Protein AF-0000000072652003 (afdb_homodimer)

Foldseek 3Di:
DPAWFFEFAAAEDDPDPVQSLLQVLLQLVLPGQEYEYEYELEADDQPPPPPPPPPPDPDDDDDDDCPPPCPVRPPSDDDAFDDDDCVSHPCVVCVVVVGHHYYFYEYEYEYDPVCVVVLLPDPRLLNGLAYEYEYQALVVLQVCLVVVLSHAEYECPPPLDALVRNHCLPVLVSLQSSLVSRHAYEAACLQLVVDDSSVVRRLVSLLSNCVSNVAQRRYAYHHNDSGNVSDDRLQVQLVVVVVNPHHSVSSSCRGGVNVVSSSVSSVVVSVVVVVVVVVVVPPDPPPPPPPDPCVVVVVVVVVCPPPVVVVVVVVVVVD/DPAWFFEFAAAEDDPDVVQSLLQVLLQLVLPGQEYEYEYELEADDQPPPVVPPPDPDDDDDDDDDPPPPCPVRPPSDDDAFDDDDCVSHPCVVCVVVVGHHYYFYEYEYEYDPVCVVVLLPDPRLLNGLAYEYEYQALVVLQVCLVVVLSHAEYECPPPLDALVRNHNLPVLVSLQSSLVSRHAYEAACLQLVVDDSSVVRRLVSLLSNCVSNVAQRRYAYHHNDSGNVSDDRLQVQLVVVVVNPHHSVSSSCRGGVNVVSSSVSSVVVSVVVVVVVVVVPPPDPPPPPPPDPCVVVVVVVVVCPPPVVVVVVVVVVVD

Radius of gyration: 33.51 Å; Cα contacts (8 Å, |Δi|>4): 982; chains: 2; bounding box: 48×120×113 Å

Organism: Meloidogyne incognita (NCBI:txid6306)

Secondary structure (DSSP, 8-state):
-PPP--EEEEEEP-S-HHHHHHHHHHHHHHT-SEEEEEEEEEE-----GGGGG----S---S-S--------------PPPP---GGGS--HHHHHTT---EEEEEEEEE--GGGHHHHHH-TTGGGSSEEEEE-SSHHHHHHHHHH-TT--EEE-TT--S-GGG-GGGG-HHHHHHHHHTT-EEEEESTGGGS-HHHHHHHHHHHHHHHHHTTTTTTEEEE--BSSGGG---HHHHHHHGGGGT--HHHHHHTTTHHHHHHHHHHHHHHHHHHHHHHHTT--S--------TTHHHHHHHHHTTSHHHHHHHHHHHH-/-PPP--EEEEEEP-S-HHHHHHHHHHHHHHT-SEEEEEEEEEE-----GGGGG----S--------------------PPPP---GGGS--HHHHHTT---EEEEEEEEE--GGGHHHHHH-TTGGGSSEEEEE-SSHHHHHHHHHH-TT--EEE-TT--S-GGG-GGGG-HHHHHHHHHTT-EEEEESTGGGS-HHHHHHHHHHHHHHHHHTTTTTTEEEE--BSSGGG---HHHHHHHGGGGT--HHHHHHTTTHHHHHHHHHHHHHHHHHHHHHHHTT--S--------TTHHHHHHHHHTTSHHHHHHHHHHHH-

Solvent-accessible surface area (backbone atoms only — not comparable to full-atom values): 35530 Å² total; per-residue (Å²): 131,80,87,60,67,28,36,37,69,25,36,38,51,84,85,45,66,69,53,39,49,50,33,50,43,47,42,44,73,49,60,37,30,27,42,19,36,20,41,70,69,47,70,55,59,78,52,77,69,68,76,72,70,67,71,86,73,82,84,77,78,87,76,90,79,71,85,65,79,71,72,71,60,68,71,71,74,74,70,78,75,69,80,80,64,66,87,77,37,88,51,63,66,42,52,73,70,73,41,69,77,44,78,45,28,28,39,33,35,31,53,47,80,86,33,49,67,59,53,74,68,36,71,64,57,69,71,36,51,36,34,33,36,32,66,76,40,50,67,50,50,52,48,37,55,74,68,29,86,77,46,43,33,40,40,53,65,88,60,84,56,54,49,85,66,43,55,41,71,74,35,45,69,61,51,44,52,26,35,73,73,64,31,28,36,35,45,46,52,31,58,33,48,40,38,72,68,46,28,52,33,43,42,51,42,49,33,44,50,30,60,55,35,72,72,40,58,45,30,29,48,26,38,58,24,70,49,57,83,54,58,69,35,64,68,52,49,9,53,54,27,48,79,43,77,30,55,50,71,56,25,38,34,18,22,12,60,45,37,40,50,52,52,52,50,31,50,49,54,52,48,53,52,46,47,52,54,49,57,69,62,60,74,65,82,72,78,72,75,78,79,64,86,61,62,65,55,48,54,53,52,55,51,55,62,39,63,70,57,45,55,56,53,54,57,59,71,72,100,131,81,88,60,68,29,36,37,70,25,36,38,51,84,85,46,67,69,52,39,50,49,33,51,44,48,42,44,74,49,59,37,30,27,42,18,35,19,42,70,69,46,69,55,59,75,53,78,68,70,76,71,69,67,73,88,74,87,80,83,76,87,76,81,84,72,84,70,80,71,72,70,62,68,71,72,75,75,70,78,76,68,78,80,63,66,85,75,37,87,50,62,66,41,52,72,67,74,43,70,78,46,80,44,27,28,40,34,36,32,54,47,80,87,32,49,67,59,53,74,66,36,69,66,58,69,72,35,52,35,33,32,36,31,67,77,40,49,67,49,49,52,48,37,54,76,66,29,85,77,46,42,32,40,40,54,66,88,61,86,57,53,50,85,67,44,55,40,71,76,36,43,69,62,51,44,52,26,36,73,74,63,32,27,36,36,46,46,52,31,61,33,48,39,38,72,68,45,28,51,32,43,40,50,41,48,33,44,50,29,59,55,36,71,72,40,57,46,31,31,49,26,38,58,24,69,48,57,85,53,59,70,33,65,69,52,49,11,54,53,26,50,78,42,77,30,55,48,70,57,25,38,34,19,22,12,58,45,37,41,51,51,52,51,49,31,51,48,53,53,46,51,51,47,46,53,54,48,57,70,62,57,75,66,81,73,77,70,74,79,81,66,88,60,60,64,56,47,54,50,51,55,49,55,62,39,63,70,56,44,55,56,53,54,58,60,71,74,101

pLDDT: mean 77.47, std 24.76, range [23.98, 98.69]

InterPro domains:
  IPR002738 RNase P subunit p30 [PF01876] (8-258)
  IPR002738 RNase P subunit p30 [PTHR13031] (2-286)
  IPR016195 Polymerase/histidinol phosphatase-like [SSF89550] (23-263)

Sequence (638 aa):
MKKIHFADLNIKHRGNPKQTLANVKRAVRMGYDAVVINIDIGNYSQVDIDNLQQPPNKKKKIQQKKEANEESSTETIIPDPFILNESELDISTFLQNGKSFRQFSRLTVTLDENSVHKFQHDARVKKYDIIAVRVPNEQLLLTLQRKGDFVDLVTLDGINSDVRDVSWLFKQKIVQSCVNVGIYFEITYSKALQGSERRRQFFSCARKLIEITRGGNGIILSSGADESISLRAPYDVGNLSTLFGLPLMTGRKLISENAQNVLLRAQTRKTIKGAIHVTNFSTKTPIIPSATGQDGVQMFKQLSKIEEFRAEMNEMNQVMKKIHFADLNIKHRGNPKQTLANVKRAVRMGYDAVVINIDIGNYSQVDIDNLQQPPNKKKKIQQKKEANEESSTETIIPDPFILNESELDISTFLQNGKSFRQFSRLTVTLDENSVHKFQHDARVKKYDIIAVRVPNEQLLLTLQRKGDFVDLVTLDGINSDVRDVSWLFKQKIVQSCVNVGIYFEITYSKALQGSERRRQFFSCARKLIEITRGGNGIILSSGADESISLRAPYDVGNLSTLFGLPLMTGRKLISENAQNVLLRAQTRKTIKGAIHVTNFSTKTPIIPSATGQDGVQMFKQLSKIEEFRAEMNEMNQV

Nearest PDB structures (foldseek):
  6ahu-assembly1_I  TM=7.962E-01  e=7.817E-14  Homo sapiens
  7c7a-assembly1_I  TM=7.504E-01  e=2.311E-13  Saccharomyces cerevisiae S288C
  7c7a-assembly1_J  TM=7.296E-01  e=1.344E-13  Saccharomyces cerevisiae S288C
  1v77-assembly1_A  TM=7.644E-01  e=2.029E-08  Pyrococcus horikoshii
  6k0b-assembly1_C  TM=6.604E-01  e=1.594E-08  Methanocaldococcus jannaschii DSM 2661

Structure (mmCIF, N/CA/C/O backbone):
data_AF-0000000072652003-model_v1
#
loop_
_entity.id
_entity.type
_entity.pdbx_description
1 polymer 'Ribonuclease P protein subunit p30'
#
loop_
_atom_site.group_PDB
_atom_site.id
_atom_site.type_symbol
_atom_site.label_atom_id
_atom_site.label_alt_id
_atom_site.label_comp_id
_atom_site.label_asym_id
_atom_site.label_entity_id
_atom_site.label_seq_id
_atom_site.pdbx_PDB_ins_code
_atom_site.Cartn_x
_atom_site.Cartn_y
_atom_site.Cartn_z
_atom_site.occupancy
_atom_site.B_iso_or_equiv
_atom_site.auth_seq_id
_atom_site.auth_comp_id
_atom_site.auth_asym_id
_atom_site.auth_atom_id
_atom_site.pdbx_PDB_model_num
ATOM 1 N N . MET A 1 1 ? 6.043 -31.125 4.051 1 53.34 1 MET A N 1
ATOM 2 C CA . MET A 1 1 ? 6.445 -29.734 4.164 1 53.34 1 MET A CA 1
ATOM 3 C C . MET A 1 1 ? 5.844 -29.094 5.414 1 53.34 1 MET A C 1
ATOM 5 O O . MET A 1 1 ? 4.707 -29.391 5.781 1 53.34 1 MET A O 1
ATOM 9 N N . LYS A 1 2 ? 6.703 -28.375 6.266 1 67.38 2 LYS A N 1
ATOM 10 C CA . LYS A 1 2 ? 6.203 -27.641 7.43 1 67.38 2 LYS A CA 1
ATOM 11 C C . LYS A 1 2 ? 5.141 -26.625 7.023 1 67.38 2 LYS A C 1
ATOM 13 O O . LYS A 1 2 ? 5.133 -26.141 5.891 1 67.38 2 LYS A O 1
ATOM 18 N N . LYS A 1 3 ? 4.25 -26.453 7.855 1 80.38 3 LYS A N 1
ATOM 19 C CA . LYS A 1 3 ? 3.086 -25.609 7.594 1 80.38 3 LYS A CA 1
ATOM 20 C C . LYS A 1 3 ? 3.508 -24.172 7.262 1 80.38 3 LYS A C 1
ATOM 22 O O . LYS A 1 3 ? 4.402 -23.625 7.906 1 80.38 3 LYS A O 1
ATOM 27 N N . ILE A 1 4 ? 3.111 -23.672 6.07 1 82.5 4 ILE A N 1
ATOM 28 C CA . ILE A 1 4 ? 3.281 -22.281 5.652 1 82.5 4 ILE A CA 1
ATOM 29 C C . ILE A 1 4 ? 2.104 -21.453 6.152 1 82.5 4 ILE A C 1
ATOM 31 O O . ILE A 1 4 ? 0.944 -21.797 5.902 1 82.5 4 ILE A O 1
ATOM 35 N N . HIS A 1 5 ? 2.418 -20.422 6.898 1 89.31 5 HIS A N 1
ATOM 36 C CA . HIS A 1 5 ? 1.367 -19.578 7.449 1 89.31 5 HIS A CA 1
ATOM 37 C C . HIS A 1 5 ? 0.932 -18.516 6.441 1 89.31 5 HIS A C 1
ATOM 39 O O . HIS A 1 5 ? -0.264 -18.344 6.199 1 89.31 5 HIS A O 1
ATOM 45 N N . PHE A 1 6 ? 1.883 -17.781 5.859 1 95.69 6 PHE A N 1
ATOM 46 C CA . PHE A 1 6 ? 1.608 -16.766 4.852 1 95.69 6 PHE A CA 1
ATOM 47 C C . PHE A 1 6 ? 2.643 -16.812 3.734 1 95.69 6 PHE A C 1
ATOM 49 O O . PHE A 1 6 ? 3.832 -17.016 3.99 1 95.69 6 PHE A O 1
ATOM 56 N N . ALA A 1 7 ? 2.131 -16.703 2.514 1 97.44 7 ALA A N 1
ATOM 57 C CA . ALA A 1 7 ? 3.039 -16.75 1.37 1 97.44 7 ALA A CA 1
ATOM 58 C C . ALA A 1 7 ? 2.672 -15.695 0.337 1 97.44 7 ALA A C 1
ATOM 60 O O . ALA A 1 7 ? 1.49 -15.414 0.121 1 97.44 7 ALA A O 1
ATOM 61 N N . ASP A 1 8 ? 3.66 -15.07 -0.2 1 98.12 8 ASP A N 1
ATOM 62 C CA . ASP A 1 8 ? 3.508 -14.258 -1.401 1 98.12 8 ASP A CA 1
ATOM 63 C C . ASP A 1 8 ? 4.059 -14.977 -2.629 1 98.12 8 ASP A C 1
ATOM 65 O O . ASP A 1 8 ? 5.266 -15.203 -2.734 1 98.12 8 ASP A O 1
ATOM 69 N N . LEU A 1 9 ? 3.166 -15.242 -3.592 1 98.69 9 LEU A N 1
ATOM 70 C CA . LEU A 1 9 ? 3.539 -16.156 -4.668 1 98.69 9 LEU A CA 1
ATOM 71 C C . LEU A 1 9 ? 4.004 -15.375 -5.898 1 98.69 9 LEU A C 1
ATOM 73 O O . LEU A 1 9 ? 4.203 -15.961 -6.965 1 98.69 9 LEU A O 1
ATOM 77 N N . ASN A 1 10 ? 4.152 -14.07 -5.773 1 98.69 10 ASN A N 1
ATOM 78 C CA . ASN A 1 10 ? 4.465 -13.281 -6.965 1 98.69 10 ASN A CA 1
ATOM 79 C C . ASN A 1 10 ? 5.305 -12.055 -6.621 1 98.69 10 ASN A C 1
ATOM 81 O O . ASN A 1 10 ? 4.832 -10.922 -6.738 1 98.69 10 ASN A O 1
ATOM 85 N N . ILE A 1 11 ? 6.531 -12.258 -6.242 1 98.5 11 ILE A N 1
ATOM 86 C CA . ILE A 1 11 ? 7.512 -11.188 -6.129 1 98.5 11 ILE A CA 1
ATOM 87 C C . ILE A 1 11 ? 8.383 -11.148 -7.387 1 98.5 11 ILE A C 1
ATOM 89 O O . ILE A 1 11 ? 9.156 -12.07 -7.645 1 98.5 11 ILE A O 1
ATOM 93 N N . LYS A 1 12 ? 8.359 -10.078 -8.086 1 97.88 12 LYS A N 1
ATOM 94 C CA . LYS A 1 12 ? 8.922 -10.039 -9.438 1 97.88 12 LYS A CA 1
ATOM 95 C C . LYS A 1 12 ? 10.414 -9.727 -9.398 1 97.88 12 LYS A C 1
ATOM 97 O O . LYS A 1 12 ? 10.852 -8.828 -8.672 1 97.88 12 LYS A O 1
ATOM 102 N N . HIS A 1 13 ? 11.156 -10.531 -10.102 1 97.94 13 HIS A N 1
ATOM 103 C CA . HIS A 1 13 ? 12.57 -10.266 -10.375 1 97.94 13 HIS A CA 1
ATOM 104 C C . HIS A 1 13 ? 12.75 -9.68 -11.773 1 97.94 13 HIS A C 1
ATOM 106 O O . HIS A 1 13 ? 12.461 -10.344 -12.773 1 97.94 13 HIS A O 1
ATOM 112 N N . ARG A 1 14 ? 13.242 -8.469 -11.781 1 94.62 14 ARG A N 1
ATOM 113 C CA . ARG A 1 14 ? 13.391 -7.77 -13.055 1 94.62 14 ARG A CA 1
ATOM 114 C C . ARG A 1 14 ? 14.867 -7.57 -13.398 1 94.62 14 ARG A C 1
ATOM 116 O O . ARG A 1 14 ? 15.258 -6.5 -13.859 1 94.62 14 ARG A O 1
ATOM 123 N N . GLY A 1 15 ? 15.688 -8.445 -13.023 1 93.44 15 GLY A N 1
ATOM 124 C CA . GLY A 1 15 ? 17.078 -8.406 -13.43 1 93.44 15 GLY A CA 1
ATOM 125 C C . GLY A 1 15 ? 17.984 -7.742 -12.406 1 93.44 15 GLY A C 1
ATOM 126 O O . GLY A 1 15 ? 19.203 -7.723 -12.57 1 93.44 15 GLY A O 1
ATOM 127 N N . ASN A 1 16 ? 17.5 -7.195 -11.352 1 94.69 16 ASN A N 1
ATOM 128 C CA . ASN A 1 16 ? 18.281 -6.535 -10.312 1 94.69 16 ASN A CA 1
ATOM 129 C C . ASN A 1 16 ? 18.281 -7.332 -9.008 1 94.69 16 ASN A C 1
ATOM 131 O O . ASN A 1 16 ? 17.344 -7.238 -8.227 1 94.69 16 ASN A O 1
ATOM 135 N N . PRO A 1 17 ? 19.391 -8.039 -8.781 1 95.5 17 PRO A N 1
ATOM 136 C CA . PRO A 1 17 ? 19.438 -8.898 -7.598 1 95.5 17 PRO A CA 1
ATOM 137 C C . PRO A 1 17 ? 19.328 -8.117 -6.293 1 95.5 17 PRO A C 1
ATOM 139 O O . PRO A 1 17 ? 18.734 -8.609 -5.324 1 95.5 17 PRO A O 1
ATOM 142 N N . LYS A 1 18 ? 19.875 -6.957 -6.266 1 94.62 18 LYS A N 1
ATOM 143 C CA . LYS A 1 18 ? 19.828 -6.148 -5.051 1 94.62 18 LYS A CA 1
ATOM 144 C C . LYS A 1 18 ? 18.391 -5.762 -4.711 1 94.62 18 LYS A C 1
ATOM 146 O O . LYS A 1 18 ? 17.984 -5.805 -3.545 1 94.62 18 LYS A O 1
ATOM 151 N N . GLN A 1 19 ? 17.688 -5.449 -5.762 1 94.69 19 GLN A N 1
ATOM 152 C CA . GLN A 1 19 ? 16.281 -5.09 -5.578 1 94.69 19 GLN A CA 1
ATOM 153 C C . GLN A 1 19 ? 15.461 -6.293 -5.133 1 94.69 19 GLN A C 1
ATOM 155 O O . GLN A 1 19 ? 14.617 -6.18 -4.238 1 94.69 19 GLN A O 1
ATOM 160 N N . THR A 1 20 ? 15.727 -7.379 -5.754 1 97 20 THR A N 1
ATOM 161 C CA . THR A 1 20 ? 15.016 -8.594 -5.375 1 97 20 THR A CA 1
ATOM 162 C C . THR A 1 20 ? 15.312 -8.969 -3.928 1 97 20 THR A C 1
ATOM 164 O O . THR A 1 20 ? 14.406 -9.352 -3.182 1 97 20 THR A O 1
ATOM 167 N N . LEU A 1 21 ? 16.562 -8.828 -3.561 1 96 21 LEU A N 1
ATOM 168 C CA . LEU A 1 21 ? 16.953 -9.109 -2.186 1 96 21 LEU A CA 1
ATOM 169 C C . LEU A 1 21 ? 16.234 -8.188 -1.21 1 96 21 LEU A C 1
ATOM 171 O O . LEU A 1 21 ? 15.734 -8.641 -0.177 1 96 21 LEU A O 1
ATOM 175 N N . ALA A 1 22 ? 16.125 -6.969 -1.562 1 92.69 22 ALA A N 1
ATOM 176 C CA . ALA A 1 22 ? 15.438 -6 -0.714 1 92.69 22 ALA A CA 1
ATOM 177 C C . ALA A 1 22 ? 13.961 -6.355 -0.562 1 92.69 22 ALA A C 1
ATOM 179 O O . ALA A 1 22 ? 13.414 -6.281 0.539 1 92.69 22 ALA A O 1
ATOM 180 N N . ASN A 1 23 ? 13.359 -6.711 -1.647 1 95.69 23 ASN A N 1
ATOM 181 C CA . ASN A 1 23 ? 11.945 -7.074 -1.633 1 95.69 23 ASN A CA 1
ATOM 182 C C . ASN A 1 23 ? 11.688 -8.297 -0.761 1 95.69 23 ASN A C 1
ATOM 184 O O . ASN A 1 23 ? 10.758 -8.312 0.047 1 95.69 23 ASN A O 1
ATOM 188 N N . VAL A 1 24 ? 12.523 -9.289 -0.891 1 96.06 24 VAL A N 1
ATOM 189 C CA . VAL A 1 24 ? 12.344 -10.531 -0.145 1 96.06 24 VAL A CA 1
ATOM 190 C C . VAL A 1 24 ? 12.641 -10.297 1.334 1 96.06 24 VAL A C 1
ATOM 192 O O . VAL A 1 24 ? 11.93 -10.797 2.205 1 96.06 24 VAL A O 1
ATOM 195 N N . LYS A 1 25 ? 13.672 -9.516 1.6 1 91.88 25 LYS A N 1
ATOM 196 C CA . LYS A 1 25 ? 13.969 -9.172 2.984 1 91.88 25 LYS A CA 1
ATOM 197 C C . LYS A 1 25 ? 12.781 -8.477 3.648 1 91.88 25 LYS A C 1
ATOM 199 O O . LYS A 1 25 ? 12.445 -8.781 4.797 1 91.88 25 LYS A O 1
ATOM 204 N N . ARG A 1 26 ? 12.219 -7.656 2.895 1 91.62 26 ARG A N 1
ATOM 205 C CA . ARG A 1 26 ? 11.047 -6.945 3.404 1 91.62 26 ARG A CA 1
ATOM 206 C C . ARG A 1 26 ? 9.891 -7.902 3.66 1 91.62 26 ARG A C 1
ATOM 208 O O . ARG A 1 26 ? 9.227 -7.82 4.695 1 91.62 26 ARG A O 1
ATOM 215 N N . ALA A 1 27 ? 9.633 -8.742 2.748 1 94.12 27 ALA A N 1
ATOM 216 C CA . ALA A 1 27 ? 8.562 -9.727 2.904 1 94.12 27 ALA A CA 1
ATOM 217 C C . ALA A 1 27 ? 8.773 -10.578 4.152 1 94.12 27 ALA A C 1
ATOM 219 O O . ALA A 1 27 ? 7.836 -10.812 4.918 1 94.12 27 ALA A O 1
ATOM 220 N N . VAL A 1 28 ? 9.992 -10.953 4.352 1 91.12 28 VAL A N 1
ATOM 221 C CA . VAL A 1 28 ? 10.344 -11.766 5.516 1 91.12 28 VAL A CA 1
ATOM 222 C C . VAL A 1 28 ? 10.094 -10.969 6.793 1 91.12 28 VAL A C 1
ATOM 224 O O . VAL A 1 28 ? 9.484 -11.469 7.742 1 91.12 28 VAL A O 1
ATOM 227 N N . ARG A 1 29 ? 10.5 -9.797 6.789 1 86.88 29 ARG A N 1
ATOM 228 C CA . ARG A 1 29 ? 10.328 -8.922 7.949 1 86.88 29 ARG A CA 1
ATOM 229 C C . ARG A 1 29 ? 8.852 -8.711 8.266 1 86.88 29 ARG A C 1
ATOM 231 O O . ARG A 1 29 ? 8.477 -8.586 9.43 1 86.88 29 ARG A O 1
ATOM 238 N N . MET A 1 30 ? 8.102 -8.75 7.242 1 89.44 30 MET A N 1
ATOM 239 C CA . MET A 1 30 ? 6.68 -8.469 7.398 1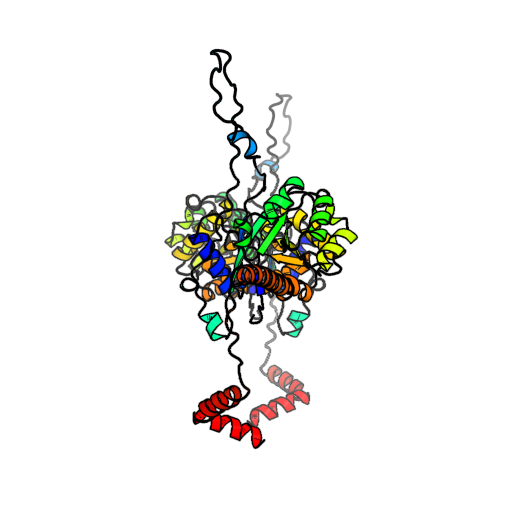 89.44 30 MET A CA 1
ATOM 240 C C . MET A 1 30 ? 5.926 -9.711 7.867 1 89.44 30 MET A C 1
ATOM 242 O O . MET A 1 30 ? 4.75 -9.633 8.219 1 89.44 30 MET A O 1
ATOM 246 N N . GLY A 1 31 ? 6.547 -10.852 7.77 1 88.69 31 GLY A N 1
ATOM 247 C CA . GLY A 1 31 ? 5.941 -12.023 8.383 1 88.69 31 GLY A CA 1
ATOM 248 C C . GLY A 1 31 ? 5.625 -13.125 7.391 1 88.69 31 GLY A C 1
ATOM 249 O O . GLY A 1 31 ? 4.992 -14.125 7.746 1 88.69 31 GLY A O 1
ATOM 250 N N . TYR A 1 32 ? 6.051 -12.961 6.199 1 93.62 32 TYR A N 1
ATOM 251 C CA . TYR A 1 32 ? 5.875 -14.047 5.238 1 93.62 32 TYR A CA 1
ATOM 252 C C . TYR A 1 32 ? 6.883 -15.164 5.488 1 93.62 32 TYR A C 1
ATOM 254 O O . TYR A 1 32 ? 8.086 -14.914 5.562 1 93.62 32 TYR A O 1
ATOM 262 N N . ASP A 1 33 ? 6.352 -16.344 5.586 1 92.94 33 ASP A N 1
ATOM 263 C CA . ASP A 1 33 ? 7.27 -17.453 5.816 1 92.94 33 ASP A CA 1
ATOM 264 C C . ASP A 1 33 ? 7.586 -18.188 4.516 1 92.94 33 ASP A C 1
ATOM 266 O O . ASP A 1 33 ? 8.438 -19.078 4.488 1 92.94 33 ASP A O 1
ATOM 270 N N . ALA A 1 34 ? 6.93 -17.828 3.479 1 95.38 34 ALA A N 1
ATOM 271 C CA . ALA A 1 34 ? 7.258 -18.344 2.152 1 95.38 34 ALA A CA 1
ATOM 272 C C . ALA A 1 34 ? 7.117 -17.25 1.091 1 95.38 34 ALA A C 1
ATOM 274 O O . ALA A 1 34 ? 6.18 -16.453 1.131 1 95.38 34 ALA A O 1
ATOM 275 N N . VAL A 1 35 ? 8.133 -17.219 0.211 1 97.12 35 VAL A N 1
ATOM 276 C CA . VAL A 1 35 ? 8.094 -16.25 -0.885 1 97.12 35 VAL A CA 1
ATOM 277 C C . VAL A 1 35 ? 8.43 -16.953 -2.199 1 97.12 35 VAL A C 1
ATOM 279 O O . VAL A 1 35 ? 9.219 -17.906 -2.219 1 97.12 35 VAL A O 1
ATOM 282 N N . VAL A 1 36 ? 7.754 -16.531 -3.254 1 98.5 36 VAL A N 1
ATOM 283 C CA . VAL A 1 36 ? 8.039 -17.062 -4.586 1 98.5 36 VAL A CA 1
ATOM 284 C C . VAL A 1 36 ? 8.578 -15.938 -5.477 1 98.5 36 VAL A C 1
ATOM 286 O O . VAL A 1 36 ? 7.941 -14.898 -5.633 1 98.5 36 VAL A O 1
ATOM 289 N N . ILE A 1 37 ? 9.766 -16.141 -5.98 1 98.5 37 ILE A N 1
ATOM 290 C CA . ILE A 1 37 ? 10.398 -15.164 -6.875 1 98.5 37 ILE A CA 1
ATOM 291 C C . ILE A 1 37 ? 9.977 -15.445 -8.312 1 98.5 37 ILE A C 1
ATOM 293 O O . ILE A 1 37 ? 10.188 -16.547 -8.828 1 98.5 37 ILE A O 1
ATOM 297 N N . ASN A 1 38 ? 9.414 -14.438 -8.945 1 98.62 38 ASN A N 1
ATOM 298 C CA . ASN A 1 38 ? 8.773 -14.594 -10.242 1 98.62 38 ASN A CA 1
ATOM 299 C C . ASN A 1 38 ? 9.617 -13.992 -11.367 1 98.62 38 ASN A C 1
ATOM 301 O O . ASN A 1 38 ? 10.078 -12.852 -11.258 1 98.62 38 ASN A O 1
ATOM 30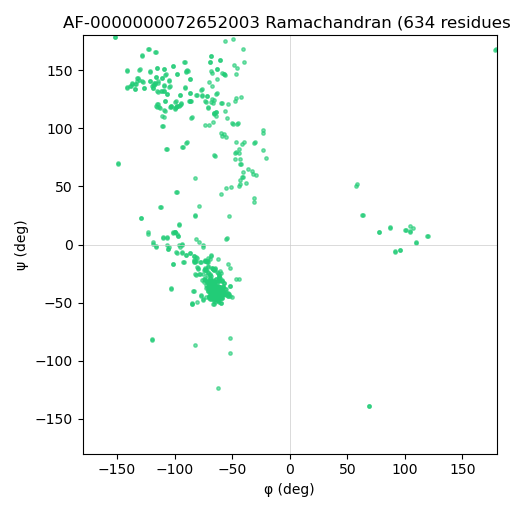5 N N . ILE A 1 39 ? 9.82 -14.758 -12.367 1 98.19 39 ILE A N 1
ATOM 306 C CA . ILE A 1 39 ? 10.336 -14.258 -13.633 1 98.19 39 ILE A CA 1
ATOM 307 C C . ILE A 1 39 ? 9.234 -14.289 -14.688 1 98.19 39 ILE A C 1
ATOM 309 O O . ILE A 1 39 ? 8.695 -15.352 -15 1 98.19 39 ILE A O 1
ATOM 313 N N . ASP A 1 40 ? 8.859 -13.141 -15.148 1 97 40 ASP A N 1
ATOM 314 C CA . ASP A 1 40 ? 7.836 -12.977 -16.172 1 97 40 ASP A CA 1
ATOM 315 C C . ASP A 1 40 ? 8.461 -12.766 -17.547 1 97 40 ASP A C 1
ATOM 317 O O . ASP A 1 40 ? 9.109 -11.75 -17.797 1 97 40 ASP A O 1
ATOM 321 N N . ILE A 1 41 ? 8.211 -13.641 -18.484 1 95.25 41 ILE A N 1
ATOM 322 C CA . ILE A 1 41 ? 8.906 -13.57 -19.766 1 95.25 41 ILE A CA 1
ATOM 323 C C . ILE A 1 41 ? 7.957 -13.062 -20.844 1 95.25 41 ILE A C 1
ATOM 325 O O . ILE A 1 41 ? 8.32 -12.992 -22.031 1 95.25 41 ILE A O 1
ATOM 329 N N . GLY A 1 42 ? 6.793 -12.68 -20.438 1 93.31 42 GLY A N 1
ATOM 330 C CA . GLY A 1 42 ? 5.84 -12.172 -21.406 1 93.31 42 GLY A CA 1
ATOM 331 C C . GLY A 1 42 ? 5.32 -13.234 -22.359 1 93.31 42 GLY A C 1
ATOM 332 O O . GLY A 1 42 ? 4.973 -14.336 -21.922 1 93.31 42 GLY A O 1
ATOM 333 N N . ASN A 1 43 ? 5.168 -12.914 -23.688 1 90.44 43 ASN A N 1
ATOM 334 C CA . ASN A 1 43 ? 4.605 -13.82 -24.688 1 90.44 43 ASN A CA 1
ATOM 335 C C . ASN A 1 43 ? 5.57 -14.953 -25.016 1 90.44 43 ASN A C 1
ATOM 337 O O . ASN A 1 43 ? 6.746 -14.711 -25.297 1 90.44 43 ASN A O 1
ATOM 341 N N . TYR A 1 44 ? 4.914 -16.141 -24.875 1 87.38 44 TYR A N 1
ATOM 342 C CA . TYR A 1 44 ? 5.684 -17.297 -25.312 1 87.38 44 TYR A CA 1
ATOM 343 C C . TYR A 1 44 ? 5.457 -17.594 -26.781 1 87.38 44 TYR A C 1
ATOM 345 O O . TYR A 1 44 ? 4.332 -17.875 -27.203 1 87.38 44 TYR A O 1
ATOM 353 N N . SER A 1 45 ? 6.129 -17.094 -27.906 1 70.19 45 SER A N 1
ATOM 354 C CA . SER A 1 45 ? 5.992 -17.406 -29.328 1 70.19 45 SER A CA 1
ATOM 355 C C . SER A 1 45 ? 7.215 -18.141 -29.844 1 70.19 45 SER A C 1
ATOM 357 O O . SER A 1 45 ? 8.336 -17.922 -29.391 1 70.19 45 SER A O 1
ATOM 359 N N . GLN A 1 46 ? 7.047 -19.516 -30.188 1 51.62 46 GLN A N 1
ATOM 360 C CA . GLN A 1 46 ? 8.117 -20.234 -30.859 1 51.62 46 GLN A CA 1
ATOM 361 C C . GLN A 1 46 ? 8.477 -19.609 -32.188 1 51.62 46 GLN A C 1
ATOM 363 O O . GLN A 1 46 ? 7.59 -19.328 -33 1 51.62 46 GLN A O 1
ATOM 368 N N . VAL A 1 47 ? 9.312 -18.844 -32.469 1 41.59 47 VAL A N 1
ATOM 369 C CA . VAL A 1 47 ? 9.742 -18.734 -33.875 1 41.59 47 VAL A CA 1
ATOM 370 C C . VAL A 1 47 ? 10.055 -20.125 -34.406 1 41.59 47 VAL A C 1
ATOM 372 O O . VAL A 1 47 ? 10.734 -20.922 -33.75 1 41.59 47 VAL A O 1
ATOM 375 N N . ASP A 1 48 ? 9.258 -20.781 -35.219 1 40.03 48 ASP A N 1
ATOM 376 C CA . ASP A 1 48 ? 9.477 -21.969 -36.062 1 40.03 48 ASP A CA 1
ATOM 377 C C . ASP A 1 48 ? 10.922 -22.047 -36.531 1 40.03 48 ASP A C 1
ATOM 379 O O . ASP A 1 48 ? 11.383 -21.172 -37.281 1 40.03 48 ASP A O 1
ATOM 383 N N . ILE A 1 49 ? 11.812 -22.625 -35.844 1 37.41 49 ILE A N 1
ATOM 384 C CA . ILE A 1 49 ? 13.164 -22.938 -36.281 1 37.41 49 ILE A CA 1
ATOM 385 C C . ILE A 1 49 ? 13.117 -23.75 -37.562 1 37.41 49 ILE A C 1
ATOM 387 O O . ILE A 1 49 ? 14.148 -24.203 -38.062 1 37.41 49 ILE A O 1
ATOM 391 N N . ASP A 1 50 ? 12.047 -24.031 -38.219 1 36.78 50 ASP A N 1
ATOM 392 C CA . ASP A 1 50 ? 12.211 -24.922 -39.375 1 36.78 50 ASP A CA 1
ATOM 393 C C . ASP A 1 50 ? 13.25 -24.375 -40.344 1 36.78 50 ASP A C 1
ATOM 395 O O . ASP A 1 50 ? 13.742 -25.109 -41.219 1 36.78 50 ASP A O 1
ATOM 399 N N . ASN A 1 51 ? 13.289 -23.062 -40.688 1 36.59 51 ASN A N 1
ATOM 400 C CA . ASN A 1 51 ? 13.953 -22.797 -41.969 1 36.59 51 ASN A CA 1
ATOM 401 C C . ASN A 1 51 ? 15.469 -22.922 -41.844 1 36.59 51 ASN A C 1
ATOM 403 O O . ASN A 1 51 ? 16.203 -22.438 -42.688 1 36.59 51 ASN A O 1
ATOM 407 N N . LEU A 1 52 ? 15.969 -23.234 -40.656 1 35.19 52 LEU A N 1
ATOM 408 C CA . LEU A 1 52 ? 17.422 -23.203 -40.719 1 35.19 52 LEU A CA 1
ATOM 409 C C . LEU A 1 52 ? 17.953 -24.438 -41.469 1 35.19 52 LEU A C 1
ATOM 411 O O . LEU A 1 52 ? 19.156 -24.562 -41.656 1 35.19 52 LEU A O 1
ATOM 415 N N . GLN A 1 53 ? 17.156 -25.578 -41.562 1 33.19 53 GLN A N 1
ATOM 416 C CA . GLN A 1 53 ? 17.891 -26.719 -42.094 1 33.19 53 GLN A CA 1
ATOM 417 C C . GLN A 1 53 ? 17.969 -26.672 -43.625 1 33.19 53 GLN A C 1
ATOM 419 O O . GLN A 1 53 ? 18 -27.703 -44.281 1 33.19 53 GLN A O 1
ATOM 424 N N . GLN A 1 54 ? 17.484 -25.609 -44.312 1 34.41 54 GLN A N 1
ATOM 425 C CA . GLN A 1 54 ? 17.672 -25.922 -45.719 1 34.41 54 GLN A CA 1
ATOM 426 C C . GLN A 1 54 ? 19.141 -26 -46.094 1 34.41 54 GLN A C 1
ATOM 428 O O . GLN A 1 54 ? 19.922 -25.109 -45.75 1 34.41 54 GLN A O 1
ATOM 433 N N . PRO A 1 55 ? 19.656 -27.141 -46.438 1 32.91 55 PRO A N 1
ATOM 434 C CA . PRO A 1 55 ? 21.016 -27.375 -46.938 1 32.91 55 PRO A CA 1
ATOM 435 C C . PRO A 1 55 ? 21.422 -26.391 -48.031 1 32.91 55 PRO A C 1
ATOM 437 O O . PRO A 1 55 ? 20.578 -25.875 -48.75 1 32.91 55 PRO A O 1
ATOM 440 N N . PRO A 1 56 ? 22.578 -25.641 -47.938 1 37.66 56 PRO A N 1
ATOM 441 C CA . PRO A 1 56 ? 23.172 -24.781 -48.969 1 37.66 56 PRO A CA 1
ATOM 442 C C . PRO A 1 56 ? 23.156 -25.438 -50.375 1 37.66 56 PRO A C 1
ATOM 444 O O . PRO A 1 56 ? 23.875 -26.406 -50.594 1 37.66 56 PRO A O 1
ATOM 447 N N . ASN A 1 57 ? 22.094 -25.875 -50.969 1 31.11 57 ASN A N 1
ATOM 448 C CA . ASN A 1 57 ? 22.281 -26.359 -52.344 1 31.11 57 ASN A CA 1
ATOM 449 C C . ASN A 1 57 ? 23.078 -25.359 -53.156 1 31.11 57 ASN A C 1
ATOM 451 O O . ASN A 1 57 ? 23.047 -24.156 -52.906 1 31.11 57 ASN A O 1
ATOM 455 N N . LYS A 1 58 ? 23.797 -25.797 -54.219 1 29.88 58 LYS A N 1
ATOM 456 C CA . LYS A 1 58 ? 24.812 -25.344 -55.156 1 29.88 58 LYS A CA 1
ATOM 457 C C . LYS A 1 58 ? 24.406 -24.031 -55.812 1 29.88 58 LYS A C 1
ATOM 459 O O . LYS A 1 58 ? 25.203 -23.094 -55.875 1 29.88 58 LYS A O 1
ATOM 464 N N . LYS A 1 59 ? 23.766 -24.062 -56.969 1 27.92 59 LYS A N 1
ATOM 465 C CA . LYS A 1 59 ? 23.969 -23.188 -58.125 1 27.92 59 LYS A CA 1
ATOM 466 C C . LYS A 1 59 ? 23.219 -21.875 -57.969 1 27.92 59 LYS A C 1
ATOM 468 O O . LYS A 1 59 ? 22.156 -21.688 -58.562 1 27.92 59 LYS A O 1
ATOM 473 N N . LYS A 1 60 ? 22.875 -21.312 -56.812 1 27.98 60 LYS A N 1
ATOM 474 C CA . LYS A 1 60 ? 21.969 -20.188 -56.938 1 27.98 60 LYS A CA 1
ATOM 475 C C . LYS A 1 60 ? 22.625 -19.031 -57.688 1 27.98 60 LYS A C 1
ATOM 477 O O . LYS A 1 60 ? 23.688 -18.547 -57.281 1 27.98 60 LYS A O 1
ATOM 482 N N . LYS A 1 61 ? 22.156 -18.812 -58.812 1 26.86 61 LYS A N 1
ATOM 483 C CA . LYS A 1 61 ? 22.297 -17.656 -59.688 1 26.86 61 LYS A CA 1
ATOM 484 C C . LYS A 1 61 ? 22.25 -16.344 -58.906 1 26.86 61 LYS A C 1
ATOM 486 O O . LYS A 1 61 ? 21.641 -16.281 -57.844 1 26.86 61 LYS A O 1
ATOM 491 N N . ILE A 1 62 ? 22.797 -15.219 -59.406 1 27.14 62 ILE A N 1
ATOM 492 C CA . ILE A 1 62 ? 23.266 -13.867 -59.094 1 27.14 62 ILE A CA 1
ATOM 493 C C . ILE A 1 62 ? 22.172 -13.102 -58.344 1 27.14 62 ILE A C 1
ATOM 495 O O . ILE A 1 62 ? 22.422 -12.508 -57.312 1 27.14 62 ILE A O 1
ATOM 499 N N . GLN A 1 63 ? 21.156 -12.547 -59.031 1 25.95 63 GLN A N 1
ATOM 500 C CA . GLN A 1 63 ? 20.844 -11.125 -59.062 1 25.95 63 GLN A CA 1
ATOM 501 C C . GLN A 1 63 ? 20.016 -10.734 -57.812 1 25.95 63 GLN A C 1
ATOM 503 O O . GLN A 1 63 ? 20.219 -9.656 -57.25 1 25.95 63 GLN A O 1
ATOM 508 N N . GLN A 1 64 ? 18.578 -10.914 -57.969 1 27.23 64 GLN A N 1
ATOM 509 C CA . GLN A 1 64 ? 17.562 -10.023 -57.406 1 27.23 64 GLN A CA 1
ATOM 510 C C . GLN A 1 64 ? 17.562 -10.102 -55.906 1 27.23 64 GLN A C 1
ATOM 512 O O . GLN A 1 64 ? 17.375 -11.172 -55.312 1 27.23 64 GLN A O 1
ATOM 517 N N . LYS A 1 65 ? 18.078 -9.117 -55.156 1 25 65 LYS A N 1
ATOM 518 C CA . LYS A 1 65 ? 18.297 -8.781 -53.75 1 25 65 LYS A CA 1
ATOM 519 C C . LYS A 1 65 ? 17.078 -9.133 -52.906 1 25 65 LYS A C 1
ATOM 521 O O . LYS A 1 65 ? 15.961 -8.727 -53.219 1 25 65 LYS A O 1
ATOM 526 N N . LYS A 1 66 ? 17.188 -9.922 -51.781 1 28.06 66 LYS A N 1
ATOM 527 C CA . LYS A 1 66 ? 16.594 -10.562 -50.625 1 28.06 66 LYS A CA 1
ATOM 528 C C . LYS A 1 66 ? 15.969 -9.531 -49.688 1 28.06 66 LYS A C 1
ATOM 530 O O . LYS A 1 66 ? 16.672 -8.773 -49 1 28.06 66 LYS A O 1
ATOM 535 N N . GLU A 1 67 ? 15.234 -8.508 -50.062 1 27.55 67 GLU A N 1
ATOM 536 C CA . GLU A 1 67 ? 14.711 -7.848 -48.844 1 27.55 67 GLU A CA 1
ATOM 537 C C . GLU A 1 67 ? 14.195 -8.867 -47.844 1 27.55 67 GLU A C 1
ATOM 539 O O . GLU A 1 67 ? 13.078 -9.375 -47.969 1 27.55 67 GLU A O 1
ATOM 544 N N . ALA A 1 68 ? 14.953 -9.891 -47.5 1 28.06 68 ALA A N 1
ATOM 545 C CA . ALA A 1 68 ? 14.844 -10.93 -46.469 1 28.06 68 ALA A CA 1
ATOM 546 C C . ALA A 1 68 ? 14.391 -10.336 -45.156 1 28.06 68 ALA A C 1
ATOM 548 O O . ALA A 1 68 ? 15.102 -9.523 -44.562 1 28.06 68 ALA A O 1
ATOM 549 N N . ASN A 1 69 ? 13.141 -9.883 -45.062 1 28.95 69 ASN A N 1
ATOM 550 C CA . ASN A 1 69 ? 12.484 -9.648 -43.781 1 28.95 69 ASN A CA 1
ATOM 551 C C . ASN A 1 69 ? 13.008 -10.586 -42.688 1 28.95 69 ASN A C 1
ATOM 553 O O . ASN A 1 69 ? 12.734 -11.789 -42.719 1 28.95 69 ASN A O 1
ATOM 557 N N . GLU A 1 70 ? 14.258 -10.617 -42.312 1 30.16 70 GLU A N 1
ATOM 558 C CA . GLU A 1 70 ? 14.922 -11.125 -41.125 1 30.16 70 GLU A CA 1
ATOM 559 C C . GLU A 1 70 ? 14.016 -11.023 -39.906 1 30.16 70 GLU A C 1
ATOM 561 O O . GLU A 1 70 ? 13.945 -9.977 -39.25 1 30.16 70 GLU A O 1
ATOM 566 N N . GLU A 1 71 ? 12.742 -11.227 -40.031 1 32.62 71 GLU A N 1
ATOM 567 C CA . GLU A 1 71 ? 12.062 -11.477 -38.781 1 32.62 71 GLU A CA 1
ATOM 568 C C . GLU A 1 71 ? 12.898 -12.367 -37.875 1 32.62 71 GLU A C 1
ATOM 570 O O . GLU A 1 71 ? 13.062 -13.562 -38.125 1 32.62 71 GLU A O 1
ATOM 575 N N . SER A 1 72 ? 14.117 -12 -37.5 1 33.66 72 SER A N 1
ATOM 576 C CA . SER A 1 72 ? 14.961 -12.508 -36.406 1 33.66 72 SER A CA 1
ATOM 577 C C . SER A 1 72 ? 14.141 -13.227 -35.344 1 33.66 72 SER A C 1
ATOM 579 O O . SER A 1 72 ? 13.227 -12.633 -34.781 1 33.66 72 SER A O 1
ATOM 581 N N . SER A 1 73 ? 13.656 -14.406 -35.562 1 37.72 73 SER A N 1
ATOM 582 C CA . SER A 1 73 ? 13.039 -15.289 -34.562 1 37.72 73 SER A CA 1
ATOM 583 C C . SER A 1 73 ? 13.656 -15.102 -33.188 1 37.72 73 SER A C 1
ATOM 585 O O . SER A 1 73 ? 14.805 -15.492 -32.969 1 37.72 73 SER A O 1
ATOM 587 N N . THR A 1 74 ? 13.672 -14.07 -32.531 1 42.66 74 THR A N 1
ATOM 588 C CA . THR A 1 74 ? 14.172 -13.852 -31.172 1 42.66 74 THR A CA 1
ATOM 589 C C . THR A 1 74 ? 13.742 -14.977 -30.25 1 42.66 74 THR A C 1
ATOM 591 O O . THR A 1 74 ? 12.539 -15.211 -30.047 1 42.66 74 THR A O 1
ATOM 594 N N . GLU A 1 75 ? 14.266 -16.234 -30.25 1 50.78 75 GLU A N 1
ATOM 595 C CA . GLU A 1 75 ? 14.18 -17.312 -29.266 1 50.78 75 GLU A CA 1
ATOM 596 C C . GLU A 1 75 ? 13.867 -16.766 -27.875 1 50.78 75 GLU A C 1
ATOM 598 O O . GLU A 1 75 ? 14.609 -15.938 -27.359 1 50.78 75 GLU A O 1
ATOM 603 N N . THR A 1 76 ? 12.523 -16.812 -27.578 1 64 76 THR A N 1
ATOM 604 C CA . THR A 1 76 ? 12.281 -16.422 -26.188 1 64 76 THR A CA 1
ATOM 605 C C . THR A 1 76 ? 13.102 -17.281 -25.234 1 64 76 THR A C 1
ATOM 607 O O . THR A 1 76 ? 12.961 -18.516 -25.219 1 64 76 THR A O 1
ATOM 610 N N . ILE A 1 77 ? 14.211 -16.938 -24.859 1 78.5 77 ILE A N 1
ATOM 611 C CA . ILE A 1 77 ? 15.086 -17.609 -23.906 1 78.5 77 ILE A CA 1
ATOM 612 C C . ILE A 1 77 ? 14.5 -17.5 -22.484 1 78.5 77 ILE A C 1
ATOM 614 O O . ILE A 1 77 ? 14.258 -16.391 -22 1 78.5 77 ILE A O 1
ATOM 618 N N . ILE A 1 78 ? 13.867 -18.719 -22.062 1 92.12 78 ILE A N 1
ATOM 619 C CA . ILE A 1 78 ? 13.469 -18.797 -20.672 1 92.12 78 ILE A CA 1
ATOM 620 C C . ILE A 1 78 ? 14.703 -18.781 -19.781 1 92.12 78 ILE A C 1
ATOM 622 O O . ILE A 1 78 ? 15.516 -19.703 -19.812 1 92.12 78 ILE A O 1
ATOM 626 N N . PRO A 1 79 ? 14.852 -17.75 -19.031 1 94.88 79 PRO A N 1
ATOM 627 C CA . PRO A 1 79 ? 16 -17.688 -18.141 1 94.88 79 PRO A CA 1
ATOM 628 C C . PRO A 1 79 ? 15.922 -18.719 -17.016 1 94.88 79 PRO A C 1
ATOM 630 O O . PRO A 1 79 ? 14.859 -19.297 -16.781 1 94.88 79 PRO A O 1
ATOM 633 N N . ASP A 1 80 ? 17.109 -18.969 -16.391 1 95.69 80 ASP A N 1
ATOM 634 C CA . ASP A 1 80 ? 17.125 -19.797 -15.195 1 95.69 80 ASP A CA 1
ATOM 635 C C . ASP A 1 80 ? 16.438 -19.078 -14.031 1 95.69 80 ASP A C 1
ATOM 637 O O . ASP A 1 80 ? 16.422 -17.844 -13.969 1 95.69 80 ASP A O 1
ATOM 641 N N . PRO A 1 81 ? 15.844 -19.906 -13.18 1 97.12 81 PRO A N 1
ATOM 642 C CA . PRO A 1 81 ? 15.227 -19.281 -12.008 1 97.12 81 PRO A CA 1
ATOM 643 C C . PRO A 1 81 ? 16.234 -18.484 -11.172 1 97.12 81 PRO A C 1
ATOM 645 O O . PRO A 1 81 ? 17.422 -18.781 -11.188 1 97.12 81 PRO A O 1
ATOM 648 N N . PHE A 1 82 ? 15.75 -17.438 -10.586 1 96.12 82 PHE A N 1
ATOM 649 C CA . PHE A 1 82 ? 16.578 -16.625 -9.688 1 96.12 82 PHE A CA 1
ATOM 650 C C . PHE A 1 82 ? 16.297 -17 -8.234 1 96.12 82 PHE A C 1
ATOM 652 O O . PHE A 1 82 ? 15.148 -16.953 -7.789 1 96.12 82 PHE A O 1
ATOM 659 N N . ILE A 1 83 ? 17.266 -17.375 -7.484 1 92.81 83 ILE A N 1
ATOM 660 C CA . ILE A 1 83 ? 17.141 -17.75 -6.078 1 92.81 83 ILE A CA 1
ATOM 661 C C . ILE A 1 83 ? 18.125 -16.953 -5.234 1 92.81 83 ILE A C 1
ATOM 663 O O . ILE A 1 83 ? 19.281 -16.766 -5.629 1 92.81 83 ILE A O 1
ATOM 667 N N . LEU A 1 84 ? 17.641 -16.453 -4.152 1 94.75 84 LEU A N 1
ATOM 668 C CA . LEU A 1 84 ? 18.484 -15.695 -3.24 1 94.75 84 LEU A CA 1
ATOM 669 C C . LEU A 1 84 ? 19.156 -16.609 -2.217 1 94.75 84 LEU A C 1
ATOM 671 O O . LEU A 1 84 ? 18.578 -17.641 -1.835 1 94.75 84 LEU A O 1
ATOM 675 N N . ASN A 1 85 ? 20.328 -16.156 -1.83 1 90.31 85 ASN A N 1
ATOM 676 C CA . ASN A 1 85 ? 21 -16.828 -0.73 1 90.31 85 ASN A CA 1
ATOM 677 C C . ASN A 1 85 ? 20.344 -16.531 0.609 1 90.31 85 ASN A C 1
ATOM 679 O O . ASN A 1 85 ? 20.25 -15.367 1.008 1 90.31 85 ASN A O 1
ATOM 683 N N . GLU A 1 86 ? 19.938 -17.578 1.259 1 85.38 86 GLU A N 1
ATOM 684 C CA . GLU A 1 86 ? 19.203 -17.422 2.504 1 85.38 86 GLU A CA 1
ATOM 685 C C . GLU A 1 86 ? 20.031 -16.734 3.576 1 85.38 86 GLU A C 1
ATOM 687 O O . GLU A 1 86 ? 19.5 -16.141 4.512 1 85.38 86 GLU A O 1
ATOM 692 N N . SER A 1 87 ? 21.344 -16.828 3.447 1 84.19 87 SER A N 1
ATOM 693 C CA . SER A 1 87 ? 22.234 -16.203 4.418 1 84.19 87 SER A CA 1
ATOM 694 C C . SER A 1 87 ? 22.125 -14.688 4.379 1 84.19 87 SER A C 1
ATOM 696 O O . SER A 1 87 ? 22.453 -14 5.348 1 84.19 87 SER A O 1
ATOM 698 N N . GLU A 1 88 ? 21.641 -14.297 3.238 1 87 88 GLU A N 1
ATOM 699 C CA . GLU A 1 88 ? 21.5 -12.859 3.072 1 87 88 GLU A CA 1
ATOM 700 C C . GLU A 1 88 ? 20.172 -12.367 3.615 1 87 88 GLU A C 1
ATOM 702 O O . GLU A 1 88 ? 19.938 -11.156 3.711 1 87 88 GLU A O 1
ATOM 707 N N . LEU A 1 89 ? 19.453 -13.367 3.936 1 84.81 89 LEU A N 1
ATOM 708 C CA . LEU A 1 89 ? 18.125 -13.023 4.441 1 84.81 89 LEU A CA 1
ATOM 709 C C . LEU A 1 89 ? 18.125 -12.977 5.969 1 84.81 89 LEU A C 1
ATOM 711 O O . LEU A 1 89 ? 18.859 -13.734 6.617 1 84.81 89 LEU A O 1
ATOM 715 N N . ASP A 1 90 ? 17.812 -11.891 6.625 1 78.19 90 ASP A N 1
ATOM 716 C CA . ASP A 1 90 ? 17.719 -11.805 8.078 1 78.19 90 ASP A CA 1
ATOM 717 C C . ASP A 1 90 ? 16.578 -12.664 8.602 1 78.19 90 ASP A C 1
ATOM 719 O O . ASP A 1 90 ? 15.5 -12.156 8.93 1 78.19 90 ASP A O 1
ATOM 723 N N . ILE A 1 91 ? 16.797 -13.992 8.664 1 76.19 91 ILE A N 1
ATOM 724 C CA . ILE A 1 91 ? 15.727 -14.922 9.016 1 76.19 91 ILE A CA 1
ATOM 725 C C . ILE A 1 91 ? 15.875 -15.359 10.469 1 76.19 91 ILE A C 1
ATOM 727 O O . ILE A 1 91 ? 15.195 -16.281 10.922 1 76.19 91 ILE A O 1
ATOM 731 N N . SER A 1 92 ? 16.719 -14.719 11.133 1 68.25 92 SER A N 1
ATOM 732 C CA . SER A 1 92 ? 17.016 -15.117 12.5 1 68.25 92 SER A CA 1
ATOM 733 C C . SER A 1 92 ? 15.75 -15.094 13.367 1 68.25 92 SER A C 1
ATOM 735 O O . SER A 1 92 ? 15.547 -15.977 14.195 1 68.25 92 SER A O 1
ATOM 737 N N . THR A 1 93 ? 15 -14.18 13.086 1 65.19 93 THR A N 1
ATOM 738 C CA . THR A 1 93 ? 13.781 -14.062 13.883 1 65.19 93 THR A CA 1
ATOM 739 C C . THR A 1 93 ? 12.836 -15.219 13.602 1 65.19 93 THR A C 1
ATOM 741 O O . THR A 1 93 ? 12.164 -15.711 14.508 1 65.19 93 THR A O 1
ATOM 744 N N . PHE A 1 94 ? 12.727 -15.617 12.414 1 69.94 94 PHE A N 1
ATOM 745 C CA . PHE A 1 94 ? 11.875 -16.734 12.047 1 69.94 94 PHE A CA 1
ATOM 746 C C . PHE A 1 94 ? 12.352 -18.031 12.719 1 69.94 94 PHE A C 1
ATOM 748 O O . PHE A 1 94 ? 11.539 -18.781 13.258 1 69.94 94 PHE A O 1
ATOM 755 N N . LEU A 1 95 ? 13.609 -18.125 12.781 1 64.38 95 LEU A N 1
ATOM 756 C CA . LEU A 1 95 ? 14.211 -19.328 13.328 1 64.38 95 LEU A CA 1
ATOM 757 C C . LEU A 1 95 ? 13.992 -19.406 14.836 1 64.38 95 LEU A C 1
ATOM 759 O O . LEU A 1 95 ? 13.742 -20.5 15.367 1 64.38 95 LEU A O 1
ATOM 763 N N . GLN A 1 96 ? 13.984 -18.281 15.312 1 65.31 96 GLN A N 1
ATOM 764 C CA . GLN A 1 96 ? 13.805 -18.234 16.766 1 65.31 96 GLN A CA 1
ATOM 765 C C . GLN A 1 96 ? 12.383 -18.609 17.156 1 65.31 96 GLN A C 1
ATOM 767 O O . GLN A 1 96 ? 12.156 -19.156 18.234 1 65.31 96 GLN A O 1
ATOM 772 N N . ASN A 1 97 ? 11.547 -18.422 16.25 1 67.44 97 ASN A N 1
ATOM 773 C CA . ASN A 1 97 ? 10.156 -18.703 16.562 1 67.44 97 ASN A CA 1
ATOM 774 C C . ASN A 1 97 ? 9.734 -20.078 16.031 1 67.44 97 ASN A C 1
ATOM 776 O O . ASN A 1 97 ? 8.539 -20.391 15.992 1 67.44 97 ASN A O 1
ATOM 780 N N . GLY A 1 98 ? 10.672 -20.797 15.617 1 68 98 GLY A N 1
ATOM 781 C CA . GLY A 1 98 ? 10.375 -22.141 15.148 1 68 98 GLY A CA 1
ATOM 782 C C . GLY A 1 98 ? 9.781 -22.188 13.758 1 68 98 GLY A C 1
ATOM 783 O O . GLY A 1 98 ? 9.195 -23.188 13.352 1 68 98 GLY A O 1
ATOM 784 N N . LYS A 1 99 ? 9.898 -21.031 13.234 1 73.5 99 LYS A N 1
ATOM 785 C CA . LYS A 1 99 ? 9.375 -20.984 11.875 1 73.5 99 LYS A CA 1
ATOM 786 C C . LYS A 1 99 ? 10.492 -21.125 10.844 1 73.5 99 LYS A C 1
ATOM 788 O O . LYS A 1 99 ? 11.664 -20.922 11.164 1 73.5 99 LYS A O 1
ATOM 793 N N . SER A 1 100 ? 10.055 -21.797 9.734 1 85.06 100 SER A N 1
ATOM 794 C CA . SER A 1 100 ? 11.016 -21.938 8.641 1 85.06 100 SER A CA 1
ATOM 795 C C . SER A 1 100 ? 10.625 -21.078 7.441 1 85.06 100 SER A C 1
ATOM 797 O O . SER A 1 100 ? 9.438 -20.938 7.141 1 85.06 100 SER A O 1
ATOM 799 N N . PHE A 1 101 ? 11.664 -20.438 6.895 1 91.31 101 PHE A N 1
ATOM 800 C CA . PHE A 1 101 ? 11.477 -19.656 5.684 1 91.31 101 PHE A CA 1
ATOM 801 C C . PHE A 1 101 ? 11.734 -20.5 4.441 1 91.31 101 PHE A C 1
ATOM 803 O O . PHE A 1 101 ? 12.68 -21.297 4.414 1 91.31 101 PHE A O 1
ATOM 810 N N . ARG A 1 102 ? 10.859 -20.359 3.5 1 92.69 102 ARG A N 1
ATOM 811 C CA . ARG A 1 102 ? 11.031 -21.094 2.25 1 92.69 102 ARG A CA 1
ATOM 812 C C . ARG A 1 102 ? 10.945 -20.156 1.049 1 92.69 102 ARG A C 1
ATOM 814 O O . ARG A 1 102 ? 10.133 -19.219 1.039 1 92.69 102 ARG A O 1
ATOM 821 N N . GLN A 1 103 ? 11.781 -20.422 0.124 1 95 103 GLN A N 1
ATOM 822 C CA . GLN A 1 103 ? 11.789 -19.672 -1.13 1 95 103 GLN A CA 1
ATOM 823 C C . GLN A 1 103 ? 11.523 -20.594 -2.318 1 95 103 GLN A C 1
ATOM 825 O O . GLN A 1 103 ? 12.023 -21.719 -2.359 1 95 103 GLN A O 1
ATOM 830 N N . PHE A 1 104 ? 10.688 -20.188 -3.271 1 96.81 104 PHE A N 1
ATOM 831 C CA . PHE A 1 104 ? 10.375 -20.922 -4.484 1 96.81 104 PHE A CA 1
ATOM 832 C C . PHE A 1 104 ? 10.555 -20.047 -5.719 1 96.81 104 PHE A C 1
ATOM 834 O O . PHE A 1 104 ? 10.695 -18.828 -5.609 1 96.81 104 PHE A O 1
ATOM 841 N N . SER A 1 105 ? 10.648 -20.719 -6.848 1 97.88 105 SER A N 1
ATOM 842 C CA . SER A 1 105 ? 10.758 -20.016 -8.125 1 97.88 105 SER A CA 1
ATOM 843 C C . SER A 1 105 ? 9.469 -20.125 -8.93 1 97.88 105 SER A C 1
ATOM 845 O O . SER A 1 105 ? 8.773 -21.141 -8.859 1 97.88 105 SER A O 1
ATOM 847 N N . ARG A 1 106 ? 9.195 -19.062 -9.672 1 98.25 106 ARG A N 1
ATOM 848 C CA . ARG A 1 106 ? 7.977 -18.984 -10.477 1 98.25 106 ARG A CA 1
ATOM 849 C C . ARG A 1 106 ? 8.273 -18.469 -11.875 1 98.25 106 ARG A C 1
ATOM 851 O O . ARG A 1 106 ? 9.055 -17.531 -12.047 1 98.25 106 ARG A O 1
ATOM 858 N N . LEU A 1 107 ? 7.711 -19.156 -12.852 1 97.81 107 LEU A N 1
ATOM 859 C CA . LEU A 1 107 ? 7.723 -18.688 -14.234 1 97.81 107 LEU A CA 1
ATOM 860 C C . LEU A 1 107 ? 6.336 -18.219 -14.664 1 97.81 107 LEU A C 1
ATOM 862 O O . LEU A 1 107 ? 5.355 -18.953 -14.484 1 97.81 107 LEU A O 1
ATOM 866 N N . THR A 1 108 ? 6.219 -16.984 -15.109 1 97.94 108 THR A N 1
ATOM 867 C CA . THR A 1 108 ? 4.969 -16.469 -15.648 1 97.94 108 THR A CA 1
ATOM 868 C C . THR A 1 108 ? 5.09 -16.219 -17.156 1 97.94 108 THR A C 1
ATOM 870 O O . THR A 1 108 ? 6.062 -15.625 -17.609 1 97.94 108 THR A O 1
ATOM 873 N N . VAL A 1 109 ? 4.07 -16.719 -17.922 1 96.31 109 VAL A N 1
ATOM 874 C CA . VAL A 1 109 ? 4.121 -16.594 -19.375 1 96.31 109 VAL A CA 1
ATOM 875 C C . VAL A 1 109 ? 2.725 -16.297 -19.906 1 96.31 109 VAL A C 1
ATOM 877 O O . VAL A 1 109 ? 1.723 -16.609 -19.266 1 96.31 109 VAL A O 1
ATOM 880 N N . THR A 1 110 ? 2.713 -15.57 -21.016 1 95.19 110 THR A N 1
ATOM 881 C CA . THR A 1 110 ? 1.495 -15.445 -21.797 1 95.19 110 THR A CA 1
ATOM 882 C C . THR A 1 110 ? 1.476 -16.484 -22.922 1 95.19 110 THR A C 1
ATOM 884 O O . THR A 1 110 ? 2.365 -16.5 -23.781 1 95.19 110 THR A O 1
ATOM 887 N N . LEU A 1 111 ? 0.443 -17.312 -22.906 1 92.88 111 LEU A N 1
ATOM 888 C CA . LEU A 1 111 ? 0.402 -18.422 -23.859 1 92.88 111 LEU A CA 1
ATOM 889 C C . LEU A 1 111 ? -0.672 -18.188 -24.922 1 92.88 111 LEU A C 1
ATOM 891 O O . LEU A 1 111 ? -1.649 -17.469 -24.672 1 92.88 111 LEU A O 1
ATOM 895 N N . ASP A 1 112 ? -0.353 -18.75 -26.016 1 90.5 112 ASP A N 1
ATOM 896 C CA . ASP A 1 112 ? -1.364 -18.891 -27.062 1 90.5 112 ASP A CA 1
ATOM 897 C C . ASP A 1 112 ? -1.646 -20.359 -27.359 1 90.5 112 ASP A C 1
ATOM 899 O O . ASP A 1 112 ? -0.921 -21.234 -26.891 1 90.5 112 ASP A O 1
ATOM 903 N N . GLU A 1 113 ? -2.695 -20.656 -28.047 1 86.88 113 GLU A N 1
ATOM 904 C CA . GLU A 1 113 ? -3.148 -22.016 -28.297 1 86.88 113 GLU A CA 1
ATOM 905 C C . GLU A 1 113 ? -2.062 -22.844 -28.969 1 86.88 113 GLU A C 1
ATOM 907 O O . GLU A 1 113 ? -1.914 -24.031 -28.688 1 86.88 113 GLU A O 1
ATOM 912 N N . ASN A 1 114 ? -1.297 -22.219 -29.766 1 87.44 114 ASN A N 1
ATOM 913 C CA . ASN A 1 114 ? -0.312 -22.938 -30.562 1 87.44 114 ASN A CA 1
ATOM 914 C C . ASN A 1 114 ? 0.972 -23.203 -29.781 1 87.44 114 ASN A C 1
ATOM 916 O O . ASN A 1 114 ? 1.794 -24.031 -30.172 1 87.44 114 ASN A O 1
ATOM 920 N N . SER A 1 115 ? 1.073 -22.594 -28.625 1 88.69 115 SER A N 1
ATOM 921 C CA . SER A 1 115 ? 2.348 -22.641 -27.922 1 88.69 115 SER A CA 1
ATOM 922 C C . SER A 1 115 ? 2.273 -23.594 -26.719 1 88.69 115 SER A C 1
ATOM 924 O O . SER A 1 115 ? 3.291 -23.875 -26.078 1 88.69 115 SER A O 1
ATOM 926 N N . VAL A 1 116 ? 1.133 -24.156 -26.438 1 90.5 116 VAL A N 1
ATOM 927 C CA . VAL A 1 116 ? 0.902 -24.922 -25.219 1 90.5 116 VAL A CA 1
ATOM 928 C C . VAL A 1 116 ? 1.778 -26.172 -25.219 1 90.5 116 VAL A C 1
ATOM 930 O O . VAL A 1 116 ? 2.473 -26.453 -24.234 1 90.5 116 VAL A O 1
ATOM 933 N N . HIS A 1 117 ? 1.723 -26.859 -26.312 1 89.25 117 HIS A N 1
ATOM 934 C CA . HIS A 1 117 ? 2.463 -28.109 -26.406 1 89.25 117 HIS A CA 1
ATOM 935 C C . HIS A 1 117 ? 3.963 -27.875 -26.266 1 89.25 117 HIS A C 1
ATOM 937 O O . HIS A 1 117 ? 4.641 -28.609 -25.531 1 89.25 117 HIS A O 1
ATOM 943 N N . LYS A 1 118 ? 4.414 -26.938 -27 1 88.94 118 LYS A N 1
ATOM 944 C CA . LYS A 1 118 ? 5.836 -26.609 -26.953 1 88.94 118 LYS A CA 1
ATOM 945 C C . LYS A 1 118 ? 6.242 -26.172 -25.547 1 88.94 118 LYS A C 1
ATOM 947 O O . LYS A 1 118 ? 7.297 -26.562 -25.047 1 88.94 118 LYS A O 1
ATOM 952 N N . PHE A 1 119 ? 5.457 -25.406 -24.969 1 92.38 119 PHE A N 1
ATOM 953 C CA . PHE A 1 119 ? 5.715 -24.891 -23.625 1 92.38 119 PHE A CA 1
ATOM 954 C C . PHE A 1 119 ? 5.75 -26.031 -22.609 1 92.38 119 PHE A C 1
ATOM 956 O O . PHE A 1 119 ? 6.641 -26.078 -21.75 1 92.38 119 PHE A O 1
ATOM 963 N N . GLN A 1 120 ? 4.82 -26.906 -22.703 1 90.19 120 GLN A N 1
ATOM 964 C CA . GLN A 1 120 ? 4.688 -28.031 -21.797 1 90.19 120 GLN A CA 1
ATOM 965 C C . GLN A 1 120 ? 5.941 -28.906 -21.812 1 90.19 120 GLN A C 1
ATOM 967 O O . GLN A 1 120 ? 6.332 -29.469 -20.781 1 90.19 120 GLN A O 1
ATOM 972 N N . HIS A 1 121 ? 6.609 -28.938 -22.984 1 89.62 121 HIS A N 1
ATOM 973 C CA . HIS A 1 121 ? 7.711 -29.875 -23.141 1 89.62 121 HIS A CA 1
ATOM 974 C C . HIS A 1 121 ? 9.055 -29.172 -23.078 1 89.62 121 HIS A C 1
ATOM 976 O O . HIS A 1 121 ? 10.102 -29.797 -23.234 1 89.62 121 HIS A O 1
ATOM 982 N N . ASP A 1 122 ? 9.039 -27.906 -22.938 1 89.69 122 ASP A N 1
ATOM 983 C CA . ASP A 1 122 ? 10.281 -27.141 -22.797 1 89.69 122 ASP A CA 1
ATOM 984 C C . ASP A 1 122 ? 10.977 -27.484 -21.469 1 89.69 122 ASP A C 1
ATOM 986 O O . ASP A 1 122 ? 10.391 -27.312 -20.391 1 89.69 122 ASP A O 1
ATOM 990 N N . ALA A 1 123 ? 12.242 -27.969 -21.5 1 89.69 123 ALA A N 1
ATOM 991 C CA . ALA A 1 123 ? 13 -28.422 -20.344 1 89.69 123 ALA A CA 1
ATOM 992 C C . ALA A 1 123 ? 13.25 -27.266 -19.375 1 89.69 123 ALA A C 1
ATOM 994 O O . ALA A 1 123 ? 13.391 -27.484 -18.156 1 89.69 123 ALA A O 1
ATOM 995 N N . ARG A 1 124 ? 13.336 -26.078 -19.875 1 92.19 124 ARG A N 1
ATOM 996 C CA . ARG A 1 124 ? 13.609 -24.906 -19.047 1 92.19 124 ARG A CA 1
ATOM 997 C C . ARG A 1 124 ? 12.422 -24.594 -18.141 1 92.19 124 ARG A C 1
ATOM 999 O O . ARG A 1 124 ? 12.594 -24.016 -17.062 1 92.19 124 ARG A O 1
ATOM 1006 N N . VAL A 1 125 ? 11.242 -24.938 -18.578 1 93.62 125 VAL A N 1
ATOM 1007 C CA . VAL A 1 125 ? 10.023 -24.734 -17.797 1 93.62 125 VAL A CA 1
ATOM 1008 C C . VAL A 1 125 ? 10.047 -25.609 -16.547 1 93.62 125 VAL A C 1
ATOM 1010 O O . VAL A 1 125 ? 9.609 -25.172 -15.477 1 93.62 125 VAL A O 1
ATOM 1013 N N . LYS A 1 126 ? 10.633 -26.734 -16.672 1 90.44 126 LYS A N 1
ATOM 1014 C CA . LYS A 1 126 ? 10.633 -27.734 -15.594 1 90.44 126 LYS A CA 1
ATOM 1015 C C . LYS A 1 126 ? 11.57 -27.312 -14.461 1 90.44 126 LYS A C 1
ATOM 1017 O O . LYS A 1 126 ? 11.508 -27.875 -13.359 1 90.44 126 LYS A O 1
ATOM 1022 N N . LYS A 1 127 ? 12.406 -26.344 -14.719 1 93.69 127 LYS A N 1
ATOM 1023 C CA . LYS A 1 127 ? 13.336 -25.859 -13.703 1 93.69 127 LYS A CA 1
ATOM 1024 C C . LYS A 1 127 ? 12.617 -25.031 -12.641 1 93.69 127 LYS A C 1
ATOM 1026 O O . LYS A 1 127 ? 13.141 -24.828 -11.547 1 93.69 127 LYS A O 1
ATOM 1031 N N . TYR A 1 128 ? 11.508 -24.562 -12.969 1 96.69 128 TYR A N 1
ATOM 1032 C CA . TYR A 1 128 ? 10.766 -23.688 -12.07 1 96.69 128 TYR A CA 1
ATOM 1033 C C . TYR A 1 128 ? 9.836 -24.5 -11.172 1 96.69 128 TYR A C 1
ATOM 1035 O O . TYR A 1 128 ? 9.328 -25.547 -11.586 1 96.69 128 TYR A O 1
ATOM 1043 N N . ASP A 1 129 ? 9.617 -23.969 -9.938 1 96.44 129 ASP A N 1
ATOM 1044 C CA . ASP A 1 129 ? 8.711 -24.625 -9 1 96.44 129 ASP A CA 1
ATOM 1045 C C . ASP A 1 129 ? 7.254 -24.406 -9.391 1 96.44 129 ASP A C 1
ATOM 1047 O O . ASP A 1 129 ? 6.449 -25.328 -9.383 1 96.44 129 ASP A O 1
ATOM 1051 N N . ILE A 1 130 ? 6.895 -23.172 -9.688 1 97.62 130 ILE A N 1
ATOM 1052 C CA . ILE A 1 130 ? 5.523 -22.797 -10 1 97.62 130 ILE A CA 1
ATOM 1053 C C . ILE A 1 130 ? 5.445 -22.281 -11.438 1 97.62 130 ILE A C 1
ATOM 1055 O O . ILE A 1 130 ? 6.312 -21.531 -11.883 1 97.62 130 ILE A O 1
ATOM 1059 N N . ILE A 1 131 ? 4.387 -22.719 -12.102 1 97.25 131 ILE A N 1
ATOM 1060 C CA . ILE A 1 131 ? 4.137 -22.234 -13.461 1 97.25 131 ILE A CA 1
ATOM 1061 C C . ILE A 1 131 ? 2.83 -21.453 -13.5 1 97.25 131 ILE A C 1
ATOM 1063 O O . ILE A 1 131 ? 1.768 -21.984 -13.172 1 97.25 131 ILE A O 1
ATOM 1067 N N . ALA A 1 132 ? 2.953 -20.156 -13.875 1 98.06 132 ALA A N 1
ATOM 1068 C CA . ALA A 1 132 ? 1.792 -19.281 -14.016 1 98.06 132 ALA A CA 1
ATOM 1069 C C . ALA A 1 132 ? 1.599 -18.859 -15.469 1 98.06 132 ALA A C 1
ATOM 1071 O O . ALA A 1 132 ? 2.568 -18.562 -16.172 1 98.06 132 ALA A O 1
ATOM 1072 N N . VAL A 1 133 ? 0.308 -18.812 -15.898 1 96.75 133 VAL A N 1
ATOM 1073 C CA . VAL A 1 133 ? 0.044 -18.516 -17.297 1 96.75 133 VAL A CA 1
ATOM 1074 C C . VAL A 1 133 ? -1.04 -17.453 -17.406 1 96.75 133 VAL A C 1
ATOM 1076 O O . VAL A 1 133 ? -1.962 -17.406 -16.594 1 96.75 133 VAL A O 1
ATOM 1079 N N . ARG A 1 134 ? -0.852 -16.578 -18.344 1 96 134 ARG A N 1
ATOM 1080 C CA . ARG A 1 134 ? -1.898 -15.656 -18.797 1 96 134 ARG A CA 1
ATOM 1081 C C . ARG A 1 134 ? -2.621 -16.203 -20.016 1 96 134 ARG A C 1
ATOM 1083 O O . ARG A 1 134 ? -1.984 -16.547 -21.016 1 96 134 ARG A O 1
ATOM 1090 N N . VAL A 1 135 ? -3.916 -16.219 -19.922 1 94 135 VAL A N 1
ATOM 1091 C CA . VAL A 1 135 ? -4.723 -16.797 -20.984 1 94 135 VAL A CA 1
ATOM 1092 C C . VAL A 1 135 ? -5.57 -15.711 -21.641 1 94 135 VAL A C 1
ATOM 1094 O O . VAL A 1 135 ? -6.242 -14.938 -20.953 1 94 135 VAL A O 1
ATOM 1097 N N . PRO A 1 136 ? -5.574 -15.656 -22.906 1 89.5 136 PRO A N 1
ATOM 1098 C CA . PRO A 1 136 ? -6.301 -14.594 -23.609 1 89.5 136 PRO A CA 1
ATOM 1099 C C . PRO A 1 136 ? -7.793 -14.898 -23.75 1 89.5 136 PRO A C 1
ATOM 1101 O O . PRO A 1 136 ? -8.602 -13.977 -23.906 1 89.5 136 PRO A O 1
ATOM 1104 N N . ASN A 1 137 ? -8.102 -16.172 -23.734 1 91.75 137 ASN A N 1
ATOM 1105 C CA . ASN A 1 137 ? -9.492 -16.5 -24.031 1 91.75 137 ASN A CA 1
ATOM 1106 C C . ASN A 1 137 ? -9.906 -17.797 -23.344 1 91.75 137 ASN A C 1
ATOM 1108 O O . ASN A 1 137 ? -9.094 -18.438 -22.656 1 91.75 137 ASN A O 1
ATOM 1112 N N . GLU A 1 138 ? -11.18 -18.156 -23.531 1 94.38 138 GLU A N 1
ATOM 1113 C CA . GLU A 1 138 ? -11.758 -19.312 -22.859 1 94.38 138 GLU A CA 1
ATOM 1114 C C . GLU A 1 138 ? -11.258 -20.609 -23.469 1 94.38 138 GLU A C 1
ATOM 1116 O O . GLU A 1 138 ? -11.133 -21.625 -22.781 1 94.38 138 GLU A O 1
ATOM 1121 N N . GLN A 1 139 ? -10.969 -20.578 -24.734 1 94.19 139 GLN A N 1
ATOM 1122 C CA . GLN A 1 139 ? -10.508 -21.781 -25.406 1 94.19 139 GLN A CA 1
ATOM 1123 C C . GLN A 1 139 ? -9.211 -22.297 -24.797 1 94.19 139 GLN A C 1
ATOM 1125 O O . GLN A 1 139 ? -9.055 -23.5 -24.578 1 94.19 139 GLN A O 1
ATOM 1130 N N . LEU A 1 140 ? -8.328 -21.406 -24.594 1 94.19 140 LEU A N 1
ATOM 1131 C CA . LEU A 1 140 ? -7.062 -21.781 -23.984 1 94.19 140 LEU A CA 1
ATOM 1132 C C . LEU A 1 140 ? -7.281 -22.281 -22.562 1 94.19 140 LEU A C 1
ATOM 1134 O O . LEU A 1 140 ? -6.602 -23.219 -22.109 1 94.19 140 LEU A O 1
ATOM 1138 N N . LEU A 1 141 ? -8.164 -21.703 -21.875 1 95.25 141 LEU A N 1
ATOM 1139 C CA . LEU A 1 141 ? -8.477 -22.141 -20.516 1 95.25 141 LEU A CA 1
ATOM 1140 C C . LEU A 1 141 ? -9 -23.562 -20.516 1 95.25 141 LEU A C 1
ATOM 1142 O O . LEU A 1 141 ? -8.617 -24.375 -19.656 1 95.25 141 LEU A O 1
ATOM 1146 N N . LEU A 1 142 ? -9.781 -23.859 -21.422 1 94.25 142 LEU A N 1
ATOM 1147 C CA . LEU A 1 142 ? -10.312 -25.219 -21.562 1 94.25 142 LEU A CA 1
ATOM 1148 C C . LEU A 1 142 ? -9.195 -26.203 -21.891 1 94.25 142 LEU A C 1
ATOM 1150 O O . LEU A 1 142 ? -9.195 -27.328 -21.406 1 94.25 142 LEU A O 1
ATOM 1154 N N . THR A 1 143 ? -8.352 -25.734 -22.75 1 94.19 143 THR A N 1
ATOM 1155 C CA . THR A 1 143 ? -7.211 -26.578 -23.094 1 94.19 143 THR A CA 1
ATOM 1156 C C . THR A 1 143 ? -6.367 -26.891 -21.859 1 94.19 143 THR A C 1
ATOM 1158 O O . THR A 1 143 ? -5.93 -28.016 -21.672 1 94.19 143 THR A O 1
ATOM 1161 N N . LEU A 1 144 ? -6.164 -25.891 -21.016 1 93.5 144 LEU A N 1
ATOM 1162 C CA . LEU A 1 144 ? -5.371 -26.078 -19.797 1 93.5 144 LEU A CA 1
ATOM 1163 C C . LEU A 1 144 ? -6.09 -26.984 -18.812 1 93.5 144 LEU A C 1
ATOM 1165 O O . LEU A 1 144 ? -5.449 -27.766 -18.109 1 93.5 144 LEU A O 1
ATOM 1169 N N . GLN A 1 145 ? -7.344 -26.875 -18.75 1 93.12 145 GLN A N 1
ATOM 1170 C CA . GLN A 1 145 ? -8.141 -27.719 -17.875 1 93.12 145 GLN A CA 1
ATOM 1171 C C . GLN A 1 145 ? -7.969 -29.203 -18.234 1 93.12 145 GLN A C 1
ATOM 1173 O O . GLN A 1 145 ? -7.887 -30.047 -17.344 1 93.12 145 GLN A O 1
ATOM 1178 N N . ARG A 1 146 ? -7.883 -29.484 -19.484 1 90.44 146 ARG A N 1
ATOM 1179 C CA . ARG A 1 146 ? -7.809 -30.859 -19.969 1 90.44 146 ARG A CA 1
ATOM 1180 C C . ARG A 1 146 ? -6.379 -31.375 -19.922 1 90.44 146 ARG A C 1
ATOM 1182 O O . ARG A 1 146 ? -6.148 -32.531 -19.531 1 90.44 146 ARG A O 1
ATOM 1189 N N . LYS A 1 147 ? -5.445 -30.484 -20.281 1 82.56 147 LYS A N 1
ATOM 1190 C CA . LYS A 1 147 ? -4.07 -30.938 -20.469 1 82.56 147 LYS A CA 1
ATOM 1191 C C . LYS A 1 147 ? -3.107 -30.156 -19.578 1 82.56 147 LYS A C 1
ATOM 1193 O O . LYS A 1 147 ? -1.89 -30.266 -19.734 1 82.56 147 LYS A O 1
ATOM 1198 N N . GLY A 1 148 ? -3.596 -29.469 -18.75 1 75.75 148 GLY A N 1
ATOM 1199 C CA . GLY A 1 148 ? -2.762 -28.469 -18.094 1 75.75 148 GLY A CA 1
ATOM 1200 C C . GLY A 1 148 ? -2.244 -28.906 -16.734 1 75.75 148 GLY A C 1
ATOM 1201 O O . GLY A 1 148 ? -2.256 -28.125 -15.781 1 75.75 148 GLY A O 1
ATOM 1202 N N . ASP A 1 149 ? -1.77 -30.125 -16.672 1 83.81 149 ASP A N 1
ATOM 1203 C CA . ASP A 1 149 ? -1.229 -30.609 -15.414 1 83.81 149 ASP A CA 1
ATOM 1204 C C . ASP A 1 149 ? 0.083 -29.906 -15.062 1 83.81 149 ASP A C 1
ATOM 1206 O O . ASP A 1 149 ? 0.538 -29.953 -13.922 1 83.81 149 ASP A O 1
ATOM 1210 N N . PHE A 1 150 ? 0.583 -29.219 -16.047 1 88.69 150 PHE A N 1
ATOM 1211 C CA . PHE A 1 150 ? 1.875 -28.562 -15.852 1 88.69 150 PHE A CA 1
ATOM 1212 C C . PHE A 1 150 ? 1.693 -27.125 -15.391 1 88.69 150 PHE A C 1
ATOM 1214 O O . PHE A 1 150 ? 2.664 -26.453 -15.039 1 88.69 150 PHE A O 1
ATOM 1221 N N . VAL A 1 151 ? 0.486 -26.625 -15.359 1 95.12 151 VAL A N 1
ATOM 1222 C CA . VAL A 1 151 ? 0.203 -25.25 -14.977 1 95.12 151 VAL A CA 1
ATOM 1223 C C . VAL A 1 151 ? -0.382 -25.219 -13.562 1 95.12 151 VAL A C 1
ATOM 1225 O O . VAL A 1 151 ? -1.276 -26 -13.234 1 95.12 151 VAL A O 1
ATOM 1228 N N . ASP A 1 152 ? 0.1 -24.312 -12.797 1 96.62 152 ASP A N 1
ATOM 1229 C CA . ASP A 1 152 ? -0.369 -24.188 -11.422 1 96.62 152 ASP A CA 1
ATOM 1230 C C . ASP A 1 152 ? -1.343 -23.016 -11.266 1 96.62 152 ASP A C 1
ATOM 1232 O O . ASP A 1 152 ? -2.34 -23.125 -10.547 1 96.62 152 ASP A O 1
ATOM 1236 N N . LEU A 1 153 ? -1.039 -21.938 -11.992 1 97.75 153 LEU A N 1
ATOM 1237 C CA . LEU A 1 153 ? -1.781 -20.703 -11.781 1 97.75 153 LEU A CA 1
ATOM 1238 C C . LEU A 1 153 ? -2.197 -20.078 -13.109 1 97.75 153 LEU A C 1
ATOM 1240 O O . LEU A 1 153 ? -1.426 -20.078 -14.07 1 97.75 153 LEU A O 1
ATOM 1244 N N . VAL A 1 154 ? -3.402 -19.609 -13.109 1 97.5 154 VAL A N 1
ATOM 1245 C CA . VAL A 1 154 ? -3.822 -18.656 -14.133 1 97.5 154 VAL A CA 1
ATOM 1246 C C . VAL A 1 154 ? -3.861 -17.25 -13.539 1 97.5 154 VAL A C 1
ATOM 1248 O O . VAL A 1 154 ? -4.625 -16.984 -12.609 1 97.5 154 VAL A O 1
ATOM 1251 N N . THR A 1 155 ? -3.053 -16.344 -14.102 1 97.69 155 THR A N 1
ATOM 1252 C CA . THR A 1 155 ? -2.871 -15.055 -13.445 1 97.69 155 THR A CA 1
ATOM 1253 C C . THR A 1 155 ? -3.523 -13.938 -14.25 1 97.69 155 THR A C 1
ATOM 1255 O O . THR A 1 155 ? -3.49 -13.953 -15.484 1 97.69 155 THR A O 1
ATOM 1258 N N . LEU A 1 156 ? -4.082 -12.984 -13.5 1 95.19 156 LEU A N 1
ATOM 1259 C CA . LEU A 1 156 ? -4.602 -11.758 -14.086 1 95.19 156 LEU A CA 1
ATOM 1260 C C . LEU A 1 156 ? -3.547 -10.656 -14.055 1 95.19 156 LEU A C 1
ATOM 1262 O O . LEU A 1 156 ? -3.783 -9.555 -14.555 1 95.19 156 LEU A O 1
ATOM 1266 N N . ASP A 1 157 ? -2.395 -10.977 -13.539 1 92.56 157 ASP A N 1
ATOM 1267 C CA . ASP A 1 157 ? -1.315 -10 -13.445 1 92.56 157 ASP A CA 1
ATOM 1268 C C . ASP A 1 157 ? -0.853 -9.555 -14.828 1 92.56 157 ASP A C 1
ATOM 1270 O O . ASP A 1 157 ? -0.582 -10.391 -15.695 1 92.56 157 ASP A O 1
ATOM 1274 N N . GLY A 1 158 ? -0.769 -8.32 -15.047 1 83.38 158 GLY A N 1
ATOM 1275 C CA . GLY A 1 158 ? -0.276 -7.805 -16.312 1 83.38 158 GLY A CA 1
ATOM 1276 C C . GLY A 1 158 ? -1.379 -7.559 -17.328 1 83.38 158 GLY A C 1
ATOM 1277 O O . GLY A 1 158 ? -1.122 -7.051 -18.422 1 83.38 158 GLY A O 1
ATOM 1278 N N . ILE A 1 159 ? -2.52 -7.941 -16.984 1 79.75 159 ILE A N 1
ATOM 1279 C CA . ILE A 1 159 ? -3.643 -7.684 -17.875 1 79.75 159 ILE A CA 1
ATOM 1280 C C . ILE A 1 159 ? -4.191 -6.281 -17.625 1 79.75 159 ILE A C 1
ATOM 1282 O O . ILE A 1 159 ? -4.652 -5.977 -16.516 1 79.75 159 ILE A O 1
ATOM 1286 N N . ASN A 1 160 ? -4.004 -5.438 -18.5 1 76.94 160 ASN A N 1
ATOM 1287 C CA . ASN A 1 160 ? -4.414 -4.043 -18.359 1 76.94 160 ASN A CA 1
ATOM 1288 C C . ASN A 1 160 ? -5.766 -3.791 -19.016 1 76.94 160 ASN A C 1
ATOM 1290 O O . ASN A 1 160 ? -6.184 -2.643 -19.172 1 76.94 160 ASN A O 1
ATOM 1294 N N . SER A 1 161 ? -6.484 -4.812 -19.266 1 76.06 161 SER A N 1
ATOM 1295 C CA . SER A 1 161 ? -7.77 -4.684 -19.938 1 76.06 161 SER A CA 1
ATOM 1296 C C . SER A 1 161 ? -8.914 -4.547 -18.938 1 76.06 161 SER A C 1
ATOM 1298 O O . SER A 1 161 ? -8.766 -4.918 -17.766 1 76.06 161 SER A O 1
ATOM 1300 N N . ASP A 1 162 ? -9.93 -3.959 -19.5 1 83.19 162 ASP A N 1
ATOM 1301 C CA . ASP A 1 162 ? -11.164 -3.932 -18.719 1 83.19 162 ASP A CA 1
ATOM 1302 C C . ASP A 1 162 ? -11.695 -5.344 -18.469 1 83.19 162 ASP A C 1
ATOM 1304 O O . ASP A 1 162 ? -11.43 -6.254 -19.266 1 83.19 162 ASP A O 1
ATOM 1308 N N . VAL A 1 163 ? -12.383 -5.449 -17.359 1 86 163 VAL A N 1
ATOM 1309 C CA . VAL A 1 163 ? -12.938 -6.734 -16.938 1 86 163 VAL A CA 1
ATOM 1310 C C . VAL A 1 163 ? -13.742 -7.34 -18.094 1 86 163 VAL A C 1
ATOM 1312 O O . VAL A 1 163 ? -13.719 -8.555 -18.297 1 86 163 VAL A O 1
ATOM 1315 N N . ARG A 1 164 ? -14.398 -6.523 -18.844 1 86.56 164 ARG A N 1
ATOM 1316 C CA . ARG A 1 164 ? -15.258 -6.977 -19.938 1 86.56 164 ARG A CA 1
ATOM 1317 C C . ARG A 1 164 ? -14.438 -7.633 -21.047 1 86.56 164 ARG A C 1
ATOM 1319 O O . ARG A 1 164 ? -14.969 -8.43 -21.828 1 86.56 164 ARG A O 1
ATOM 1326 N N . ASP A 1 165 ? -13.164 -7.262 -21 1 88.88 165 ASP A N 1
ATOM 1327 C CA . ASP A 1 165 ? -12.305 -7.762 -22.062 1 88.88 165 ASP A CA 1
ATOM 1328 C C . ASP A 1 165 ? -11.664 -9.094 -21.672 1 88.88 165 ASP A C 1
ATOM 1330 O O . ASP A 1 165 ? -11.047 -9.758 -22.5 1 88.88 165 ASP A O 1
ATOM 1334 N N . VAL A 1 166 ? -11.828 -9.469 -20.422 1 92.44 166 VAL A N 1
ATOM 1335 C CA . VAL A 1 166 ? -11.375 -10.773 -19.969 1 92.44 166 VAL A CA 1
ATOM 1336 C C . VAL A 1 166 ? -12.516 -11.781 -20.078 1 92.44 166 VAL A C 1
ATOM 1338 O O . VAL A 1 166 ? -13.156 -12.109 -19.078 1 92.44 166 VAL A O 1
ATOM 1341 N N . SER A 1 167 ? -12.664 -12.312 -21.25 1 91.5 167 SER A N 1
ATOM 1342 C CA . SER A 1 167 ? -13.859 -13.055 -21.625 1 91.5 167 SER A CA 1
ATOM 1343 C C . SER A 1 167 ? -14.055 -14.281 -20.734 1 91.5 167 SER A C 1
ATOM 1345 O O . SER A 1 167 ? -15.188 -14.609 -20.375 1 91.5 167 SER A O 1
ATOM 1347 N N . TRP A 1 168 ? -13.008 -14.93 -20.375 1 94.12 168 TRP A N 1
ATOM 1348 C CA . TRP A 1 168 ? -13.133 -16.188 -19.641 1 94.12 168 TRP A CA 1
ATOM 1349 C C . TRP A 1 168 ? -13.625 -15.945 -18.219 1 94.12 168 TRP A C 1
ATOM 1351 O O . TRP A 1 168 ? -14.055 -16.875 -17.531 1 94.12 168 TRP A O 1
ATOM 1361 N N . LEU A 1 169 ? -13.578 -14.695 -17.719 1 93.5 169 LEU A N 1
ATOM 1362 C CA . LEU A 1 169 ? -14.047 -14.336 -16.375 1 93.5 169 LEU A CA 1
ATOM 1363 C C . LEU A 1 169 ? -15.562 -14.453 -16.281 1 93.5 169 LEU A C 1
ATOM 1365 O O . LEU A 1 169 ? -16.125 -14.469 -15.18 1 93.5 169 LEU A O 1
ATOM 1369 N N . PHE A 1 170 ? -16.203 -14.664 -17.375 1 93.56 170 PHE A N 1
ATOM 1370 C CA . PHE A 1 170 ? -17.656 -14.742 -17.391 1 93.56 170 PHE A CA 1
ATOM 1371 C C . PHE A 1 170 ? -18.109 -16.172 -17.672 1 93.56 170 PHE A C 1
ATOM 1373 O O . PHE A 1 170 ? -19.297 -16.422 -17.859 1 93.56 170 PHE A O 1
ATOM 1380 N N . LYS A 1 171 ? -17.188 -17.062 -17.719 1 95.56 171 LYS A N 1
ATOM 1381 C CA . LYS A 1 171 ? -17.484 -18.469 -17.969 1 95.56 171 LYS A CA 1
ATOM 1382 C C . LYS A 1 171 ? -17.312 -19.297 -16.703 1 95.56 171 LYS A C 1
ATOM 1384 O O . LYS A 1 171 ? -16.344 -20.031 -16.562 1 95.56 171 LYS A O 1
ATOM 1389 N N . GLN A 1 172 ? -18.328 -19.281 -15.898 1 95.56 172 GLN A N 1
ATOM 1390 C CA . GLN A 1 172 ? -18.281 -19.859 -14.555 1 95.56 172 GLN A CA 1
ATOM 1391 C C . GLN A 1 172 ? -17.938 -21.344 -14.602 1 95.56 172 GLN A C 1
ATOM 1393 O O . GLN A 1 172 ? -17.078 -21.812 -13.844 1 95.56 172 GLN A O 1
ATOM 1398 N N . LYS A 1 173 ? -18.578 -22.031 -15.461 1 96.12 173 LYS A N 1
ATOM 1399 C CA . LYS A 1 173 ? -18.391 -23.484 -15.547 1 96.12 173 LYS A CA 1
ATOM 1400 C C . LYS A 1 173 ? -16.938 -23.828 -15.898 1 96.12 173 LYS A C 1
ATOM 1402 O O . LYS A 1 173 ? -16.359 -24.75 -15.32 1 96.12 173 LYS A O 1
ATOM 1407 N N . ILE A 1 174 ? -16.422 -23.078 -16.812 1 96.12 174 ILE A N 1
ATOM 1408 C CA . ILE A 1 174 ? -15.055 -23.328 -17.25 1 96.12 174 ILE A CA 1
ATOM 1409 C C . ILE A 1 174 ? -14.078 -23 -16.109 1 96.12 174 ILE A C 1
ATOM 1411 O O . ILE A 1 174 ? -13.18 -23.797 -15.812 1 96.12 174 ILE A O 1
ATOM 1415 N N . VAL A 1 175 ? -14.281 -21.891 -15.445 1 96.44 175 VAL A N 1
ATOM 1416 C CA . VAL A 1 175 ? -13.414 -21.484 -14.344 1 96.44 175 VAL A CA 1
ATOM 1417 C C . VAL A 1 175 ? -13.492 -22.5 -13.211 1 96.44 175 VAL A C 1
ATOM 1419 O O . VAL A 1 175 ? -12.469 -22.938 -12.68 1 96.44 175 VAL A O 1
ATOM 1422 N N . GLN A 1 176 ? -14.68 -22.922 -12.938 1 95.25 176 GLN A N 1
ATOM 1423 C CA . GLN A 1 176 ? -14.867 -23.906 -11.867 1 95.25 176 GLN A CA 1
ATOM 1424 C C . GLN A 1 176 ? -14.219 -25.234 -12.219 1 95.25 176 GLN A C 1
ATOM 1426 O O . GLN A 1 176 ? -13.664 -25.922 -11.352 1 95.25 176 GLN A O 1
ATOM 1431 N N . SER A 1 177 ? -14.359 -25.609 -13.43 1 95.12 177 SER A N 1
ATOM 1432 C CA . SER A 1 177 ? -13.734 -26.859 -13.867 1 95.12 177 SER A CA 1
ATOM 1433 C C . SER A 1 177 ? -12.219 -26.812 -13.703 1 95.12 177 SER A C 1
ATOM 1435 O O . SER A 1 177 ? -11.594 -27.812 -13.367 1 95.12 177 SER A O 1
ATOM 1437 N N . CYS A 1 178 ? -11.617 -25.641 -13.953 1 95.69 178 CYS A N 1
ATOM 1438 C CA . CYS A 1 178 ? -10.188 -25.453 -13.75 1 95.69 178 CYS A CA 1
ATOM 1439 C C . CYS A 1 178 ? -9.82 -25.562 -12.273 1 95.69 178 CYS A C 1
ATOM 1441 O O . CYS A 1 178 ? -8.852 -26.234 -11.914 1 95.69 178 CYS A O 1
ATOM 1443 N N . VAL A 1 179 ? -10.633 -24.984 -11.453 1 95.06 179 VAL A N 1
ATOM 1444 C CA . VAL A 1 179 ? -10.414 -25.031 -10.008 1 95.06 179 VAL A CA 1
ATOM 1445 C C . VAL A 1 179 ? -10.5 -26.484 -9.523 1 95.06 179 VAL A C 1
ATOM 1447 O O . VAL A 1 179 ? -9.703 -26.906 -8.68 1 95.06 179 VAL A O 1
ATOM 1450 N N . ASN A 1 180 ? -11.367 -27.234 -10.102 1 93.62 180 ASN A N 1
ATOM 1451 C CA . ASN A 1 180 ? -11.609 -28.609 -9.688 1 93.62 180 ASN A CA 1
ATOM 1452 C C . ASN A 1 180 ? -10.414 -29.516 -10.016 1 93.62 180 ASN A C 1
ATOM 1454 O O . ASN A 1 180 ? -10.188 -30.516 -9.336 1 93.62 180 ASN A O 1
ATOM 1458 N N . VAL A 1 181 ? -9.672 -29.125 -10.992 1 93.44 181 VAL A N 1
ATOM 1459 C CA . VAL A 1 181 ? -8.531 -29.953 -11.367 1 93.44 181 VAL A CA 1
ATOM 1460 C C . VAL A 1 181 ? -7.27 -29.438 -10.688 1 93.44 181 VAL A C 1
ATOM 1462 O O . VAL A 1 181 ? -6.164 -29.891 -10.984 1 93.44 181 VAL A O 1
ATOM 1465 N N . GLY A 1 182 ? -7.363 -28.344 -9.922 1 92.81 182 GLY A N 1
ATOM 1466 C CA . GLY A 1 182 ? -6.25 -27.906 -9.094 1 92.81 182 GLY A CA 1
ATOM 1467 C C . GLY A 1 182 ? -5.59 -26.641 -9.586 1 92.81 182 GLY A C 1
ATOM 1468 O O . GLY A 1 182 ? -4.594 -26.188 -9.016 1 92.81 182 GLY A O 1
ATOM 1469 N N . ILE A 1 183 ? -6.102 -26.094 -10.617 1 95.62 183 ILE A N 1
ATOM 1470 C CA . ILE A 1 183 ? -5.574 -24.828 -11.125 1 95.62 183 ILE A CA 1
ATOM 1471 C C . ILE A 1 183 ? -6.148 -23.672 -10.312 1 95.62 183 ILE A C 1
ATOM 1473 O O . ILE A 1 183 ? -7.355 -23.625 -10.062 1 95.62 183 ILE A O 1
ATOM 1477 N N . TYR A 1 184 ? -5.301 -22.828 -9.828 1 97.5 184 TYR A N 1
ATOM 1478 C CA . TYR A 1 184 ? -5.742 -21.656 -9.078 1 97.5 184 TYR A CA 1
ATOM 1479 C C . TYR A 1 184 ? -5.695 -20.406 -9.945 1 97.5 184 TYR A C 1
ATOM 1481 O O . TYR A 1 184 ? -4.941 -20.344 -10.914 1 97.5 184 TYR A O 1
ATOM 1489 N N . PHE A 1 185 ? -6.523 -19.453 -9.609 1 97.69 185 PHE A N 1
ATOM 1490 C CA . PHE A 1 185 ? -6.531 -18.141 -10.258 1 97.69 185 PHE A CA 1
ATOM 1491 C C . PHE A 1 185 ? -5.902 -17.094 -9.359 1 97.69 185 PHE A C 1
ATOM 1493 O O . PHE A 1 185 ? -6.121 -17.078 -8.148 1 97.69 185 PHE A O 1
ATOM 1500 N N . GLU A 1 186 ? -5.152 -16.203 -9.969 1 97.88 186 GLU A N 1
ATOM 1501 C CA . GLU A 1 186 ? -4.383 -15.242 -9.18 1 97.88 186 GLU A CA 1
ATOM 1502 C C . GLU A 1 186 ? -4.812 -13.812 -9.484 1 97.88 186 GLU A C 1
ATOM 1504 O O . GLU A 1 186 ? -4.953 -13.43 -10.648 1 97.88 186 GLU A O 1
ATOM 1509 N N . ILE A 1 187 ? -4.969 -13.109 -8.414 1 95.94 187 ILE A N 1
ATOM 1510 C CA . ILE A 1 187 ? -5.09 -11.656 -8.5 1 95.94 187 ILE A CA 1
ATOM 1511 C C . ILE A 1 187 ? -3.908 -11 -7.785 1 95.94 187 ILE A C 1
ATOM 1513 O O . ILE A 1 187 ? -3.41 -11.516 -6.785 1 95.94 187 ILE A O 1
ATOM 1517 N N . THR A 1 188 ? -3.41 -9.859 -8.328 1 96.75 188 THR A N 1
ATOM 1518 C CA . THR A 1 188 ? -2.271 -9.148 -7.762 1 96.75 188 THR A CA 1
ATOM 1519 C C . THR A 1 188 ? -2.652 -7.719 -7.398 1 96.75 188 THR A C 1
ATOM 1521 O O . THR A 1 188 ? -3.348 -7.043 -8.164 1 96.75 188 THR A O 1
ATOM 1524 N N . TYR A 1 189 ? -2.15 -7.227 -6.258 1 95.38 189 TYR A N 1
ATOM 1525 C CA . TYR A 1 189 ? -2.68 -5.953 -5.785 1 95.38 189 TYR A CA 1
ATOM 1526 C C . TYR A 1 189 ? -1.722 -4.812 -6.105 1 95.38 189 TYR A C 1
ATOM 1528 O O . TYR A 1 189 ? -2.092 -3.639 -6.016 1 95.38 189 TYR A O 1
ATOM 1536 N N . SER A 1 190 ? -0.468 -5.043 -6.426 1 94.12 190 SER A N 1
ATOM 1537 C CA . SER A 1 190 ? 0.527 -3.984 -6.562 1 94.12 190 SER A CA 1
ATOM 1538 C C . SER A 1 190 ? 0.146 -3.008 -7.672 1 94.12 190 SER A C 1
ATOM 1540 O O . SER A 1 190 ? 0.333 -1.797 -7.527 1 94.12 190 SER A O 1
ATOM 1542 N N . LYS A 1 191 ? -0.394 -3.496 -8.75 1 88.81 191 LYS A N 1
ATOM 1543 C CA . LYS A 1 191 ? -0.758 -2.633 -9.867 1 88.81 191 LYS A CA 1
ATOM 1544 C C . LYS A 1 191 ? -1.948 -1.745 -9.508 1 88.81 191 LYS A C 1
ATOM 1546 O O . LYS A 1 191 ? -2.064 -0.625 -10.008 1 88.81 191 LYS A O 1
ATOM 1551 N N . ALA A 1 192 ? -2.773 -2.242 -8.68 1 91.75 192 ALA A N 1
ATOM 1552 C CA . ALA A 1 192 ? -3.949 -1.484 -8.25 1 91.75 192 ALA A CA 1
ATOM 1553 C C . ALA A 1 192 ? -3.543 -0.239 -7.469 1 91.75 192 ALA A C 1
ATOM 1555 O O . ALA A 1 192 ? -4.332 0.699 -7.328 1 91.75 192 ALA A O 1
ATOM 1556 N N . LEU A 1 193 ? -2.361 -0.256 -6.957 1 90.56 193 LEU A N 1
ATOM 1557 C CA . LEU A 1 193 ? -1.86 0.851 -6.148 1 90.56 193 LEU A CA 1
ATOM 1558 C C . LEU A 1 193 ? -1.355 1.984 -7.035 1 90.56 193 LEU A C 1
ATOM 1560 O O . LEU A 1 193 ? -1.134 3.1 -6.559 1 90.56 193 LEU A O 1
ATOM 1564 N N . GLN A 1 194 ? -1.216 1.766 -8.336 1 87.25 194 GLN A N 1
ATOM 1565 C CA . GLN A 1 194 ? -0.478 2.672 -9.211 1 87.25 194 GLN A CA 1
ATOM 1566 C C . GLN A 1 194 ? -1.406 3.705 -9.844 1 87.25 194 GLN A C 1
ATOM 1568 O O . GLN A 1 194 ? -0.945 4.699 -10.406 1 87.25 194 GLN A O 1
ATOM 1573 N N . GLY A 1 195 ? -2.68 3.486 -9.797 1 83.94 195 GLY A N 1
ATOM 1574 C CA . GLY A 1 195 ? -3.58 4.461 -10.391 1 83.94 195 GLY A CA 1
ATOM 1575 C C . GLY A 1 195 ? -5.039 4.062 -10.289 1 83.94 195 GLY A C 1
ATOM 1576 O O . GLY A 1 195 ? -5.355 2.918 -9.961 1 83.94 195 GLY A O 1
ATOM 1577 N N . SER A 1 196 ? -5.902 5.047 -10.594 1 84.94 196 SER A N 1
ATOM 1578 C CA . SER A 1 196 ? -7.34 4.848 -10.445 1 84.94 196 SER A CA 1
ATOM 1579 C C . SER A 1 196 ? -7.867 3.848 -11.469 1 84.94 196 SER A C 1
ATOM 1581 O O . SER A 1 196 ? -8.758 3.053 -11.164 1 84.94 196 SER A O 1
ATOM 1583 N N . GLU A 1 197 ? -7.316 3.938 -12.672 1 88.31 197 GLU A N 1
ATOM 1584 C CA . GLU A 1 197 ? -7.773 3.027 -13.719 1 88.31 197 GLU A CA 1
ATOM 1585 C C . GLU A 1 197 ? -7.426 1.58 -13.383 1 88.31 197 GLU A C 1
ATOM 1587 O O . GLU A 1 197 ? -8.281 0.694 -13.477 1 88.31 197 GLU A O 1
ATOM 1592 N N . ARG A 1 198 ? -6.188 1.372 -12.969 1 89.62 198 ARG A N 1
ATOM 1593 C CA . ARG A 1 198 ? -5.734 0.036 -12.602 1 89.62 198 ARG A CA 1
ATOM 1594 C C . ARG A 1 198 ? -6.48 -0.475 -11.367 1 89.62 198 ARG A C 1
ATOM 1596 O O . ARG A 1 198 ? -6.785 -1.665 -11.273 1 89.62 198 ARG A O 1
ATOM 1603 N N . ARG A 1 199 ? -6.781 0.38 -10.586 1 90.5 199 ARG A N 1
ATOM 1604 C CA . ARG A 1 199 ? -7.523 0.051 -9.375 1 90.5 199 ARG A CA 1
ATOM 1605 C C . ARG A 1 199 ? -8.93 -0.427 -9.703 1 90.5 199 ARG A C 1
ATOM 1607 O O . ARG A 1 199 ? -9.406 -1.422 -9.148 1 90.5 199 ARG A O 1
ATOM 1614 N N . ARG A 1 200 ? -9.57 0.279 -10.555 1 90.19 200 ARG A N 1
ATOM 1615 C CA . ARG A 1 200 ? -10.922 -0.1 -10.969 1 90.19 200 ARG A CA 1
ATOM 1616 C C . ARG A 1 200 ? -10.922 -1.477 -11.625 1 90.19 200 ARG A C 1
ATOM 1618 O O . ARG A 1 200 ? -11.812 -2.291 -11.367 1 90.19 200 ARG A O 1
ATOM 1625 N N . GLN A 1 201 ? -9.961 -1.645 -12.469 1 91.75 201 GLN A N 1
ATOM 1626 C CA . GLN A 1 201 ? -9.836 -2.934 -13.141 1 91.75 201 GLN A CA 1
ATOM 1627 C C . GLN A 1 201 ? -9.617 -4.059 -12.133 1 91.75 201 GLN A C 1
ATOM 1629 O O . GLN A 1 201 ? -10.242 -5.113 -12.227 1 91.75 201 GLN A O 1
ATOM 1634 N N . PHE A 1 202 ? -8.805 -3.783 -11.234 1 92.81 202 PHE A N 1
ATOM 1635 C CA . PHE A 1 202 ? -8.492 -4.762 -10.195 1 92.81 202 PHE A CA 1
ATOM 1636 C C . PHE A 1 202 ? -9.75 -5.152 -9.422 1 92.81 202 PHE A C 1
ATOM 1638 O O . PHE A 1 202 ? -10.047 -6.34 -9.281 1 92.81 202 PHE A O 1
ATOM 1645 N N . PHE A 1 203 ? -10.406 -4.227 -9.023 1 92.44 203 PHE A N 1
ATOM 1646 C CA . PHE A 1 203 ? -11.586 -4.5 -8.211 1 92.44 203 PHE A CA 1
ATOM 1647 C C . PHE A 1 203 ? -12.648 -5.227 -9.031 1 92.44 203 PHE A C 1
ATOM 1649 O O . PHE A 1 203 ? -13.273 -6.164 -8.547 1 92.44 203 PHE A O 1
ATOM 1656 N N . SER A 1 204 ? -12.828 -4.766 -10.234 1 93.25 204 SER A N 1
ATOM 1657 C CA . SER A 1 204 ? -13.836 -5.395 -11.094 1 93.25 204 SER A CA 1
ATOM 1658 C C . SER A 1 204 ? -13.5 -6.859 -11.352 1 93.25 204 SER A C 1
ATOM 1660 O O . SER A 1 204 ? -14.359 -7.73 -11.227 1 93.25 204 SER A O 1
ATOM 1662 N N . CYS A 1 205 ? -12.266 -7.141 -11.617 1 93.81 205 CYS A N 1
ATOM 1663 C CA . CYS A 1 205 ? -11.828 -8.508 -11.898 1 93.81 205 CYS A CA 1
ATOM 1664 C C . CYS A 1 205 ? -11.891 -9.359 -10.633 1 93.81 205 CYS A C 1
ATOM 1666 O O . CYS A 1 205 ? -12.344 -10.508 -10.68 1 93.81 205 CYS A O 1
ATOM 1668 N N . ALA A 1 206 ? -11.43 -8.805 -9.547 1 94.31 206 ALA A N 1
ATOM 1669 C CA . ALA A 1 206 ? -11.414 -9.523 -8.273 1 94.31 206 ALA A CA 1
ATOM 1670 C C . ALA A 1 206 ? -12.836 -9.898 -7.84 1 94.31 206 ALA A C 1
ATOM 1672 O O . ALA A 1 206 ? -13.094 -11.047 -7.473 1 94.31 206 ALA A O 1
ATOM 1673 N N . ARG A 1 207 ? -13.727 -8.961 -7.934 1 93.75 207 ARG A N 1
ATOM 1674 C CA . ARG A 1 207 ? -15.109 -9.203 -7.543 1 93.75 207 ARG A CA 1
ATOM 1675 C C . ARG A 1 207 ? -15.742 -10.289 -8.406 1 93.75 207 ARG A C 1
ATOM 1677 O O . ARG A 1 207 ? -16.422 -11.18 -7.898 1 93.75 207 ARG A O 1
ATOM 1684 N N . LYS A 1 208 ? -15.547 -10.148 -9.711 1 93.62 208 LYS A N 1
ATOM 1685 C CA . LYS A 1 208 ? -16.094 -11.133 -10.625 1 93.62 208 LYS A CA 1
ATOM 1686 C C . LYS A 1 208 ? -15.539 -12.523 -10.344 1 93.62 208 LYS A C 1
ATOM 1688 O O . LYS A 1 208 ? -16.281 -13.508 -10.344 1 93.62 208 LYS A O 1
ATOM 1693 N N . LEU A 1 209 ? -14.273 -12.609 -10.102 1 93.75 209 LEU A N 1
ATOM 1694 C CA . LEU A 1 209 ? -13.625 -13.891 -9.828 1 93.75 209 LEU A CA 1
ATOM 1695 C C . LEU A 1 209 ? -14.141 -14.492 -8.531 1 93.75 209 LEU A C 1
ATOM 1697 O O . LEU A 1 209 ? -14.383 -15.695 -8.453 1 93.75 209 LEU A O 1
ATOM 1701 N N . ILE A 1 210 ? -14.289 -13.695 -7.535 1 93.12 210 ILE A N 1
ATOM 1702 C CA . ILE A 1 210 ? -14.789 -14.148 -6.242 1 93.12 210 ILE A CA 1
ATOM 1703 C C . ILE A 1 210 ? -16.219 -14.68 -6.395 1 93.12 210 ILE A C 1
ATOM 1705 O O . ILE A 1 210 ? -16.562 -15.711 -5.816 1 93.12 210 ILE A O 1
ATOM 1709 N N . GLU A 1 211 ? -16.922 -13.969 -7.133 1 92.69 211 GLU A N 1
ATOM 1710 C CA . GLU A 1 211 ? -18.312 -14.359 -7.387 1 92.69 211 GLU A CA 1
ATOM 1711 C C . GLU A 1 211 ? -18.375 -15.727 -8.062 1 92.69 211 GLU A C 1
ATOM 1713 O O . GLU A 1 211 ? -19.125 -16.609 -7.625 1 92.69 211 GLU A O 1
ATOM 1718 N N . ILE A 1 212 ? -17.594 -15.922 -9.023 1 92.88 212 ILE A N 1
ATOM 1719 C CA . ILE A 1 212 ? -17.734 -17.125 -9.852 1 92.88 212 ILE A CA 1
ATOM 1720 C C . ILE A 1 212 ? -17.078 -18.312 -9.148 1 92.88 212 ILE A C 1
ATOM 1722 O O . ILE A 1 212 ? -17.344 -19.469 -9.492 1 92.88 212 ILE A O 1
ATOM 1726 N N . THR A 1 213 ? -16.188 -18.078 -8.195 1 91.81 213 THR A N 1
ATOM 1727 C CA . THR A 1 213 ? -15.531 -19.172 -7.469 1 91.81 213 THR A CA 1
ATOM 1728 C C . THR A 1 213 ? -16.203 -19.391 -6.121 1 91.81 213 THR A C 1
ATOM 1730 O O . THR A 1 213 ? -15.695 -20.156 -5.285 1 91.81 213 THR A O 1
ATOM 1733 N N . ARG A 1 214 ? -17.281 -18.828 -5.859 1 86.12 214 ARG A N 1
ATOM 1734 C CA . ARG A 1 214 ? -18.125 -19.016 -4.68 1 86.12 214 ARG A CA 1
ATOM 1735 C C . ARG A 1 214 ? -17.344 -18.719 -3.402 1 86.12 214 ARG A C 1
ATOM 1737 O O . ARG A 1 214 ? -17.281 -19.547 -2.494 1 86.12 214 ARG A O 1
ATOM 1744 N N . GLY A 1 215 ? -16.703 -17.625 -3.334 1 83.94 215 GLY A N 1
ATOM 1745 C CA . GLY A 1 215 ? -16.094 -17.188 -2.09 1 83.94 215 GLY A CA 1
ATOM 1746 C C . GLY A 1 215 ? -14.586 -17.312 -2.084 1 83.94 215 GLY A C 1
ATOM 1747 O O . GLY A 1 215 ? -13.969 -17.422 -1.02 1 83.94 215 GLY A O 1
ATOM 1748 N N . GLY A 1 216 ? -14.055 -17.5 -3.172 1 86.62 216 GLY A N 1
ATOM 1749 C CA . GLY A 1 216 ? -12.602 -17.391 -3.232 1 86.62 216 GLY A CA 1
ATOM 1750 C C . GLY A 1 216 ? -11.906 -18.75 -3.234 1 86.62 216 GLY A C 1
ATOM 1751 O O . GLY A 1 216 ? -10.695 -18.828 -3.023 1 86.62 216 GLY A O 1
ATOM 1752 N N . ASN A 1 217 ? -12.773 -19.75 -3.459 1 88.94 217 ASN A N 1
ATOM 1753 C CA . ASN A 1 217 ? -12.141 -21.047 -3.645 1 88.94 217 ASN A CA 1
ATOM 1754 C C . ASN A 1 217 ? -11.328 -21.094 -4.934 1 88.94 217 ASN A C 1
ATOM 1756 O O . ASN A 1 217 ? -11.789 -20.656 -5.984 1 88.94 217 ASN A O 1
ATOM 1760 N N . GLY A 1 218 ? -10.109 -21.438 -4.836 1 94.75 218 GLY A N 1
ATOM 1761 C CA . GLY A 1 218 ? -9.281 -21.547 -6.027 1 94.75 218 GLY A CA 1
ATOM 1762 C C . GLY A 1 218 ? -8.633 -20.234 -6.426 1 94.75 218 GLY A C 1
ATOM 1763 O O . GLY A 1 218 ? -8.195 -20.078 -7.566 1 94.75 218 GLY A O 1
ATOM 1764 N N . ILE A 1 219 ? -8.656 -19.25 -5.445 1 96.94 219 ILE A N 1
ATOM 1765 C CA . ILE A 1 219 ? -8.078 -17.938 -5.742 1 96.94 219 ILE A CA 1
ATOM 1766 C C . ILE A 1 219 ? -6.906 -17.672 -4.801 1 96.94 219 ILE A C 1
ATOM 1768 O O . ILE A 1 219 ? -6.961 -18.016 -3.619 1 96.94 219 ILE A O 1
ATOM 1772 N N . ILE A 1 220 ? -5.891 -17.125 -5.344 1 97.69 220 ILE A N 1
ATOM 1773 C CA . ILE A 1 220 ? -4.801 -16.656 -4.5 1 97.69 220 ILE A CA 1
ATOM 1774 C C . ILE A 1 220 ? -4.602 -15.156 -4.719 1 97.69 220 ILE A C 1
ATOM 1776 O O . ILE A 1 220 ? -4.957 -14.617 -5.773 1 97.69 220 ILE A O 1
ATOM 1780 N N . LEU A 1 221 ? -4.172 -14.5 -3.707 1 97.06 221 LEU A N 1
ATOM 1781 C CA . LEU A 1 221 ? -3.828 -13.078 -3.729 1 97.06 221 LEU A CA 1
ATOM 1782 C C . LEU A 1 221 ? -2.33 -12.883 -3.516 1 97.06 221 LEU A C 1
ATOM 1784 O O . LEU A 1 221 ? -1.762 -13.406 -2.553 1 97.06 221 LEU A O 1
ATOM 1788 N N . SER A 1 222 ? -1.677 -12.32 -4.477 1 98.06 222 SER A N 1
ATOM 1789 C CA . SER A 1 222 ? -0.245 -12.055 -4.398 1 98.06 222 SER A CA 1
ATOM 1790 C C . SER A 1 222 ? 0.05 -10.57 -4.617 1 98.06 222 SER A C 1
ATOM 1792 O O . SER A 1 222 ? -0.842 -9.805 -4.98 1 98.06 222 SER A O 1
ATOM 1794 N N . SER A 1 223 ? 1.229 -10.188 -4.344 1 97.56 223 SER A N 1
ATOM 1795 C CA . SER A 1 223 ? 1.585 -8.781 -4.5 1 97.56 223 SER A CA 1
ATOM 1796 C C . SER A 1 223 ? 1.808 -8.422 -5.969 1 97.56 223 SER A C 1
ATOM 1798 O O . SER A 1 223 ? 1.252 -7.445 -6.465 1 97.56 223 SER A O 1
ATOM 1800 N N . GLY A 1 224 ? 2.482 -9.242 -6.684 1 97.31 224 GLY A N 1
ATOM 1801 C CA . GLY A 1 224 ? 2.967 -8.844 -7.996 1 97.31 224 GLY A CA 1
ATOM 1802 C C . GLY A 1 224 ? 3.951 -7.691 -7.945 1 97.31 224 GLY A C 1
ATOM 1803 O O . GLY A 1 224 ? 4.043 -6.906 -8.891 1 97.31 224 GLY A O 1
ATOM 1804 N N . ALA A 1 225 ? 4.625 -7.547 -6.836 1 95.75 225 ALA A N 1
ATOM 1805 C CA . ALA A 1 225 ? 5.453 -6.371 -6.578 1 95.75 225 ALA A CA 1
ATOM 1806 C C . ALA A 1 225 ? 6.859 -6.551 -7.141 1 95.75 225 ALA A C 1
ATOM 1808 O O . ALA A 1 225 ? 7.418 -7.652 -7.086 1 95.75 225 ALA A O 1
ATOM 1809 N N . ASP A 1 226 ? 7.422 -5.484 -7.672 1 94.06 226 ASP A N 1
ATOM 1810 C CA . ASP A 1 226 ? 8.828 -5.453 -8.062 1 94.06 226 ASP A CA 1
ATOM 1811 C C . ASP A 1 226 ? 9.602 -4.426 -7.238 1 94.06 226 ASP A C 1
ATOM 1813 O O . ASP A 1 226 ? 10.82 -4.297 -7.383 1 94.06 226 ASP A O 1
ATOM 1817 N N . GLU A 1 227 ? 8.836 -3.76 -6.359 1 93.5 227 GLU A N 1
ATOM 1818 C CA . GLU A 1 227 ? 9.43 -2.795 -5.438 1 93.5 227 GLU A CA 1
ATOM 1819 C C . GLU A 1 227 ? 8.961 -3.045 -4.004 1 93.5 227 GLU A C 1
ATOM 1821 O O . GLU A 1 227 ? 7.809 -3.404 -3.773 1 93.5 227 GLU A O 1
ATOM 1826 N N . SER A 1 228 ? 9.859 -2.678 -3.086 1 93.19 228 SER A N 1
ATOM 1827 C CA . SER A 1 228 ? 9.625 -2.982 -1.679 1 93.19 228 SER A CA 1
ATOM 1828 C C . SER A 1 228 ? 8.438 -2.205 -1.132 1 93.19 228 SER A C 1
ATOM 1830 O O . SER A 1 228 ? 7.688 -2.717 -0.297 1 93.19 228 SER A O 1
ATOM 1832 N N . ILE A 1 229 ? 8.156 -1.034 -1.615 1 93.06 229 ILE A N 1
ATOM 1833 C CA . ILE A 1 229 ? 7.145 -0.153 -1.048 1 93.06 229 ILE A CA 1
ATOM 1834 C C . ILE A 1 229 ? 5.754 -0.694 -1.369 1 93.06 229 ILE A C 1
ATOM 1836 O O . ILE A 1 229 ? 4.777 -0.367 -0.687 1 93.06 229 ILE A O 1
ATOM 1840 N N . SER A 1 230 ? 5.672 -1.505 -2.389 1 93.88 230 SER A N 1
ATOM 1841 C CA . SER A 1 230 ? 4.379 -2.031 -2.82 1 93.88 230 SER A CA 1
ATOM 1842 C C . SER A 1 230 ? 3.975 -3.246 -1.995 1 93.88 230 SER A C 1
ATOM 1844 O O . SER A 1 230 ? 2.812 -3.66 -2.021 1 93.88 230 SER A O 1
ATOM 1846 N N . LEU A 1 231 ? 4.914 -3.799 -1.251 1 95.69 231 LEU A N 1
ATOM 1847 C CA . LEU A 1 231 ? 4.645 -4.988 -0.453 1 95.69 231 LEU A CA 1
ATOM 1848 C C . LEU A 1 231 ? 3.861 -4.637 0.805 1 95.69 231 LEU A C 1
ATOM 1850 O O . LEU A 1 231 ? 4.145 -3.625 1.454 1 95.69 231 LEU A O 1
ATOM 1854 N N . ARG A 1 232 ? 2.844 -5.43 1.024 1 94.62 232 ARG A N 1
ATOM 1855 C CA . ARG A 1 232 ? 2.035 -5.281 2.229 1 94.62 232 ARG A CA 1
ATOM 1856 C C . ARG A 1 232 ? 2.158 -6.508 3.125 1 94.62 232 ARG A C 1
ATOM 1858 O O . ARG A 1 232 ? 2.412 -7.613 2.643 1 94.62 232 ARG A O 1
ATOM 1865 N N . ALA A 1 233 ? 1.983 -6.266 4.426 1 92.44 233 ALA A N 1
ATOM 1866 C CA . ALA A 1 233 ? 2.02 -7.367 5.387 1 92.44 233 ALA A CA 1
ATOM 1867 C C . ALA A 1 233 ? 0.801 -8.273 5.227 1 92.44 233 ALA A C 1
ATOM 1869 O O . ALA A 1 233 ? -0.245 -7.836 4.738 1 92.44 233 ALA A O 1
ATOM 1870 N N . PRO A 1 234 ? 0.958 -9.508 5.68 1 92.81 234 PRO A N 1
ATOM 1871 C CA . PRO A 1 234 ? -0.118 -10.484 5.5 1 92.81 234 PRO A CA 1
ATOM 1872 C C . PRO A 1 234 ? -1.458 -9.992 6.047 1 92.81 234 PRO A C 1
ATOM 1874 O O . PRO A 1 234 ? -2.48 -10.102 5.367 1 92.81 234 PRO A O 1
ATOM 1877 N N . TYR A 1 235 ? -1.462 -9.391 7.16 1 87.62 235 TYR A N 1
ATOM 1878 C CA . TYR A 1 235 ? -2.717 -8.945 7.758 1 87.62 235 TYR A CA 1
ATOM 1879 C C . TYR A 1 235 ? -3.311 -7.785 6.973 1 87.62 235 TYR A C 1
ATOM 1881 O O . TYR A 1 235 ? -4.535 -7.668 6.855 1 87.62 235 TYR A O 1
ATOM 1889 N N . ASP A 1 236 ? -2.451 -6.992 6.477 1 89.88 236 ASP A N 1
ATOM 1890 C CA . ASP A 1 236 ? -2.916 -5.895 5.633 1 89.88 236 ASP A CA 1
ATOM 1891 C C . ASP A 1 236 ? -3.51 -6.422 4.328 1 89.88 236 ASP A C 1
ATOM 1893 O O . ASP A 1 236 ? -4.508 -5.891 3.836 1 89.88 236 ASP A O 1
ATOM 1897 N N . VAL A 1 237 ? -2.906 -7.402 3.826 1 93.06 237 VAL A N 1
ATOM 1898 C CA . VAL A 1 237 ? -3.424 -8.016 2.605 1 93.06 237 VAL A CA 1
ATOM 1899 C C . VAL A 1 237 ? -4.801 -8.617 2.871 1 93.06 237 VAL A C 1
ATOM 1901 O O . VAL A 1 237 ? -5.715 -8.477 2.053 1 93.06 237 VAL A O 1
ATOM 1904 N N . GLY A 1 238 ? -4.926 -9.273 4.016 1 88.94 238 GLY A N 1
ATOM 1905 C CA . GLY A 1 238 ? -6.242 -9.758 4.398 1 88.94 238 GLY A CA 1
ATOM 1906 C C . GLY A 1 238 ? -7.293 -8.664 4.445 1 88.94 238 GLY A C 1
ATOM 1907 O O . GLY A 1 238 ? -8.422 -8.859 3.998 1 88.94 238 GLY A O 1
ATOM 1908 N N . ASN A 1 239 ? -6.855 -7.5 4.918 1 85.62 239 ASN A N 1
ATOM 1909 C CA . ASN A 1 239 ? -7.773 -6.367 5.008 1 85.62 239 ASN A CA 1
ATOM 1910 C C . ASN A 1 239 ? -8.172 -5.855 3.627 1 85.62 239 ASN A C 1
ATOM 1912 O O . ASN A 1 239 ? -9.281 -5.363 3.441 1 85.62 239 ASN A O 1
ATOM 1916 N N . LEU A 1 240 ? -7.281 -5.988 2.693 1 90.38 240 LEU A N 1
ATOM 1917 C CA . LEU A 1 240 ? -7.551 -5.531 1.333 1 90.38 240 LEU A CA 1
ATOM 1918 C C . LEU A 1 240 ? -8.727 -6.289 0.728 1 90.38 240 LEU A C 1
ATOM 1920 O O . LEU A 1 240 ? -9.453 -5.746 -0.112 1 90.38 240 LEU A O 1
ATOM 1924 N N . SER A 1 241 ? -8.859 -7.52 1.145 1 91 241 SER A N 1
ATOM 1925 C CA . SER A 1 241 ? -9.891 -8.367 0.558 1 91 241 SER A CA 1
ATOM 1926 C C . SER A 1 241 ? -11.281 -7.801 0.807 1 91 241 SER A C 1
ATOM 1928 O O . SER A 1 241 ? -12.195 -8 -0.001 1 91 241 SER A O 1
ATOM 1930 N N . THR A 1 242 ? -11.438 -7.043 1.849 1 88.44 242 THR A N 1
ATOM 1931 C CA . THR A 1 242 ? -12.734 -6.473 2.18 1 88.44 242 THR A CA 1
ATOM 1932 C C . THR A 1 242 ? -13.156 -5.445 1.131 1 88.44 242 THR A C 1
ATOM 1934 O O . THR A 1 242 ? -14.352 -5.176 0.965 1 88.44 242 THR A O 1
ATOM 1937 N N . LEU A 1 243 ? -12.258 -4.965 0.424 1 89.44 243 LEU A N 1
ATOM 1938 C CA . LEU A 1 243 ? -12.531 -3.945 -0.584 1 89.44 243 LEU A CA 1
ATOM 1939 C C . LEU A 1 243 ? -13.141 -4.57 -1.835 1 89.44 243 LEU A C 1
ATOM 1941 O O . LEU A 1 243 ? -13.688 -3.859 -2.684 1 89.44 243 LEU A O 1
ATOM 1945 N N . PHE A 1 244 ? -13.023 -5.859 -1.896 1 89.19 244 PHE A N 1
ATOM 1946 C CA . PHE A 1 244 ? -13.617 -6.461 -3.082 1 89.19 244 PHE A CA 1
ATOM 1947 C C . PHE A 1 244 ? -14.539 -7.613 -2.699 1 89.19 244 PHE A C 1
ATOM 1949 O O . PHE A 1 244 ? -14.695 -8.57 -3.463 1 89.19 244 PHE A O 1
ATOM 1956 N N . GLY A 1 245 ? -14.984 -7.582 -1.555 1 85.12 245 GLY A N 1
ATOM 1957 C CA . GLY A 1 245 ? -16.188 -8.344 -1.23 1 85.12 245 GLY A CA 1
ATOM 1958 C C . GLY A 1 245 ? -15.883 -9.609 -0.438 1 85.12 245 GLY A C 1
ATOM 1959 O O . GLY A 1 245 ? -16.75 -10.477 -0.299 1 85.12 245 GLY A O 1
ATOM 1960 N N . LEU A 1 246 ? -14.695 -9.758 0.046 1 89.81 246 LEU A N 1
ATOM 1961 C CA . LEU A 1 246 ? -14.359 -10.922 0.869 1 89.81 246 LEU A CA 1
ATOM 1962 C C . LEU A 1 246 ? -14.172 -10.516 2.326 1 89.81 246 LEU A C 1
ATOM 1964 O O . LEU A 1 246 ? -13.516 -9.508 2.613 1 89.81 246 LEU A O 1
ATOM 1968 N N . PRO A 1 247 ? -14.805 -11.289 3.158 1 87.88 247 PRO A N 1
ATOM 1969 C CA . PRO A 1 247 ? -14.516 -11.031 4.57 1 87.88 247 PRO A CA 1
ATOM 1970 C C . PRO A 1 247 ? -13.039 -11.219 4.918 1 87.88 247 PRO A C 1
ATOM 1972 O O . PRO A 1 247 ? -12.32 -11.93 4.211 1 87.88 247 PRO A O 1
ATOM 1975 N N . LEU A 1 248 ? -12.641 -10.609 5.988 1 85.38 248 LEU A N 1
ATOM 1976 C CA . LEU A 1 248 ? -11.242 -10.602 6.426 1 85.38 248 LEU A CA 1
ATOM 1977 C C . LEU A 1 248 ? -10.703 -12.023 6.535 1 85.38 248 LEU A C 1
ATOM 1979 O O . LEU A 1 248 ? -9.617 -12.32 6.035 1 85.38 248 LEU A O 1
ATOM 1983 N N . MET A 1 249 ? -11.461 -12.891 7.09 1 86.19 249 MET A N 1
ATOM 1984 C CA . MET A 1 249 ? -11.008 -14.258 7.324 1 86.19 249 MET A CA 1
ATOM 1985 C C . MET A 1 249 ? -10.82 -15 6.008 1 86.19 249 MET A C 1
ATOM 1987 O O . MET A 1 249 ? -9.859 -15.75 5.844 1 86.19 249 MET A O 1
ATOM 1991 N N . THR A 1 250 ? -11.703 -14.773 5.121 1 88.88 250 THR A N 1
ATOM 1992 C CA . THR A 1 250 ? -11.609 -15.422 3.818 1 88.88 250 THR A CA 1
ATOM 1993 C C . THR A 1 250 ? -10.469 -14.82 2.998 1 88.88 250 THR A C 1
ATOM 1995 O O . THR A 1 250 ? -9.82 -15.531 2.229 1 88.88 250 THR A O 1
ATOM 1998 N N . GLY A 1 251 ? -10.258 -13.562 3.221 1 91.38 251 GLY A N 1
ATOM 1999 C CA . GLY A 1 251 ? -9.141 -12.914 2.555 1 91.38 251 GLY A CA 1
ATOM 2000 C C . GLY A 1 251 ? -7.793 -13.484 2.965 1 91.38 251 GLY A C 1
ATOM 2001 O O . GLY A 1 251 ? -6.898 -13.641 2.129 1 91.38 251 GLY A O 1
ATOM 2002 N N . ARG A 1 252 ? -7.715 -13.812 4.172 1 92.38 252 ARG A N 1
ATOM 2003 C CA . ARG A 1 252 ? -6.48 -14.398 4.684 1 92.38 252 ARG A CA 1
ATOM 2004 C C . ARG A 1 252 ? -6.215 -15.758 4.051 1 92.38 252 ARG A C 1
ATOM 2006 O O . ARG A 1 252 ? -5.059 -16.125 3.822 1 92.38 252 ARG A O 1
ATOM 2013 N N . LYS A 1 253 ? -7.25 -16.453 3.75 1 94.31 253 LYS A N 1
ATOM 2014 C CA . LYS A 1 253 ? -7.125 -17.766 3.133 1 94.31 253 LYS A CA 1
ATOM 2015 C C . LYS A 1 253 ? -6.422 -17.672 1.781 1 94.31 253 LYS A C 1
ATOM 2017 O O . LYS A 1 253 ? -5.711 -18.594 1.382 1 94.31 253 LYS A O 1
ATOM 2022 N N . LEU A 1 254 ? -6.562 -16.531 1.146 1 96.44 254 LEU A N 1
ATOM 2023 C CA . LEU A 1 254 ? -6.023 -16.359 -0.198 1 96.44 254 LEU A CA 1
ATOM 2024 C C . LEU A 1 254 ? -4.5 -16.297 -0.169 1 96.44 254 LEU A C 1
ATOM 2026 O O . LEU A 1 254 ? -3.846 -16.562 -1.18 1 96.44 254 LEU A O 1
ATOM 2030 N N . ILE A 1 255 ? -3.896 -16.016 1.014 1 96.69 255 ILE A N 1
ATOM 2031 C CA . ILE A 1 255 ? -2.445 -15.883 1.102 1 96.69 255 ILE A CA 1
ATOM 2032 C C . ILE A 1 255 ? -1.896 -16.938 2.064 1 96.69 255 ILE A C 1
ATOM 2034 O O . ILE A 1 255 ? -0.698 -16.953 2.357 1 96.69 255 ILE A O 1
ATOM 2038 N N . SER A 1 256 ? -2.732 -17.734 2.596 1 95.81 256 SER A N 1
ATOM 2039 C CA . SER A 1 256 ? -2.309 -18.75 3.555 1 95.81 256 SER A CA 1
ATOM 2040 C C . SER A 1 256 ? -2.637 -20.156 3.059 1 95.81 256 SER A C 1
ATOM 2042 O O . SER A 1 256 ? -1.854 -20.75 2.32 1 95.81 256 SER A O 1
ATOM 2044 N N . GLU A 1 257 ? -3.898 -20.531 3.262 1 95.25 257 GLU A N 1
ATOM 2045 C CA . GLU A 1 257 ? -4.293 -21.906 2.928 1 95.25 257 GLU A CA 1
ATOM 2046 C C . GLU A 1 257 ? -4.223 -22.141 1.423 1 95.25 257 GLU A C 1
ATOM 2048 O O . GLU A 1 257 ? -3.658 -23.141 0.977 1 95.25 257 GLU A O 1
ATOM 2053 N N . ASN A 1 258 ? -4.828 -21.297 0.685 1 96.12 258 ASN A N 1
ATOM 2054 C CA . ASN A 1 258 ? -4.82 -21.453 -0.764 1 96.12 258 ASN A CA 1
ATOM 2055 C C . ASN A 1 258 ? -3.402 -21.422 -1.326 1 96.12 258 ASN A C 1
ATOM 2057 O O . ASN A 1 258 ? -3.059 -22.219 -2.199 1 96.12 258 ASN A O 1
ATOM 2061 N N . ALA A 1 259 ? -2.641 -20.484 -0.821 1 96.94 259 ALA A N 1
ATOM 2062 C CA . ALA A 1 259 ? -1.253 -20.391 -1.265 1 96.94 259 ALA A CA 1
ATOM 2063 C C . ALA A 1 259 ? -0.479 -21.656 -0.925 1 96.94 259 ALA A C 1
ATOM 2065 O O . ALA A 1 259 ? 0.303 -22.156 -1.74 1 96.94 259 ALA A O 1
ATOM 2066 N N . GLN A 1 260 ? -0.705 -22.203 0.223 1 95.44 260 GLN A N 1
ATOM 2067 C CA . GLN A 1 260 ? -0.068 -23.438 0.637 1 95.44 260 GLN A CA 1
ATOM 2068 C C . GLN A 1 260 ? -0.443 -24.594 -0.297 1 95.44 260 GLN A C 1
ATOM 2070 O O . GLN A 1 260 ? 0.408 -25.406 -0.661 1 95.44 260 GLN A O 1
ATOM 2075 N N . ASN A 1 261 ? -1.68 -24.625 -0.63 1 95.25 261 ASN A N 1
ATOM 2076 C CA . ASN A 1 261 ? -2.145 -25.672 -1.534 1 95.25 261 ASN A CA 1
ATOM 2077 C C . ASN A 1 261 ? -1.444 -25.594 -2.887 1 95.25 261 ASN A C 1
ATOM 2079 O O . ASN A 1 261 ? -1.081 -26.625 -3.461 1 95.25 261 ASN A O 1
ATOM 2083 N N . VAL A 1 262 ? -1.255 -24.422 -3.352 1 96.75 262 VAL A N 1
ATOM 2084 C CA . VAL A 1 262 ? -0.562 -24.234 -4.621 1 96.75 262 VAL A CA 1
ATOM 2085 C C . VAL A 1 262 ? 0.877 -24.719 -4.504 1 96.75 262 VAL A C 1
ATOM 2087 O O . VAL A 1 262 ? 1.373 -25.422 -5.391 1 96.75 262 VAL A O 1
ATOM 2090 N N . LEU A 1 263 ? 1.502 -24.359 -3.424 1 95.88 263 LEU A N 1
ATOM 2091 C CA . LEU A 1 263 ? 2.896 -24.734 -3.217 1 95.88 263 LEU A CA 1
ATOM 2092 C C . LEU A 1 263 ? 3.039 -26.25 -3.066 1 95.88 263 LEU A C 1
ATOM 2094 O O . LEU A 1 263 ? 3.988 -26.844 -3.582 1 95.88 263 LEU A O 1
ATOM 2098 N N . LEU A 1 264 ? 2.123 -26.844 -2.369 1 92.81 264 LEU A N 1
ATOM 2099 C CA . LEU A 1 264 ? 2.141 -28.297 -2.189 1 92.81 264 LEU A CA 1
ATOM 2100 C C . LEU A 1 264 ? 1.955 -29 -3.523 1 92.81 264 LEU A C 1
ATOM 2102 O O . LEU A 1 264 ? 2.656 -29.984 -3.816 1 92.81 264 LEU A O 1
ATOM 2106 N N . ARG A 1 265 ? 1.085 -28.531 -4.262 1 90.44 265 ARG A N 1
ATOM 2107 C CA . ARG A 1 265 ? 0.848 -29.109 -5.578 1 90.44 265 ARG A CA 1
ATOM 2108 C C . ARG A 1 265 ? 2.074 -28.969 -6.473 1 90.44 265 ARG A C 1
ATOM 2110 O O . ARG A 1 265 ? 2.447 -29.891 -7.188 1 90.44 265 ARG A O 1
ATOM 2117 N N . ALA A 1 266 ? 2.619 -27.797 -6.445 1 90.88 266 ALA A N 1
ATOM 2118 C CA . ALA A 1 266 ? 3.809 -27.516 -7.246 1 90.88 266 ALA A CA 1
ATOM 2119 C C . ALA A 1 266 ? 4.953 -28.453 -6.867 1 90.88 266 ALA A C 1
ATOM 2121 O O . ALA A 1 266 ? 5.672 -28.953 -7.738 1 90.88 266 ALA A O 1
ATOM 2122 N N . GLN A 1 267 ? 5.098 -28.75 -5.629 1 88.44 267 GLN A N 1
ATOM 2123 C CA . GLN A 1 267 ? 6.145 -29.656 -5.152 1 88.44 267 GLN A CA 1
ATOM 2124 C C . GLN A 1 267 ? 5.879 -31.094 -5.59 1 88.44 267 GLN A C 1
ATOM 2126 O O . GLN A 1 267 ? 6.805 -31.812 -5.961 1 88.44 267 GLN A O 1
ATOM 2131 N N . THR A 1 268 ? 4.66 -31.469 -5.52 1 87 268 THR A N 1
ATOM 2132 C CA . THR A 1 268 ? 4.277 -32.812 -5.93 1 87 268 THR A CA 1
ATOM 2133 C C . THR A 1 268 ? 4.527 -33.031 -7.422 1 87 268 THR A C 1
ATOM 2135 O O . THR A 1 268 ? 5.008 -34.062 -7.844 1 87 268 THR A O 1
ATOM 2138 N N . ARG A 1 269 ? 4.207 -32.094 -8.141 1 85.06 269 ARG A N 1
ATOM 2139 C CA . ARG A 1 269 ? 4.426 -32.125 -9.578 1 85.06 269 ARG A CA 1
ATOM 2140 C C . ARG A 1 269 ? 5.906 -32.312 -9.906 1 85.06 269 ARG A C 1
ATOM 2142 O O . ARG A 1 269 ? 6.258 -33.062 -10.805 1 85.06 269 ARG A O 1
ATOM 2149 N N . LYS A 1 270 ? 6.711 -31.609 -9.227 1 80.12 270 LYS A N 1
ATOM 2150 C CA . LYS A 1 270 ? 8.148 -31.656 -9.461 1 80.12 270 LYS A CA 1
ATOM 2151 C C . LYS A 1 270 ? 8.719 -33 -9.047 1 80.12 270 LYS A C 1
ATOM 2153 O O . LYS A 1 270 ? 9.641 -33.531 -9.68 1 80.12 270 LYS A O 1
ATOM 2158 N N . THR A 1 271 ? 8.172 -33.562 -7.91 1 76.06 271 THR A N 1
ATOM 2159 C CA . THR A 1 271 ? 8.648 -34.844 -7.406 1 76.06 271 THR A CA 1
ATOM 2160 C C . THR A 1 271 ? 8.258 -36 -8.352 1 76.06 271 THR A C 1
ATOM 2162 O O . THR A 1 271 ? 9.055 -36.875 -8.633 1 76.06 271 THR A O 1
ATOM 2165 N N . ILE A 1 272 ? 7.07 -35.938 -8.75 1 67.19 272 ILE A N 1
ATOM 2166 C CA . ILE A 1 272 ? 6.578 -37 -9.648 1 67.19 272 ILE A CA 1
ATOM 2167 C C . ILE A 1 272 ? 7.363 -36.938 -10.961 1 67.19 272 ILE A C 1
AT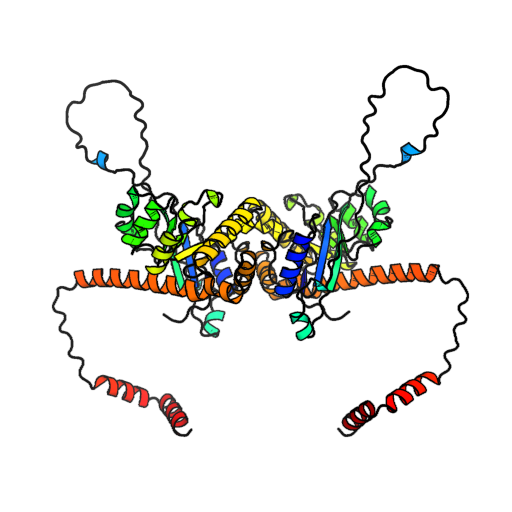OM 2169 O O . ILE A 1 272 ? 7.77 -38 -11.477 1 67.19 272 ILE A O 1
ATOM 2173 N N . LYS A 1 273 ? 7.598 -35.75 -11.328 1 59.97 273 LYS A N 1
ATOM 2174 C CA . LYS A 1 273 ? 8.359 -35.625 -12.57 1 59.97 273 LYS A CA 1
ATOM 2175 C C . LYS A 1 273 ? 9.805 -36.062 -12.375 1 59.97 273 LYS A C 1
ATOM 2177 O O . LYS A 1 273 ? 10.398 -36.688 -13.258 1 59.97 273 LYS A O 1
ATOM 2182 N N . GLY A 1 274 ? 10.273 -35.719 -11.203 1 48.91 274 GLY A N 1
ATOM 2183 C CA . GLY A 1 274 ? 11.617 -36.188 -10.852 1 48.91 274 GLY A CA 1
ATOM 2184 C C . GLY A 1 274 ? 11.711 -37.688 -10.688 1 48.91 274 GLY A C 1
ATOM 2185 O O . GLY A 1 274 ? 12.719 -38.281 -11.07 1 48.91 274 GLY A O 1
ATOM 2186 N N . ALA A 1 275 ? 10.656 -38.25 -10.016 1 49.06 275 ALA A N 1
ATOM 2187 C CA . ALA A 1 275 ? 10.625 -39.688 -9.812 1 49.06 275 ALA A CA 1
ATOM 2188 C C . ALA A 1 275 ? 10.508 -40.438 -11.141 1 49.06 275 ALA A C 1
ATOM 2190 O O . ALA A 1 275 ? 11.156 -41.469 -11.344 1 49.06 275 ALA A O 1
ATOM 2191 N N . ILE A 1 276 ? 9.766 -39.906 -11.938 1 47.53 276 ILE A N 1
ATOM 2192 C CA . ILE A 1 276 ? 9.617 -40.531 -13.242 1 47.53 276 ILE A CA 1
ATOM 2193 C C . ILE A 1 276 ? 10.93 -40.438 -14.016 1 47.53 276 ILE A C 1
ATOM 2195 O O . ILE A 1 276 ? 11.328 -41.375 -14.688 1 47.53 276 ILE A O 1
ATOM 2199 N N . HIS A 1 277 ? 11.539 -39.344 -13.703 1 45.88 277 HIS A N 1
ATOM 2200 C CA . HIS A 1 277 ? 12.828 -39.188 -14.367 1 45.88 277 HIS A CA 1
ATOM 2201 C C . HIS A 1 277 ? 13.867 -40.125 -13.789 1 45.88 277 HIS A C 1
ATOM 2203 O O . HIS A 1 277 ? 14.711 -40.656 -14.523 1 45.88 277 HIS A O 1
ATOM 2209 N N . VAL A 1 278 ? 13.773 -40.375 -12.445 1 43 278 VAL A N 1
ATOM 2210 C CA . VAL A 1 278 ? 14.703 -41.281 -11.805 1 43 278 VAL A CA 1
ATOM 2211 C C . VAL A 1 278 ? 14.375 -42.719 -12.219 1 43 278 VAL A C 1
ATOM 2213 O O . VAL A 1 278 ? 15.273 -43.531 -12.445 1 43 278 VAL A O 1
ATOM 2216 N N . THR A 1 279 ? 13.062 -43.062 -12.18 1 41.81 279 THR A N 1
ATOM 2217 C CA . THR A 1 279 ? 12.727 -44.438 -12.516 1 41.81 279 THR A CA 1
ATOM 2218 C C . THR A 1 279 ? 13.203 -44.781 -13.93 1 41.81 279 THR A C 1
ATOM 2220 O O . THR A 1 279 ? 13.508 -45.938 -14.219 1 41.81 279 THR A O 1
ATOM 2223 N N . ASN A 1 280 ? 13.203 -43.812 -14.773 1 39.44 280 ASN A N 1
ATOM 2224 C CA . ASN A 1 280 ? 13.641 -44.219 -16.109 1 39.44 280 ASN A CA 1
ATOM 2225 C C . ASN A 1 280 ? 15.141 -44.469 -16.156 1 39.44 280 ASN A C 1
ATOM 2227 O O . ASN A 1 280 ? 15.68 -44.844 -17.203 1 39.44 280 ASN A O 1
ATOM 2231 N N . PHE A 1 281 ? 15.883 -44.031 -15.133 1 34.81 281 PHE A N 1
ATOM 2232 C CA . PHE A 1 281 ? 17.312 -44.344 -15.18 1 34.81 281 PHE A CA 1
ATOM 2233 C C . PHE A 1 281 ? 17.562 -45.75 -14.711 1 34.81 281 PHE A C 1
ATOM 2235 O O . PHE A 1 281 ? 18.5 -46.406 -15.172 1 34.81 281 PHE A O 1
ATOM 2242 N N . SER A 1 282 ? 16.984 -46.156 -13.523 1 34.19 282 SER A N 1
ATOM 2243 C CA . SER A 1 282 ? 17.469 -47.375 -12.859 1 34.19 282 SER A CA 1
ATOM 2244 C C . SER A 1 282 ? 16.906 -48.625 -13.508 1 34.19 282 SER A C 1
ATOM 2246 O O . SER A 1 282 ? 15.906 -49.188 -13.047 1 34.19 282 SER A O 1
ATOM 2248 N N . THR A 1 283 ? 16.656 -48.688 -14.766 1 34.69 283 THR A N 1
ATOM 2249 C CA . THR A 1 283 ? 16.344 -50.031 -15.227 1 34.69 283 THR A CA 1
ATOM 2250 C C . THR A 1 283 ? 17.438 -51.031 -14.836 1 34.69 283 THR A C 1
ATOM 2252 O O . THR A 1 283 ? 17.406 -52.188 -15.258 1 34.69 283 THR A O 1
ATOM 2255 N N . LYS A 1 284 ? 18.703 -50.594 -14.438 1 33.31 284 LYS A N 1
ATOM 2256 C CA . LYS A 1 284 ? 19.562 -51.719 -14.07 1 33.31 284 LYS A CA 1
ATOM 2257 C C . LYS A 1 284 ? 19.094 -52.375 -12.766 1 33.31 284 LYS A C 1
ATOM 2259 O O . LYS A 1 284 ? 18.547 -51.688 -11.891 1 33.31 284 LYS A O 1
ATOM 2264 N N . THR A 1 285 ? 19.062 -53.75 -12.508 1 31.83 285 THR A N 1
ATOM 2265 C CA . THR A 1 285 ? 18.562 -54.781 -11.594 1 31.83 285 THR A CA 1
ATOM 2266 C C . THR A 1 285 ? 19.016 -54.469 -10.164 1 31.83 285 THR A C 1
ATOM 2268 O O . THR A 1 285 ? 20.172 -54.688 -9.812 1 31.83 285 THR A O 1
ATOM 2271 N N . PRO A 1 286 ? 18.891 -53.219 -9.531 1 30.14 286 PRO A N 1
ATOM 2272 C CA . PRO A 1 286 ? 19.516 -53.25 -8.203 1 30.14 286 PRO A CA 1
ATOM 2273 C C . PRO A 1 286 ? 18.938 -54.344 -7.316 1 30.14 286 PRO A C 1
ATOM 2275 O O . PRO A 1 286 ? 17.766 -54.688 -7.426 1 30.14 286 PRO A O 1
ATOM 2278 N N . ILE A 1 287 ? 19.75 -55.344 -6.941 1 30.38 287 ILE A N 1
ATOM 2279 C CA . ILE A 1 287 ? 19.594 -56.438 -5.996 1 30.38 287 ILE A CA 1
ATOM 2280 C C . ILE A 1 287 ? 18.906 -55.938 -4.73 1 30.38 287 ILE A C 1
ATOM 2282 O O . ILE A 1 287 ? 19.375 -55 -4.094 1 30.38 287 ILE A O 1
ATOM 2286 N N . ILE A 1 288 ? 17.625 -55.938 -4.75 1 27.86 288 ILE A N 1
ATOM 2287 C CA . ILE A 1 288 ? 16.734 -55.562 -3.662 1 27.86 288 ILE A CA 1
ATOM 2288 C C . ILE A 1 288 ? 17.172 -56.219 -2.367 1 27.86 288 ILE A C 1
ATOM 2290 O O . ILE A 1 288 ? 17.172 -57.469 -2.273 1 27.86 288 ILE A O 1
ATOM 2294 N N . PRO A 1 289 ? 18.234 -55.594 -1.713 1 27.03 289 PRO A N 1
ATOM 2295 C CA . PRO A 1 289 ? 18.609 -56.312 -0.492 1 27.03 289 PRO A CA 1
ATOM 2296 C C . PRO A 1 289 ? 17.406 -56.719 0.355 1 27.03 289 PRO A C 1
ATOM 2298 O O . PRO A 1 289 ? 16.406 -55.969 0.39 1 27.03 289 PRO A O 1
ATOM 2301 N N . SER A 1 290 ? 17.016 -57.938 0.374 1 24.48 290 SER A N 1
ATOM 2302 C CA . SER A 1 290 ? 16 -58.625 1.174 1 24.48 290 SER A CA 1
ATOM 2303 C C . SER A 1 290 ? 16.062 -58.188 2.631 1 24.48 290 SER A C 1
ATOM 2305 O O . SER A 1 290 ? 17.062 -58.406 3.318 1 24.48 290 SER A O 1
ATOM 2307 N N . ALA A 1 291 ? 15.648 -56.844 2.855 1 25.53 291 ALA A N 1
ATOM 2308 C CA . ALA A 1 291 ? 15.547 -56.375 4.238 1 25.53 291 ALA A CA 1
ATOM 2309 C C . ALA A 1 291 ? 14.852 -57.438 5.109 1 25.53 291 ALA A C 1
ATOM 2311 O O . ALA A 1 291 ? 13.648 -57.656 4.977 1 25.53 291 ALA A O 1
ATOM 2312 N N . THR A 1 292 ? 15.531 -58.406 5.473 1 26.33 292 THR A N 1
ATOM 2313 C CA . THR A 1 292 ? 15.156 -59.312 6.562 1 26.33 292 THR A CA 1
ATOM 2314 C C . THR A 1 292 ? 14.695 -58.531 7.781 1 26.33 292 THR A C 1
ATOM 2316 O O . THR A 1 292 ? 15.062 -57.344 7.941 1 26.33 292 THR A O 1
ATOM 2319 N N . GLY A 1 293 ? 13.734 -58.938 8.664 1 29.42 293 GLY A N 1
ATOM 2320 C CA . GLY A 1 293 ? 12.914 -58.625 9.82 1 29.42 293 GLY A CA 1
ATOM 2321 C C . GLY A 1 293 ? 13.688 -57.938 10.93 1 29.42 293 GLY A C 1
ATOM 2322 O O . GLY A 1 293 ? 13.086 -57.406 11.867 1 29.42 293 GLY A O 1
ATOM 2323 N N . GLN A 1 294 ? 15 -58.219 11.055 1 30.91 294 GLN A N 1
ATOM 2324 C CA . GLN A 1 294 ? 15.789 -58.031 12.266 1 30.91 294 GLN A CA 1
ATOM 2325 C C . GLN A 1 294 ? 16.188 -56.562 12.445 1 30.91 294 GLN A C 1
ATOM 2327 O O . GLN A 1 294 ? 16.578 -56.156 13.547 1 30.91 294 GLN A O 1
ATOM 2332 N N . ASP A 1 295 ? 16.25 -55.812 11.336 1 33.22 295 ASP A N 1
ATOM 2333 C CA . ASP A 1 295 ? 17.047 -54.594 11.461 1 33.22 295 ASP A CA 1
ATOM 2334 C C . ASP A 1 295 ? 16.25 -53.5 12.172 1 33.22 295 ASP A C 1
ATOM 2336 O O . ASP A 1 295 ? 16.75 -52.406 12.359 1 33.22 295 ASP A O 1
ATOM 2340 N N . GLY A 1 296 ? 14.977 -53.656 12.164 1 31.19 296 GLY A N 1
ATOM 2341 C CA . GLY A 1 296 ? 14.18 -52.75 12.984 1 31.19 296 GLY A CA 1
ATOM 2342 C C . GLY A 1 296 ? 14.578 -52.781 14.445 1 31.19 296 GLY A C 1
ATOM 2343 O O . GLY A 1 296 ? 14.594 -51.719 15.102 1 31.19 296 GLY A O 1
ATOM 2344 N N . VAL A 1 297 ? 14.797 -54 14.883 1 36.31 297 VAL A N 1
ATOM 2345 C CA . VAL A 1 297 ? 15.07 -54.281 16.281 1 36.31 297 VAL A CA 1
ATOM 2346 C C . VAL A 1 297 ? 16.406 -53.656 16.688 1 36.31 297 VAL A C 1
ATOM 2348 O O . VAL A 1 297 ? 16.547 -53.156 17.797 1 36.31 297 VAL A O 1
ATOM 2351 N N . GLN A 1 298 ? 17.312 -53.719 15.711 1 36.19 298 GLN A N 1
ATOM 2352 C CA . GLN A 1 298 ? 18.672 -53.312 16.078 1 36.19 298 GLN A CA 1
ATOM 2353 C C . GLN A 1 298 ? 18.75 -51.812 16.312 1 36.19 298 GLN A C 1
ATOM 2355 O O . GLN A 1 298 ? 19.422 -51.344 17.25 1 36.19 298 GLN A O 1
ATOM 2360 N N . MET A 1 299 ? 18.141 -51.156 15.383 1 37.19 299 MET A N 1
ATOM 2361 C CA . MET A 1 299 ? 18.25 -49.688 15.555 1 37.19 299 MET A CA 1
ATOM 2362 C C . MET A 1 299 ? 17.547 -49.25 16.812 1 37.19 299 MET A C 1
ATOM 2364 O O . MET A 1 299 ? 18.031 -48.375 17.531 1 37.19 299 MET A O 1
ATOM 2368 N N . PHE A 1 300 ? 16.422 -49.875 17.125 1 38.81 300 PHE A N 1
ATOM 2369 C CA . PHE A 1 300 ? 15.773 -49.656 18.406 1 38.81 300 PHE A CA 1
ATOM 2370 C C . PHE A 1 300 ? 16.734 -49.969 19.547 1 38.81 300 PHE A C 1
ATOM 2372 O O . PHE A 1 300 ? 16.781 -49.219 20.531 1 38.81 300 PHE A O 1
ATOM 2379 N N . LYS A 1 301 ? 17.484 -51.031 19.422 1 41.06 301 LYS A N 1
ATOM 2380 C CA . LYS A 1 301 ? 18.453 -51.469 20.422 1 41.06 301 LYS A CA 1
ATOM 2381 C C . LYS A 1 301 ? 19.547 -50.438 20.609 1 41.06 301 LYS A C 1
ATOM 2383 O O . LYS A 1 301 ? 20 -50.188 21.734 1 41.06 301 LYS A O 1
ATOM 2388 N N . GLN A 1 302 ? 19.953 -49.906 19.5 1 41.78 302 GLN A N 1
ATOM 2389 C CA . GLN A 1 302 ? 21.062 -48.969 19.578 1 41.78 302 GLN A CA 1
ATOM 2390 C C . GLN A 1 302 ? 20.625 -47.688 20.266 1 41.78 302 GLN A C 1
ATOM 2392 O O . GLN A 1 302 ? 21.375 -47.094 21.062 1 41.78 302 GLN A O 1
ATOM 2397 N N . LEU A 1 303 ? 19.5 -47.25 19.797 1 37.44 303 LEU A N 1
ATOM 2398 C CA . LEU A 1 303 ? 19.016 -46 20.406 1 37.44 303 LEU A CA 1
ATOM 2399 C C . LEU A 1 303 ? 18.641 -46.25 21.875 1 37.44 303 LEU A C 1
ATOM 2401 O O . LEU A 1 303 ? 18.781 -45.344 22.703 1 37.44 303 LEU A O 1
ATOM 2405 N N . SER A 1 304 ? 18.203 -47.406 22.141 1 44.28 304 SER A N 1
ATOM 2406 C CA . SER A 1 304 ? 17.906 -47.75 23.516 1 44.28 304 SER A CA 1
ATOM 2407 C C . SER A 1 304 ? 19.125 -47.656 24.406 1 44.28 304 SER A C 1
ATOM 2409 O O . SER A 1 304 ? 19.031 -47.719 25.641 1 44.28 304 SER A O 1
ATOM 2411 N N . LYS A 1 305 ? 20.266 -47.75 23.797 1 42.91 305 LYS A N 1
ATOM 2412 C CA . LYS A 1 305 ? 21.516 -47.688 24.562 1 42.91 305 LYS A CA 1
ATOM 2413 C C . LYS A 1 305 ? 21.781 -46.25 25.031 1 42.91 305 LYS A C 1
ATOM 2415 O O . LYS A 1 305 ? 22.688 -46.031 25.844 1 42.91 305 LYS A O 1
ATOM 2420 N N . ILE A 1 306 ? 21.344 -45.375 24.266 1 36.28 306 ILE A N 1
ATOM 2421 C CA . ILE A 1 306 ? 21.594 -44 24.703 1 36.28 306 ILE A CA 1
ATOM 2422 C C . ILE A 1 306 ? 20.719 -43.688 25.922 1 36.28 306 ILE A C 1
ATOM 2424 O O . ILE A 1 306 ? 19.5 -43.875 25.891 1 36.28 306 ILE A O 1
ATOM 2428 N N . GLU A 1 307 ? 21.328 -43.406 26.953 1 42.06 307 GLU A N 1
ATOM 2429 C CA . GLU A 1 307 ? 20.797 -43.25 28.297 1 42.06 307 GLU A CA 1
ATOM 2430 C C . GLU A 1 307 ? 19.609 -42.281 28.297 1 42.06 307 GLU A C 1
ATOM 2432 O O . GLU A 1 307 ? 18.594 -42.562 28.953 1 42.06 307 GLU A O 1
ATOM 2437 N N . GLU A 1 308 ? 19.875 -41.25 27.578 1 41.84 308 GLU A N 1
ATOM 2438 C CA . GLU A 1 308 ? 18.875 -40.188 27.656 1 41.84 308 GLU A CA 1
ATOM 2439 C C . GLU A 1 308 ? 17.547 -40.625 27.047 1 41.84 308 GLU A C 1
ATOM 2441 O O . GLU A 1 308 ? 16.484 -40.25 27.547 1 41.84 308 GLU A O 1
ATOM 2446 N N . PHE A 1 309 ? 17.469 -41.375 26.062 1 39.38 309 PHE A N 1
ATOM 2447 C CA . PHE A 1 309 ? 16.281 -41.938 25.391 1 39.38 309 PHE A CA 1
ATOM 2448 C C . PHE A 1 309 ? 15.539 -42.875 26.312 1 39.38 309 PHE A C 1
ATOM 2450 O O . PHE A 1 309 ? 14.305 -42.844 26.375 1 39.38 309 PHE A O 1
ATOM 2457 N N . ARG A 1 310 ? 16.312 -43.656 26.984 1 41.84 310 ARG A N 1
ATOM 2458 C CA . ARG A 1 310 ? 15.75 -44.562 27.984 1 41.84 310 ARG A CA 1
ATOM 2459 C C . ARG A 1 310 ? 14.961 -43.812 29.047 1 41.84 310 ARG A C 1
ATOM 2461 O O . ARG A 1 310 ? 13.883 -44.25 29.453 1 41.84 310 ARG A O 1
ATOM 2468 N N . ALA A 1 311 ? 15.578 -42.719 29.438 1 43.91 311 ALA A N 1
ATOM 2469 C CA . ALA A 1 311 ? 14.953 -41.969 30.531 1 43.91 311 ALA A CA 1
ATOM 2470 C C . ALA A 1 311 ? 13.57 -41.469 30.125 1 43.91 311 ALA A C 1
ATOM 2472 O O . ALA A 1 311 ? 12.625 -41.562 30.922 1 43.91 311 ALA A O 1
ATOM 2473 N N . GLU A 1 312 ? 13.414 -41 28.938 1 38.28 312 GLU A N 1
ATOM 2474 C CA . GLU A 1 312 ? 12.164 -40.406 28.516 1 38.28 312 GLU A CA 1
ATOM 2475 C C . GLU A 1 312 ? 11.086 -41.438 28.266 1 38.28 312 GLU A C 1
ATOM 2477 O O . GLU A 1 312 ? 9.906 -41.219 28.562 1 38.28 312 GLU A O 1
ATOM 2482 N N . MET A 1 313 ? 11.391 -42.531 27.844 1 39.62 313 MET A N 1
ATOM 2483 C CA . MET A 1 313 ? 10.406 -43.625 27.703 1 39.62 313 MET A CA 1
ATOM 2484 C C . MET A 1 313 ? 9.828 -44.031 29.047 1 39.62 313 MET A C 1
ATOM 2486 O O . MET A 1 313 ? 8.648 -44.375 29.141 1 39.62 313 MET A O 1
ATOM 2490 N N . ASN A 1 314 ? 10.711 -44.125 30 1 41.88 314 ASN A N 1
ATOM 2491 C CA . ASN A 1 314 ? 10.266 -44.562 31.312 1 41.88 314 ASN A CA 1
ATOM 2492 C C . ASN A 1 314 ? 9.25 -43.594 31.906 1 41.88 314 ASN A C 1
ATOM 2494 O O . ASN A 1 314 ? 8.328 -44 32.625 1 41.88 314 ASN A O 1
ATOM 2498 N N . GLU A 1 315 ? 9.422 -42.312 31.672 1 40.91 315 GLU A N 1
ATOM 2499 C CA . GLU A 1 315 ? 8.477 -41.344 32.25 1 40.91 315 GLU A CA 1
ATOM 2500 C C . GLU A 1 315 ? 7.105 -41.469 31.594 1 40.91 315 GLU A C 1
ATOM 2502 O O . GLU A 1 315 ? 6.078 -41.344 32.281 1 40.91 315 GLU A O 1
ATOM 2507 N N . MET A 1 316 ? 6.996 -41.781 30.344 1 34.44 316 MET A N 1
ATOM 2508 C CA . MET A 1 316 ? 5.688 -41.906 29.719 1 34.44 316 MET A CA 1
ATOM 2509 C C . MET A 1 316 ? 4.965 -43.156 30.219 1 34.44 316 MET A C 1
ATOM 2511 O O . MET A 1 316 ? 3.734 -43.188 30.234 1 34.44 316 MET A O 1
ATOM 2515 N N . ASN A 1 317 ? 5.629 -44.219 30.422 1 36.03 317 ASN A N 1
ATOM 2516 C CA . ASN A 1 317 ? 4.93 -45.406 30.891 1 36.03 317 ASN A CA 1
ATOM 2517 C C . ASN A 1 317 ? 4.438 -45.25 32.312 1 36.03 317 ASN A C 1
ATOM 2519 O O . ASN A 1 317 ? 3.721 -46.094 32.844 1 36.03 317 ASN A O 1
ATOM 2523 N N . GLN A 1 318 ? 5.004 -44.438 33.188 1 33.62 318 GLN A N 1
ATOM 2524 C CA . GLN A 1 318 ? 4.52 -44.344 34.562 1 33.62 318 GLN A CA 1
ATOM 2525 C C . GLN A 1 318 ? 3.318 -43.406 34.656 1 33.62 318 GLN A C 1
ATOM 2527 O O . GLN A 1 318 ? 2.633 -43.344 35.688 1 33.62 318 GLN A O 1
ATOM 2532 N N . VAL A 1 319 ? 3.012 -42.594 33.656 1 25.59 319 VAL A N 1
ATOM 2533 C CA . VAL A 1 319 ? 1.706 -41.969 33.844 1 25.59 319 VAL A CA 1
ATOM 2534 C C . VAL A 1 319 ? 0.626 -42.812 33.188 1 25.59 319 VAL A C 1
ATOM 2536 O O . VAL A 1 319 ? 0.831 -43.312 32.062 1 25.59 319 VAL A O 1
ATOM 2539 N N . MET B 1 1 ? -6.805 14.828 27 1 53.88 1 MET B N 1
ATOM 2540 C CA . MET B 1 1 ? -7.176 13.93 25.906 1 53.88 1 MET B CA 1
ATOM 2541 C C . MET B 1 1 ? -6.645 12.523 26.156 1 53.88 1 MET B C 1
ATOM 2543 O O . MET B 1 1 ? -5.543 12.352 26.688 1 53.88 1 MET B O 1
ATOM 2547 N N . LYS B 1 2 ? -7.543 11.445 26 1 67.62 2 LYS B N 1
ATOM 2548 C CA . LYS B 1 2 ? -7.105 10.055 26.125 1 67.62 2 LYS B CA 1
ATOM 2549 C C . LYS B 1 2 ? -5.977 9.75 25.141 1 67.62 2 LYS B C 1
ATOM 2551 O O . LYS B 1 2 ? -5.871 10.383 24.078 1 67.62 2 LYS B O 1
ATOM 2556 N N . LYS B 1 3 ? -5.141 8.93 25.547 1 80.75 3 LYS B N 1
ATOM 2557 C CA . LYS B 1 3 ? -3.934 8.609 24.781 1 80.75 3 LYS B CA 1
ATOM 2558 C C . LYS B 1 3 ? -4.281 8.047 23.406 1 80.75 3 LYS B C 1
ATOM 2560 O O . LYS B 1 3 ? -5.199 7.23 23.281 1 80.75 3 LYS B O 1
ATOM 2565 N N . ILE B 1 4 ? -3.793 8.703 22.344 1 83.75 4 ILE B N 1
ATOM 2566 C CA . ILE B 1 4 ? -3.889 8.227 20.969 1 83.75 4 ILE B CA 1
ATOM 2567 C C . ILE B 1 4 ? -2.719 7.293 20.656 1 83.75 4 ILE B C 1
ATOM 2569 O O . ILE B 1 4 ? -1.558 7.652 20.875 1 83.75 4 ILE B O 1
ATOM 2573 N N . HIS B 1 5 ? -3.045 6.102 20.234 1 89.81 5 HIS B N 1
ATOM 2574 C CA . HIS B 1 5 ? -2.006 5.125 19.938 1 89.81 5 HIS B CA 1
ATOM 2575 C C . HIS B 1 5 ? -1.467 5.305 18.516 1 89.81 5 HIS B C 1
ATOM 2577 O O . HIS B 1 5 ? -0.252 5.355 18.312 1 89.81 5 HIS B O 1
ATOM 2583 N N . PHE B 1 6 ? -2.355 5.367 17.516 1 95.75 6 PHE B N 1
ATOM 2584 C CA . PHE B 1 6 ? -1.979 5.574 16.125 1 95.75 6 PHE B CA 1
ATOM 2585 C C . PHE B 1 6 ? -2.934 6.547 15.445 1 95.75 6 PHE B C 1
ATOM 2587 O O . PHE B 1 6 ? -4.145 6.5 15.672 1 95.75 6 PHE B O 1
ATOM 2594 N N . ALA B 1 7 ? -2.334 7.465 14.68 1 97.5 7 ALA B N 1
ATOM 2595 C CA . ALA B 1 7 ? -3.164 8.445 13.984 1 97.5 7 ALA B CA 1
ATOM 2596 C C . ALA B 1 7 ? -2.693 8.648 12.547 1 97.5 7 ALA B C 1
ATOM 2598 O O . ALA B 1 7 ? -1.491 8.625 12.273 1 97.5 7 ALA B O 1
ATOM 2599 N N . ASP B 1 8 ? -3.625 8.734 11.656 1 98.12 8 ASP B N 1
ATOM 2600 C CA . ASP B 1 8 ? -3.367 9.227 10.305 1 98.12 8 ASP B CA 1
ATOM 2601 C C . ASP B 1 8 ? -3.855 10.664 10.141 1 98.12 8 ASP B C 1
ATOM 2603 O O . ASP B 1 8 ? -5.059 10.922 10.18 1 98.12 8 ASP B O 1
ATOM 2607 N N . LEU B 1 9 ? -2.906 11.57 9.852 1 98.69 9 LEU B N 1
ATOM 2608 C CA . LEU B 1 9 ? -3.234 12.992 9.938 1 98.69 9 LEU B CA 1
ATOM 2609 C C . LEU B 1 9 ? -3.592 13.547 8.562 1 98.69 9 LEU B C 1
ATOM 2611 O O . LEU B 1 9 ? -3.742 14.766 8.398 1 98.69 9 LEU B O 1
ATOM 2615 N N . ASN B 1 10 ? -3.705 12.688 7.566 1 98.69 10 ASN B N 1
ATOM 2616 C CA . ASN B 1 10 ? -3.918 13.203 6.219 1 98.69 10 ASN B CA 1
ATOM 2617 C C . ASN B 1 10 ? -4.738 12.227 5.371 1 98.69 10 ASN B C 1
ATOM 2619 O O . ASN B 1 10 ? -4.223 11.641 4.418 1 98.69 10 ASN B O 1
ATOM 2623 N N . ILE B 1 11 ? -5.988 12.086 5.672 1 98.5 11 ILE B N 1
ATOM 2624 C CA . ILE B 1 11 ? -6.941 11.398 4.805 1 98.5 11 ILE B CA 1
ATOM 2625 C C . ILE B 1 11 ? -7.723 12.422 3.984 1 98.5 11 ILE B C 1
ATOM 2627 O O . ILE B 1 11 ? -8.508 13.195 4.531 1 98.5 11 ILE B O 1
ATOM 2631 N N . LYS B 1 12 ? -7.621 12.359 2.713 1 97.88 12 LYS B N 1
ATOM 2632 C CA . LYS B 1 12 ? -8.094 13.445 1.86 1 97.88 12 LYS B CA 1
ATOM 2633 C C . LYS B 1 12 ? -9.578 13.289 1.535 1 97.88 12 LYS B C 1
ATOM 2635 O O . LYS B 1 12 ? -10.031 12.188 1.2 1 97.88 12 LYS B O 1
ATOM 2640 N N . HIS B 1 13 ? -10.297 14.352 1.729 1 97.94 13 HIS B N 1
ATOM 2641 C CA . HIS B 1 13 ? -11.672 14.469 1.255 1 97.94 13 HIS B CA 1
ATOM 2642 C C . HIS B 1 13 ? -11.734 15.266 -0.046 1 97.94 13 HIS B C 1
ATOM 2644 O O . HIS B 1 13 ? -11.406 16.453 -0.073 1 97.94 13 HIS B O 1
ATOM 2650 N N . ARG B 1 14 ? -12.188 14.562 -1.065 1 94.56 14 ARG B N 1
ATOM 2651 C CA . ARG B 1 14 ? -12.234 15.188 -2.383 1 94.56 14 ARG B CA 1
ATOM 2652 C C . ARG B 1 14 ? -13.672 15.406 -2.842 1 94.56 14 ARG B C 1
ATOM 2654 O O . ARG B 1 14 ? -13.992 15.18 -4.008 1 94.56 14 ARG B O 1
ATOM 2661 N N . GLY B 1 15 ? -14.555 15.641 -1.98 1 93.44 15 GLY B N 1
ATOM 2662 C CA . GLY B 1 15 ? -15.914 15.992 -2.338 1 93.44 15 GLY B CA 1
ATOM 2663 C C . GLY B 1 15 ? -16.859 14.805 -2.342 1 93.44 15 GLY B C 1
ATOM 2664 O O . GLY B 1 15 ? -18.062 14.969 -2.52 1 93.44 15 GLY B O 1
ATOM 2665 N N . ASN B 1 16 ? -16.422 13.617 -2.135 1 94.69 16 ASN B N 1
ATOM 2666 C CA . ASN B 1 16 ? -17.25 12.414 -2.115 1 94.69 16 ASN B CA 1
ATOM 2667 C C . ASN B 1 16 ? -17.359 11.828 -0.708 1 94.69 16 ASN B C 1
ATOM 2669 O O . ASN B 1 16 ? -16.469 11.102 -0.262 1 94.69 16 ASN B O 1
ATOM 2673 N N . PRO B 1 17 ? -18.5 12.094 -0.075 1 95.44 17 PRO B N 1
ATOM 2674 C CA . PRO B 1 17 ? -18.656 11.648 1.31 1 95.44 17 PRO B CA 1
ATOM 2675 C C . PRO B 1 17 ? -18.594 10.125 1.45 1 95.44 17 PRO B C 1
ATOM 2677 O O . PRO B 1 17 ? -18.094 9.617 2.453 1 95.44 17 PRO B O 1
ATOM 2680 N N . LYS B 1 18 ? -19.125 9.445 0.485 1 94.56 18 LYS B N 1
ATOM 2681 C CA . LYS B 1 18 ? -19.125 7.984 0.544 1 94.56 18 LYS B CA 1
ATOM 2682 C C . LYS B 1 18 ? -17.703 7.434 0.523 1 94.56 18 LYS B C 1
ATOM 2684 O O . LYS B 1 18 ? -17.391 6.504 1.265 1 94.56 18 LYS B O 1
ATOM 2689 N N . GLN B 1 19 ? -16.922 8.078 -0.295 1 94.69 19 GLN B N 1
ATOM 2690 C CA . GLN B 1 19 ? -15.523 7.672 -0.387 1 94.69 19 GLN B CA 1
ATOM 2691 C C . GLN B 1 19 ? -14.773 7.988 0.903 1 94.69 19 GLN B C 1
ATOM 2693 O O . GLN B 1 19 ? -13.984 7.172 1.387 1 94.69 19 GLN B O 1
ATOM 2698 N N . THR B 1 20 ? -15.023 9.141 1.403 1 97 20 THR B N 1
ATOM 2699 C CA . THR B 1 20 ? -14.383 9.531 2.654 1 97 20 THR B CA 1
ATOM 2700 C C . THR B 1 20 ? -14.781 8.586 3.783 1 97 20 THR B C 1
ATOM 2702 O O . THR B 1 20 ? -13.945 8.172 4.586 1 97 20 THR B O 1
ATOM 2705 N N . LEU B 1 21 ? -16.047 8.25 3.805 1 96 21 LEU B N 1
ATOM 2706 C CA . LEU B 1 21 ? -16.547 7.316 4.805 1 96 21 LEU B CA 1
ATOM 2707 C C . LEU B 1 21 ? -15.859 5.961 4.68 1 96 21 LEU B C 1
ATOM 2709 O O . LEU B 1 21 ? -15.445 5.375 5.684 1 96 21 LEU B O 1
ATOM 2713 N N . ALA B 1 22 ? -15.695 5.523 3.492 1 92.62 22 ALA B N 1
ATOM 2714 C CA . ALA B 1 22 ? -15.039 4.246 3.248 1 92.62 22 ALA B CA 1
ATOM 2715 C C . ALA B 1 22 ? -13.586 4.277 3.719 1 92.62 22 ALA B C 1
ATOM 2717 O O . ALA B 1 22 ? -13.102 3.326 4.336 1 92.62 22 ALA B O 1
ATOM 2718 N N . ASN B 1 23 ? -12.914 5.352 3.41 1 95.69 23 ASN B N 1
ATOM 2719 C CA . ASN B 1 23 ? -11.516 5.504 3.805 1 95.69 23 ASN B CA 1
ATOM 2720 C C . ASN B 1 23 ? -11.367 5.508 5.324 1 95.69 23 ASN B C 1
ATOM 2722 O O . ASN B 1 23 ? -10.492 4.828 5.863 1 95.69 23 ASN B O 1
ATOM 2726 N N . VAL B 1 24 ? -12.219 6.223 6.004 1 96.12 24 VAL B N 1
ATOM 2727 C CA . VAL B 1 24 ? -12.133 6.34 7.457 1 96.12 24 VAL B CA 1
ATOM 2728 C C . VAL B 1 24 ? -12.523 5.012 8.102 1 96.12 24 VAL B C 1
ATOM 2730 O O . VAL B 1 24 ? -11.883 4.578 9.07 1 96.12 24 VAL B O 1
ATOM 2733 N N . LYS B 1 25 ? -13.539 4.371 7.562 1 91.94 25 LYS B N 1
ATOM 2734 C CA . LYS B 1 25 ? -13.922 3.057 8.07 1 91.94 25 LYS B CA 1
ATOM 2735 C C . LYS B 1 25 ? -12.758 2.072 7.973 1 91.94 25 LYS B C 1
ATOM 2737 O O . LYS B 1 25 ? -12.508 1.308 8.906 1 91.94 25 LYS B O 1
ATOM 2742 N N . ARG B 1 26 ? -12.109 2.184 6.91 1 91.69 26 ARG B N 1
ATOM 2743 C CA . ARG B 1 26 ? -10.961 1.309 6.707 1 91.69 26 ARG B CA 1
ATOM 2744 C C . ARG B 1 26 ? -9.852 1.625 7.707 1 91.69 26 ARG B C 1
ATOM 2746 O O . ARG B 1 26 ? -9.25 0.715 8.289 1 91.69 26 ARG B O 1
ATOM 2753 N N . ALA B 1 27 ? -9.562 2.85 7.871 1 94.19 27 ALA B N 1
ATOM 2754 C CA . ALA B 1 27 ? -8.539 3.26 8.828 1 94.19 27 ALA B CA 1
ATOM 2755 C C . ALA B 1 27 ? -8.859 2.754 10.227 1 94.19 27 ALA B C 1
ATOM 2757 O O . ALA B 1 27 ? -7.984 2.24 10.93 1 94.19 27 ALA B O 1
ATOM 2758 N N . VAL B 1 28 ? -10.109 2.863 10.57 1 91.19 28 VAL B N 1
ATOM 2759 C CA . VAL B 1 28 ? -10.555 2.41 11.883 1 91.19 28 VAL B CA 1
ATOM 2760 C C . VAL B 1 28 ? -10.367 0.899 12 1 91.19 28 VAL B C 1
ATOM 2762 O O . VAL B 1 28 ? -9.844 0.407 13 1 91.19 28 VAL B O 1
ATOM 2765 N N . ARG B 1 29 ? -10.727 0.232 11.023 1 86.94 29 ARG B N 1
ATOM 2766 C CA . ARG B 1 29 ? -10.609 -1.222 11 1 86.94 29 ARG B CA 1
ATOM 2767 C C . ARG B 1 29 ? -9.156 -1.654 11.109 1 86.94 29 ARG B C 1
ATOM 2769 O O . ARG B 1 29 ? -8.852 -2.688 11.711 1 86.94 29 ARG B O 1
ATOM 2776 N N . MET B 1 30 ? -8.344 -0.83 10.602 1 89.62 30 MET B N 1
ATOM 2777 C CA . MET B 1 30 ? -6.922 -1.171 10.562 1 89.62 30 MET B CA 1
ATOM 2778 C C . MET B 1 30 ? -6.246 -0.852 11.891 1 89.62 30 MET B C 1
ATOM 2780 O O . MET B 1 30 ? -5.09 -1.227 12.109 1 89.62 30 MET B O 1
ATOM 2784 N N . GLY B 1 31 ? -6.895 -0.081 12.719 1 88.81 31 GLY B N 1
ATOM 2785 C CA . GLY B 1 31 ? -6.371 0.086 14.062 1 88.81 31 GLY B CA 1
ATOM 2786 C C . GLY B 1 31 ? -6.027 1.525 14.398 1 88.81 31 GLY B C 1
ATOM 2787 O O . GLY B 1 31 ? -5.449 1.803 15.445 1 88.81 31 GLY B O 1
ATOM 2788 N N . TYR B 1 32 ? -6.367 2.416 13.539 1 93.75 32 TYR B N 1
ATOM 2789 C CA . TYR B 1 32 ? -6.164 3.822 13.859 1 93.75 32 TYR B CA 1
ATOM 2790 C C . TYR B 1 32 ? -7.223 4.312 14.844 1 93.75 32 TYR B C 1
ATOM 2792 O O . TYR B 1 32 ? -8.422 4.148 14.602 1 93.75 32 TYR B O 1
ATOM 2800 N N . ASP B 1 33 ? -6.73 4.906 15.898 1 93.06 33 ASP B N 1
ATOM 2801 C CA . ASP B 1 33 ? -7.699 5.406 16.875 1 93.06 33 ASP B CA 1
ATOM 2802 C C . ASP B 1 33 ? -7.949 6.898 16.672 1 93.06 33 ASP B C 1
ATOM 2804 O O . ASP B 1 33 ? -8.82 7.477 17.328 1 93.06 33 ASP B O 1
ATOM 2808 N N . ALA B 1 34 ? -7.215 7.504 15.82 1 95.38 34 ALA B N 1
ATOM 2809 C CA . ALA B 1 34 ? -7.469 8.891 15.445 1 95.38 34 ALA B CA 1
ATOM 2810 C C . ALA B 1 34 ? -7.223 9.109 13.953 1 95.38 34 ALA B C 1
ATOM 2812 O O . ALA B 1 34 ? -6.266 8.578 13.391 1 95.38 34 ALA B O 1
ATOM 2813 N N . VAL B 1 35 ? -8.18 9.828 13.344 1 97.12 35 VAL B N 1
ATOM 2814 C CA . VAL B 1 35 ? -8.031 10.148 11.93 1 97.12 35 VAL B CA 1
ATOM 2815 C C . VAL B 1 35 ? -8.305 11.633 11.703 1 97.12 35 VAL B C 1
ATOM 2817 O O . VAL B 1 35 ? -9.117 12.234 12.414 1 97.12 35 VAL B O 1
ATOM 2820 N N . VAL B 1 36 ? -7.551 12.227 10.797 1 98.44 36 VAL B N 1
ATOM 2821 C CA . VAL B 1 36 ? -7.766 13.617 10.422 1 98.44 36 VAL B CA 1
ATOM 2822 C C . VAL B 1 36 ? -8.211 13.703 8.961 1 98.44 36 VAL B C 1
ATOM 2824 O O . VAL B 1 36 ? -7.523 13.195 8.07 1 98.44 36 VAL B O 1
ATOM 2827 N N . ILE B 1 37 ? -9.367 14.258 8.742 1 98.5 37 ILE B N 1
ATOM 2828 C CA . ILE B 1 37 ? -9.898 14.438 7.395 1 98.5 37 ILE B CA 1
ATOM 2829 C C . ILE B 1 37 ? -9.391 15.75 6.805 1 98.5 37 ILE B C 1
ATOM 2831 O O . ILE B 1 37 ? -9.602 16.812 7.383 1 98.5 37 ILE B O 1
ATOM 2835 N N . ASN B 1 38 ? -8.75 15.656 5.664 1 98.62 38 ASN B N 1
ATOM 2836 C CA . ASN B 1 38 ? -8.031 16.781 5.074 1 98.62 38 ASN B CA 1
ATOM 2837 C C . ASN B 1 38 ? -8.773 17.359 3.877 1 98.62 38 ASN B C 1
ATOM 2839 O O . ASN B 1 38 ? -9.203 16.609 2.99 1 98.62 38 ASN B O 1
ATOM 2843 N N . ILE B 1 39 ? -8.945 18.625 3.9 1 98.19 39 ILE B N 1
ATOM 2844 C CA . ILE B 1 39 ? -9.359 19.375 2.725 1 98.19 39 ILE B CA 1
ATOM 2845 C C . ILE B 1 39 ? -8.188 20.219 2.203 1 98.19 39 ILE B C 1
ATOM 2847 O O . ILE B 1 39 ? -7.664 21.062 2.916 1 98.19 39 ILE B O 1
ATOM 2851 N N . ASP B 1 40 ? -7.746 19.891 1.036 1 97 40 ASP B N 1
ATOM 2852 C CA . ASP B 1 40 ? -6.648 20.594 0.371 1 97 40 ASP B CA 1
ATOM 2853 C C . ASP B 1 40 ? -7.176 21.609 -0.643 1 97 40 ASP B C 1
ATOM 2855 O O . ASP B 1 40 ? -7.777 21.234 -1.65 1 97 40 ASP B O 1
ATOM 2859 N N . ILE B 1 41 ? -6.898 22.875 -0.462 1 95.31 41 ILE B N 1
ATOM 2860 C CA . ILE B 1 41 ? -7.504 23.891 -1.314 1 95.31 41 ILE B CA 1
ATOM 2861 C C . ILE B 1 41 ? -6.465 24.438 -2.293 1 95.31 41 ILE B C 1
ATOM 2863 O O . ILE B 1 41 ? -6.746 25.344 -3.068 1 95.31 41 ILE B O 1
ATOM 2867 N N . GLY B 1 42 ? -5.316 23.828 -2.285 1 93.38 42 GLY B N 1
ATOM 2868 C CA . GLY B 1 42 ? -4.277 24.281 -3.199 1 93.38 42 GLY B CA 1
ATOM 2869 C C . GLY B 1 42 ? -3.734 25.656 -2.852 1 93.38 42 GLY B C 1
ATOM 2870 O O . GLY B 1 42 ? -3.457 25.938 -1.685 1 93.38 42 GLY B O 1
ATOM 2871 N N . ASN B 1 43 ? -3.48 26.547 -3.883 1 90.38 43 ASN B N 1
ATOM 2872 C CA . ASN B 1 43 ? -2.885 27.859 -3.691 1 90.38 43 ASN B CA 1
ATOM 2873 C C . ASN B 1 43 ? -3.863 28.828 -3.029 1 90.38 43 ASN B C 1
ATOM 2875 O O . ASN B 1 43 ? -5.008 28.953 -3.469 1 90.38 43 ASN B O 1
ATOM 2879 N N . TYR B 1 44 ? -3.25 29.391 -1.946 1 87.31 44 TYR B N 1
ATOM 2880 C CA . TYR B 1 44 ? -4.027 30.438 -1.306 1 87.31 44 TYR B CA 1
ATOM 2881 C C . TYR B 1 44 ? -3.707 31.797 -1.914 1 87.31 44 TYR B C 1
ATOM 2883 O O . TYR B 1 44 ? -2.566 32.25 -1.849 1 87.31 44 TYR B O 1
ATOM 2891 N N . SER B 1 45 ? -4.258 32.438 -3.014 1 70 45 SER B N 1
ATOM 2892 C CA . SER B 1 45 ? -4.031 33.781 -3.586 1 70 45 SER B CA 1
ATOM 2893 C C . SER B 1 45 ? -5.234 34.688 -3.365 1 70 45 SER B C 1
ATOM 2895 O O . SER B 1 45 ? -6.379 34.219 -3.365 1 70 45 SER B O 1
ATOM 2897 N N . GLN B 1 46 ? -5.074 35.75 -2.445 1 51.44 46 GLN B N 1
ATOM 2898 C CA . GLN B 1 46 ? -6.105 36.781 -2.311 1 51.44 46 GLN B CA 1
ATOM 2899 C C . GLN B 1 46 ? -6.34 37.5 -3.635 1 51.44 46 GLN B C 1
ATOM 2901 O O . GLN B 1 46 ? -5.391 37.938 -4.281 1 51.44 46 GLN B O 1
ATOM 2906 N N . VAL B 1 47 ? -7.102 37.281 -4.461 1 41.41 47 VAL B N 1
ATOM 2907 C CA . VAL B 1 47 ? -7.418 38.375 -5.379 1 41.41 47 VAL B CA 1
ATOM 2908 C C . VAL B 1 47 ? -7.734 39.656 -4.586 1 41.41 47 VAL B C 1
ATOM 2910 O O . VAL B 1 47 ? -8.492 39.594 -3.613 1 41.41 47 VAL B O 1
ATOM 2913 N N . ASP B 1 48 ? -6.895 40.656 -4.457 1 39.84 48 ASP B N 1
ATOM 2914 C CA . ASP B 1 48 ? -7.078 42.031 -3.98 1 39.84 48 ASP B CA 1
ATOM 2915 C C . ASP B 1 48 ? -8.484 42.531 -4.289 1 39.84 48 ASP B C 1
ATOM 2917 O O . ASP B 1 48 ? -8.867 42.656 -5.457 1 39.84 48 ASP B O 1
ATOM 2921 N N . ILE B 1 49 ? -9.43 42.312 -3.471 1 37.66 49 ILE B N 1
ATOM 2922 C CA . ILE B 1 49 ? -10.75 42.906 -3.555 1 37.66 49 ILE B CA 1
ATOM 2923 C C . ILE B 1 49 ? -10.617 44.438 -3.615 1 37.66 49 ILE B C 1
ATOM 2925 O O . ILE B 1 49 ? -11.625 45.156 -3.561 1 37.66 49 ILE B O 1
ATOM 2929 N N . ASP B 1 50 ? -9.508 45.062 -3.689 1 36.41 50 ASP B N 1
ATOM 2930 C CA . ASP B 1 50 ? -9.617 46.531 -3.613 1 36.41 50 ASP B CA 1
ATOM 2931 C C . ASP B 1 50 ? -10.617 47.062 -4.641 1 36.41 50 ASP B C 1
ATOM 2933 O O . ASP B 1 50 ? -11.07 48.188 -4.547 1 36.41 50 ASP B O 1
ATOM 2937 N N . ASN B 1 51 ? -10.633 46.562 -5.902 1 36.31 51 ASN B N 1
ATOM 2938 C CA . ASN B 1 51 ? -11.227 47.469 -6.875 1 36.31 51 ASN B CA 1
ATOM 2939 C C . ASN B 1 51 ? -12.75 47.5 -6.746 1 36.31 51 ASN B C 1
ATOM 2941 O O . ASN B 1 51 ? -13.438 47.938 -7.664 1 36.31 51 ASN B O 1
ATOM 2945 N N . LEU B 1 52 ? -13.281 46.688 -5.828 1 35.12 52 LEU B N 1
ATOM 2946 C CA . LEU B 1 52 ? -14.734 46.781 -5.926 1 35.12 52 LEU B CA 1
ATOM 2947 C C . LEU B 1 52 ? -15.242 48.094 -5.371 1 35.12 52 LEU B C 1
ATOM 2949 O O . LEU B 1 52 ? -16.438 48.375 -5.391 1 35.12 52 LEU B O 1
ATOM 2953 N N . GLN B 1 53 ? -14.438 48.781 -4.461 1 33.59 53 GLN B N 1
ATOM 2954 C CA . GLN B 1 53 ? -15.148 49.875 -3.85 1 33.59 53 GLN B CA 1
ATOM 2955 C C . GLN B 1 53 ? -15.219 51.094 -4.797 1 33.59 53 GLN B C 1
ATOM 2957 O O . GLN B 1 53 ? -15.289 52.219 -4.355 1 33.59 53 GLN B O 1
ATOM 2962 N N . GLN B 1 54 ? -14.68 51.031 -6.055 1 33.81 54 GLN B N 1
ATOM 2963 C CA . GLN B 1 54 ? -14.828 52.344 -6.625 1 33.81 54 GLN B CA 1
ATOM 2964 C C . GLN B 1 54 ? -16.297 52.719 -6.801 1 33.81 54 GLN B C 1
ATOM 2966 O O . GLN B 1 54 ? -17.078 51.938 -7.336 1 33.81 54 GLN B O 1
ATOM 2971 N N . PRO B 1 55 ? -16.844 53.688 -6.125 1 32.84 55 PRO B N 1
ATOM 2972 C CA . PRO B 1 55 ? -18.172 54.25 -6.289 1 32.84 55 PRO B CA 1
ATOM 2973 C C . PRO B 1 55 ? -18.516 54.562 -7.746 1 32.84 55 PRO B C 1
ATOM 2975 O O . PRO B 1 55 ? -17.625 54.812 -8.555 1 32.84 55 PRO B O 1
ATOM 2978 N N . PRO B 1 56 ? -19.641 54.031 -8.375 1 36.62 56 PRO B N 1
ATOM 2979 C CA . PRO B 1 56 ? -20.141 54.375 -9.703 1 36.62 56 PRO B CA 1
ATOM 2980 C C . PRO B 1 56 ? -20.109 55.875 -9.977 1 36.62 56 PRO B C 1
ATOM 2982 O O . PRO B 1 56 ? -20.938 56.625 -9.43 1 36.62 56 PRO B O 1
ATOM 2985 N N . ASN B 1 57 ? -19.078 56.656 -9.836 1 30.41 57 ASN B N 1
ATOM 2986 C CA . ASN B 1 57 ? -19.219 58.031 -10.219 1 30.41 57 ASN B CA 1
ATOM 2987 C C . ASN B 1 57 ? -19.828 58.188 -11.617 1 30.41 57 ASN B C 1
ATOM 2989 O O . ASN B 1 57 ? -19.75 57.25 -12.422 1 30.41 57 ASN B O 1
ATOM 2993 N N . LYS B 1 58 ? -20.109 59.469 -12.148 1 29.77 58 LYS B N 1
ATOM 2994 C CA . LYS B 1 58 ? -20.984 60.156 -13.094 1 29.77 58 LYS B CA 1
ATOM 2995 C C . LYS B 1 58 ? -20.766 59.656 -14.516 1 29.77 58 LYS B C 1
ATOM 2997 O O . LYS B 1 58 ? -21.703 59.25 -15.195 1 29.77 58 LYS B O 1
ATOM 3002 N N . LYS B 1 59 ? -20.406 60.594 -15.562 1 27.45 59 LYS B N 1
ATOM 3003 C CA . LYS B 1 59 ? -20.641 60.844 -16.969 1 27.45 59 LYS B CA 1
ATOM 3004 C C . LYS B 1 59 ? -19.734 60 -17.859 1 27.45 59 LYS B C 1
ATOM 3006 O O . LYS B 1 59 ? -18.75 60.5 -18.406 1 27.45 59 LYS B O 1
ATOM 3011 N N . LYS B 1 60 ? -19.172 58.875 -17.578 1 26.98 60 LYS B N 1
ATOM 3012 C CA . LYS B 1 60 ? -18.141 58.469 -18.531 1 26.98 60 LYS B CA 1
ATOM 3013 C C . LYS B 1 60 ? -18.734 58.219 -19.906 1 26.98 60 LYS B C 1
ATOM 3015 O O . LYS B 1 60 ? -19.656 57.406 -20.047 1 26.98 60 LYS B O 1
ATOM 3020 N N . LYS B 1 61 ? -18.422 58.969 -20.859 1 26.53 61 LYS B N 1
ATOM 3021 C CA . LYS B 1 61 ? -18.484 59.031 -22.312 1 26.53 61 LYS B CA 1
ATOM 3022 C C . LYS B 1 61 ? -18.156 57.656 -22.922 1 26.53 61 LYS B C 1
ATOM 3024 O O . LYS B 1 61 ? -17.453 56.844 -22.297 1 26.53 61 LYS B O 1
ATOM 3029 N N . ILE B 1 62 ? -18.359 57.344 -24.266 1 27.47 62 ILE B N 1
ATOM 3030 C CA . ILE B 1 62 ? -18.469 56.344 -25.328 1 27.47 62 ILE B CA 1
ATOM 3031 C C . ILE B 1 62 ? -17.141 55.594 -25.469 1 27.47 62 ILE B C 1
ATOM 3033 O O . ILE B 1 62 ? -16.969 54.812 -26.391 1 27.47 62 ILE B O 1
ATOM 3037 N N . GLN B 1 63 ? -15.984 55.969 -24.906 1 26.06 63 GLN B N 1
ATOM 3038 C CA . GLN B 1 63 ? -14.781 55.5 -25.562 1 26.06 63 GLN B CA 1
ATOM 3039 C C . GLN B 1 63 ? -14.797 53.969 -25.672 1 26.06 63 GLN B C 1
ATOM 3041 O O . GLN B 1 63 ? -15.461 53.281 -24.875 1 26.06 63 GLN B O 1
ATOM 3046 N N . GLN B 1 64 ? -13.695 53.312 -26.422 1 26.64 64 GLN B N 1
ATOM 3047 C CA . GLN B 1 64 ? -13.25 52.125 -27.141 1 26.64 64 GLN B CA 1
ATOM 3048 C C . GLN B 1 64 ? -13.211 50.906 -26.203 1 26.64 64 GLN B C 1
ATOM 3050 O O . GLN B 1 64 ? -12.906 51.031 -25.016 1 26.64 64 GLN B O 1
ATOM 3055 N N . LYS B 1 65 ? -13.578 49.688 -26.688 1 26.16 65 LYS B N 1
ATOM 3056 C CA . LYS B 1 65 ? -13.758 48.281 -26.359 1 26.16 65 LYS B CA 1
ATOM 3057 C C . LYS B 1 65 ? -12.5 47.688 -25.719 1 26.16 65 LYS B C 1
ATOM 3059 O O . LYS B 1 65 ? -11.68 47.062 -26.391 1 26.16 65 LYS B O 1
ATOM 3064 N N . LYS B 1 66 ? -11.609 48.375 -25.094 1 28.08 66 LYS B N 1
ATOM 3065 C CA . LYS B 1 66 ? -10.461 47.562 -24.703 1 28.08 66 LYS B CA 1
ATOM 3066 C C . LYS B 1 66 ? -10.914 46.344 -23.922 1 28.08 66 LYS B C 1
ATOM 3068 O O . LYS B 1 66 ? -11.82 46.438 -23.078 1 28.08 66 LYS B O 1
ATOM 3073 N N . GLU B 1 67 ? -10.586 45.062 -24.438 1 27.94 67 GLU B N 1
ATOM 3074 C CA . GLU B 1 67 ? -10.609 43.688 -24 1 27.94 67 GLU B CA 1
ATOM 3075 C C . GLU B 1 67 ? -10.203 43.562 -22.531 1 27.94 67 GLU B C 1
ATOM 3077 O O . GLU B 1 67 ? -9.016 43.625 -22.203 1 27.94 67 GLU B O 1
ATOM 3082 N N . ALA B 1 68 ? -10.75 44.219 -21.625 1 28.7 68 ALA B N 1
ATOM 3083 C CA . ALA B 1 68 ? -10.57 44.188 -20.172 1 28.7 68 ALA B CA 1
ATOM 3084 C C . ALA B 1 68 ? -10.508 42.75 -19.656 1 28.7 68 ALA B C 1
ATOM 3086 O O . ALA B 1 68 ? -11.445 41.969 -19.875 1 28.7 68 ALA B O 1
ATOM 3087 N N . ASN B 1 69 ? -9.273 42.094 -19.75 1 29.22 69 ASN B N 1
ATOM 3088 C CA . ASN B 1 69 ? -8.922 40.844 -19.078 1 29.22 69 ASN B CA 1
ATOM 3089 C C . ASN B 1 69 ? -9.617 40.719 -17.734 1 29.22 69 ASN B C 1
ATOM 3091 O O . ASN B 1 69 ? -9.281 41.438 -16.797 1 29.22 69 ASN B O 1
ATOM 3095 N N . GLU B 1 70 ? -10.906 40.656 -17.578 1 30.98 70 GLU B N 1
ATOM 3096 C CA . GLU B 1 70 ? -11.711 40.188 -16.469 1 30.98 70 GLU B CA 1
ATOM 3097 C C . GLU B 1 70 ? -11.008 39.062 -15.719 1 30.98 70 GLU B C 1
ATOM 3099 O O . GLU B 1 70 ? -11.086 37.875 -16.125 1 30.98 70 GLU B O 1
ATOM 3104 N N . GLU B 1 71 ? -9.703 39.125 -15.516 1 33.06 71 GLU B N 1
ATOM 3105 C CA . GLU B 1 71 ? -9.203 38.188 -14.531 1 33.06 71 GLU B CA 1
ATOM 3106 C C . GLU B 1 71 ? -10.148 38.094 -13.328 1 33.06 71 GLU B C 1
ATOM 3108 O O . GLU B 1 71 ? -10.25 39.031 -12.539 1 33.06 71 GLU B O 1
ATOM 3113 N N . SER B 1 72 ? -11.398 37.656 -13.469 1 34.19 72 SER B N 1
ATOM 3114 C CA . SER B 1 72 ? -12.352 37.188 -12.461 1 34.19 72 SER B CA 1
ATOM 3115 C C . SER B 1 72 ? -11.633 36.688 -11.211 1 34.19 72 SER B C 1
ATOM 3117 O O . SER B 1 72 ? -10.766 35.812 -11.281 1 34.19 72 SER B O 1
ATOM 3119 N N . SER B 1 73 ? -11.203 37.5 -10.297 1 38.19 73 SER B N 1
ATOM 3120 C CA . SER B 1 73 ? -10.672 37.188 -8.977 1 38.19 73 SER B CA 1
ATOM 3121 C C . SER B 1 73 ? -11.383 36 -8.359 1 38.19 73 SER B C 1
ATOM 3123 O O . SER B 1 73 ? -12.555 36.062 -8 1 38.19 73 SER B O 1
ATOM 3125 N N . THR B 1 74 ? -11.391 34.812 -8.758 1 42.91 74 THR B N 1
ATOM 3126 C CA . THR B 1 74 ? -11.969 33.594 -8.188 1 42.91 74 THR B CA 1
ATOM 3127 C C . THR B 1 74 ? -11.625 33.469 -6.703 1 42.91 74 THR B C 1
ATOM 3129 O O . THR B 1 74 ? -10.453 33.375 -6.332 1 42.91 74 THR B O 1
ATOM 3132 N N . GLU B 1 75 ? -12.188 34.219 -5.691 1 51.12 75 GLU B N 1
ATOM 3133 C CA . GLU B 1 75 ? -12.195 34.031 -4.242 1 51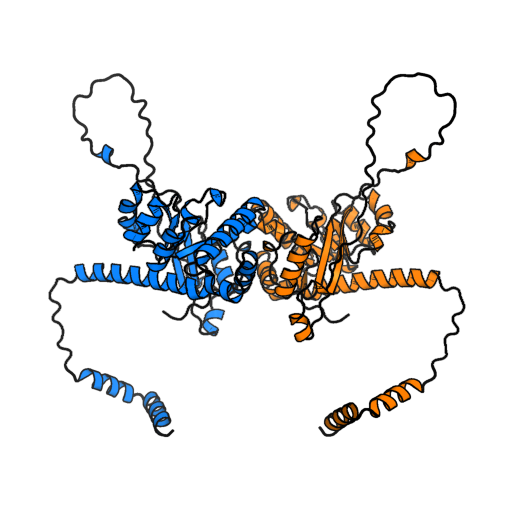.12 75 GLU B CA 1
ATOM 3134 C C . GLU B 1 75 ? -11.977 32.562 -3.861 1 51.12 75 GLU B C 1
ATOM 3136 O O . GLU B 1 75 ? -12.734 31.703 -4.277 1 51.12 75 GLU B O 1
ATOM 3141 N N . THR B 1 76 ? -10.672 32.281 -3.506 1 64.19 76 THR B N 1
ATOM 3142 C CA . THR B 1 76 ? -10.516 30.922 -3.008 1 64.19 76 THR B CA 1
ATOM 3143 C C . THR B 1 76 ? -11.43 30.672 -1.809 1 64.19 76 THR B C 1
ATOM 3145 O O . THR B 1 76 ? -11.352 31.391 -0.806 1 64.19 76 THR B O 1
ATOM 3148 N N . ILE B 1 77 ? -12.547 30.156 -1.937 1 78.69 77 ILE B N 1
ATOM 3149 C CA . ILE B 1 77 ? -13.508 29.812 -0.897 1 78.69 77 ILE B CA 1
ATOM 3150 C C . ILE B 1 77 ? -13.016 28.578 -0.132 1 78.69 77 ILE B C 1
ATOM 3152 O O . ILE B 1 77 ? -12.75 27.531 -0.727 1 78.69 77 ILE B O 1
ATOM 3156 N N . ILE B 1 78 ? -12.453 28.922 1.159 1 92 78 ILE B N 1
ATOM 3157 C CA . ILE B 1 78 ? -12.148 27.828 2.068 1 92 78 ILE B CA 1
ATOM 3158 C C . ILE B 1 78 ? -13.438 27.141 2.5 1 92 78 ILE B C 1
ATOM 3160 O O . ILE B 1 78 ? -14.281 27.734 3.174 1 92 78 ILE B O 1
ATOM 3164 N N . PRO B 1 79 ? -13.609 25.938 2.09 1 94.88 79 PRO B N 1
ATOM 3165 C CA . PRO B 1 79 ? -14.812 25.234 2.496 1 94.88 79 PRO B CA 1
ATOM 3166 C C . PRO B 1 79 ? -14.844 24.906 3.99 1 94.88 79 PRO B C 1
ATOM 3168 O O . PRO B 1 79 ? -13.82 25.031 4.668 1 94.88 79 PRO B O 1
ATOM 3171 N N . ASP B 1 80 ? -16.078 24.594 4.473 1 95.62 80 ASP B N 1
ATOM 3172 C CA . ASP B 1 80 ? -16.203 24.109 5.844 1 95.62 80 ASP B CA 1
ATOM 3173 C C . ASP B 1 80 ? -15.57 22.719 5.996 1 95.62 80 ASP B C 1
ATOM 3175 O O . ASP B 1 80 ? -15.516 21.953 5.035 1 95.62 80 ASP B O 1
ATOM 3179 N N . PRO B 1 81 ? -15.047 22.516 7.195 1 97.12 81 PRO B N 1
ATOM 3180 C CA . PRO B 1 81 ? -14.492 21.172 7.422 1 97.12 81 PRO B CA 1
ATOM 3181 C C . PRO B 1 81 ? -15.523 20.062 7.203 1 97.12 81 PRO B C 1
ATOM 3183 O O . PRO B 1 81 ? -16.719 20.297 7.348 1 97.12 81 PRO B O 1
ATOM 3186 N N . PHE B 1 82 ? -15.055 18.953 6.73 1 96.12 82 PHE B N 1
ATOM 3187 C CA . PHE B 1 82 ? -15.906 17.781 6.543 1 96.12 82 PHE B CA 1
ATOM 3188 C C . PHE B 1 82 ? -15.734 16.797 7.703 1 96.12 82 PHE B C 1
ATOM 3190 O O . PHE B 1 82 ? -14.617 16.375 8 1 96.12 82 PHE B O 1
ATOM 3197 N N . ILE B 1 83 ? -16.766 16.453 8.398 1 92.88 83 ILE B N 1
ATOM 3198 C CA . ILE B 1 83 ? -16.734 15.531 9.523 1 92.88 83 ILE B CA 1
ATOM 3199 C C . ILE B 1 83 ? -17.75 14.422 9.312 1 92.88 83 ILE B C 1
ATOM 3201 O O . ILE B 1 83 ? -18.875 14.672 8.867 1 92.88 83 ILE B O 1
ATOM 3205 N N . LEU B 1 84 ? -17.328 13.234 9.57 1 94.75 84 LEU B N 1
ATOM 3206 C CA . LEU B 1 84 ? -18.219 12.078 9.43 1 94.75 84 LEU B CA 1
ATOM 3207 C C . LEU B 1 84 ? -18.969 11.812 10.727 1 94.75 84 LEU B C 1
ATOM 3209 O O . LEU B 1 84 ? -18.469 12.086 11.812 1 94.75 84 LEU B O 1
ATOM 3213 N N . ASN B 1 85 ? -20.156 11.273 10.508 1 90.25 85 ASN B N 1
ATOM 3214 C CA . ASN B 1 85 ? -20.922 10.805 11.656 1 90.25 85 ASN B CA 1
ATOM 3215 C C . ASN B 1 85 ? -20.344 9.516 12.234 1 90.25 85 ASN B C 1
ATOM 3217 O O . ASN B 1 85 ? -20.234 8.516 11.531 1 90.25 85 ASN B O 1
ATOM 3221 N N . GLU B 1 86 ? -20.031 9.594 13.484 1 85.19 86 GLU B N 1
ATOM 3222 C CA . GLU B 1 86 ? -19.359 8.477 14.141 1 85.19 86 GLU B CA 1
ATOM 3223 C C . GLU B 1 86 ? -20.25 7.234 14.156 1 85.19 86 GLU B C 1
ATOM 3225 O O . GLU B 1 86 ? -19.75 6.109 14.25 1 85.19 86 GLU B O 1
ATOM 3230 N N . SER B 1 87 ? -21.547 7.445 14.062 1 84.06 87 SER B N 1
ATOM 3231 C CA . SER B 1 87 ? -22.484 6.324 14.062 1 84.06 87 SER B CA 1
ATOM 3232 C C . SER B 1 87 ? -22.312 5.465 12.812 1 84.06 87 SER B C 1
ATOM 3234 O O . SER B 1 87 ? -22.688 4.293 12.805 1 84.06 87 SER B O 1
ATOM 3236 N N . GLU B 1 88 ? -21.75 6.137 11.867 1 86.94 88 GLU B N 1
ATOM 3237 C CA . GLU B 1 88 ? -21.547 5.422 10.609 1 86.94 88 GLU B CA 1
ATOM 3238 C C . GLU B 1 88 ? -20.234 4.645 10.617 1 86.94 88 GLU B C 1
ATOM 3240 O O . GLU B 1 88 ? -19.969 3.855 9.703 1 86.94 88 GLU B O 1
ATOM 3245 N N . LEU B 1 89 ? -19.578 4.938 11.664 1 84.62 89 LEU B N 1
ATOM 3246 C CA . LEU B 1 89 ? -18.281 4.277 11.766 1 84.62 89 LEU B CA 1
ATOM 3247 C C . LEU B 1 89 ? -18.375 3.018 12.625 1 84.62 89 LEU B C 1
ATOM 3249 O O . LEU B 1 89 ? -19.172 2.961 13.562 1 84.62 89 LEU B O 1
ATOM 3253 N N . ASP B 1 90 ? -18.094 1.85 12.164 1 78.19 90 ASP B N 1
ATOM 3254 C CA . ASP B 1 90 ? -18.094 0.62 12.953 1 78.19 90 ASP B CA 1
ATOM 3255 C C . ASP B 1 90 ? -17.016 0.664 14.031 1 78.19 90 ASP B C 1
ATOM 3257 O O . ASP B 1 90 ? -15.953 0.048 13.883 1 78.19 90 ASP B O 1
ATOM 3261 N N . ILE B 1 91 ? -17.266 1.403 15.102 1 76.19 91 ILE B N 1
ATOM 3262 C CA . ILE B 1 91 ? -16.25 1.63 16.125 1 76.19 91 ILE B CA 1
ATOM 3263 C C . ILE B 1 91 ? -16.516 0.713 17.328 1 76.19 91 ILE B C 1
ATOM 3265 O O . ILE B 1 91 ? -15.891 0.867 18.375 1 76.19 91 ILE B O 1
ATOM 3269 N N . SER B 1 92 ? -17.375 -0.17 17.141 1 68.19 92 SER B N 1
ATOM 3270 C CA . SER B 1 92 ? -17.766 -1.041 18.234 1 68.19 92 SER B CA 1
ATOM 3271 C C . SER B 1 92 ? -16.562 -1.797 18.797 1 68.19 92 SER B C 1
ATOM 3273 O O . SER B 1 92 ? -16.438 -1.958 20.016 1 68.19 92 SER B O 1
ATOM 3275 N N . THR B 1 93 ? -15.773 -2.123 17.953 1 65.31 93 THR B N 1
ATOM 3276 C CA . THR B 1 93 ? -14.609 -2.881 18.391 1 65.31 93 THR B CA 1
ATOM 3277 C C . THR B 1 93 ? -13.68 -2.008 19.234 1 65.31 93 THR B C 1
ATOM 3279 O O . THR B 1 93 ? -13.086 -2.48 20.203 1 65.31 93 THR B O 1
ATOM 3282 N N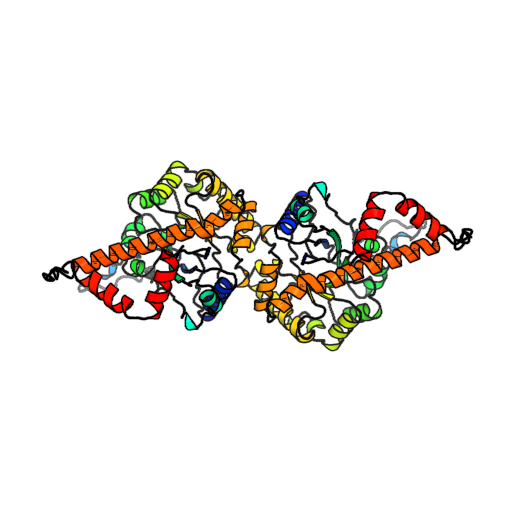 . PHE B 1 94 ? -13.516 -0.815 18.875 1 69.94 94 PHE B N 1
ATOM 3283 C CA . PHE B 1 94 ? -12.68 0.112 19.625 1 69.94 94 PHE B CA 1
ATOM 3284 C C . PHE B 1 94 ? -13.242 0.337 21.016 1 69.94 94 PHE B C 1
ATOM 3286 O O . PHE B 1 94 ? -12.492 0.322 22 1 69.94 94 PHE B O 1
ATOM 3293 N N . LEU B 1 95 ? -14.508 0.389 21.047 1 64.5 95 LEU B N 1
ATOM 3294 C CA . LEU B 1 95 ? -15.18 0.675 22.312 1 64.5 95 LEU B CA 1
ATOM 3295 C C . LEU B 1 95 ? -15.062 -0.505 23.281 1 64.5 95 LEU B C 1
ATOM 3297 O O . LEU B 1 95 ? -14.875 -0.316 24.484 1 64.5 95 LEU B O 1
ATOM 3301 N N . GLN B 1 96 ? -15.047 -1.553 22.641 1 65.25 96 GLN B N 1
ATOM 3302 C CA . GLN B 1 96 ? -14.961 -2.764 23.438 1 65.25 96 GLN B CA 1
ATOM 3303 C C . GLN B 1 96 ? -13.57 -2.908 24.062 1 65.25 96 GLN B C 1
ATOM 3305 O O . GLN B 1 96 ? -13.438 -3.465 25.156 1 65.25 96 GLN B O 1
ATOM 3310 N N . ASN B 1 97 ? -12.68 -2.316 23.438 1 67.62 97 ASN B N 1
ATOM 3311 C CA . ASN B 1 97 ? -11.32 -2.449 23.938 1 67.62 97 ASN B CA 1
ATOM 3312 C C . ASN B 1 97 ? -10.906 -1.24 24.766 1 67.62 97 ASN B C 1
ATOM 3314 O O . ASN B 1 97 ? -9.727 -1.06 25.062 1 67.62 97 ASN B O 1
ATOM 3318 N N . GLY B 1 98 ? -11.844 -0.449 25.062 1 68.12 98 GLY B N 1
ATOM 3319 C CA . GLY B 1 98 ? -11.562 0.703 25.906 1 68.12 98 GLY B CA 1
ATOM 3320 C C . GLY B 1 98 ? -10.883 1.835 25.156 1 68.12 98 GLY B C 1
ATOM 3321 O O . GLY B 1 98 ? -10.312 2.738 25.766 1 68.12 98 GLY B O 1
ATOM 3322 N N . LYS B 1 99 ? -10.922 1.585 23.906 1 73.38 99 LYS B N 1
ATOM 3323 C CA . LYS B 1 99 ? -10.305 2.641 23.109 1 73.38 99 LYS B CA 1
ATOM 3324 C C . LYS B 1 99 ? -11.359 3.594 22.547 1 73.38 99 LYS B C 1
ATOM 3326 O O . LYS B 1 99 ? -12.547 3.256 22.5 1 73.38 99 LYS B O 1
ATOM 3331 N N . SER B 1 100 ? -10.883 4.883 22.469 1 85.06 100 SER B N 1
ATOM 3332 C CA . SER B 1 100 ? -11.766 5.887 21.891 1 85.06 100 SER B CA 1
ATOM 3333 C C . SER B 1 100 ? -11.273 6.34 20.531 1 85.06 100 SER B C 1
ATOM 3335 O O . SER B 1 100 ? -10.062 6.453 20.312 1 85.06 100 SER B O 1
ATOM 3337 N N . PHE B 1 101 ? -12.258 6.434 19.625 1 91.44 101 PHE B N 1
ATOM 3338 C CA . PHE B 1 101 ? -11.961 6.949 18.297 1 91.44 101 PHE B CA 1
ATOM 3339 C C . PHE B 1 101 ? -12.164 8.461 18.234 1 91.44 101 PHE B C 1
ATOM 3341 O O . PHE B 1 101 ? -13.133 8.977 18.812 1 91.44 101 PHE B O 1
ATOM 3348 N N . ARG B 1 102 ? -11.227 9.109 17.641 1 92.69 102 ARG B N 1
ATOM 3349 C CA . ARG B 1 102 ? -11.336 10.555 17.484 1 92.69 102 ARG B CA 1
ATOM 3350 C C . ARG B 1 102 ? -11.133 10.977 16.031 1 92.69 102 ARG B C 1
ATOM 3352 O O . ARG B 1 102 ? -10.297 10.406 15.336 1 92.69 102 ARG B O 1
ATOM 3359 N N . GLN B 1 103 ? -11.922 11.906 15.648 1 95 103 GLN B N 1
ATOM 3360 C CA . GLN B 1 103 ? -11.812 12.484 14.312 1 95 103 GLN B CA 1
ATOM 3361 C C . GLN B 1 103 ? -11.508 13.977 14.383 1 95 103 GLN B C 1
ATOM 3363 O O . GLN B 1 103 ? -12.031 14.688 15.242 1 95 103 GLN B O 1
ATOM 3368 N N . PHE B 1 104 ? -10.594 14.477 13.547 1 96.75 104 PHE B N 1
ATOM 3369 C CA . PHE B 1 104 ? -10.227 15.883 13.461 1 96.75 104 PHE B CA 1
ATOM 3370 C C . PHE B 1 104 ? -10.297 16.375 12.023 1 96.75 104 PHE B C 1
ATOM 3372 O O . PHE B 1 104 ? -10.414 15.578 11.094 1 96.75 104 PHE B O 1
ATOM 3379 N N . SER B 1 105 ? -10.328 17.672 11.898 1 97.88 105 SER B N 1
ATOM 3380 C CA . SER B 1 105 ? -10.328 18.312 10.578 1 97.88 105 SER B CA 1
ATOM 3381 C C . SER B 1 105 ? -8.992 18.984 10.281 1 97.88 105 SER B C 1
ATOM 3383 O O . SER B 1 105 ? -8.336 19.484 11.195 1 97.88 105 SER B O 1
ATOM 3385 N N . ARG B 1 106 ? -8.633 18.938 9 1 98.25 106 ARG B N 1
ATOM 3386 C CA . ARG B 1 106 ? -7.367 19.5 8.555 1 98.25 106 ARG B CA 1
ATOM 3387 C C . ARG B 1 106 ? -7.551 20.344 7.297 1 98.25 106 ARG B C 1
ATOM 3389 O O . ARG B 1 106 ? -8.289 19.969 6.387 1 98.25 106 ARG B O 1
ATOM 3396 N N . LEU B 1 107 ? -6.949 21.516 7.324 1 97.75 107 LEU B N 1
ATOM 3397 C CA . LEU B 1 107 ? -6.852 22.359 6.137 1 97.75 107 LEU B CA 1
ATOM 3398 C C . LEU B 1 107 ? -5.422 22.391 5.605 1 97.75 107 LEU B C 1
ATOM 3400 O O . LEU B 1 107 ? -4.48 22.641 6.359 1 97.75 107 LEU B O 1
ATOM 3404 N N . THR B 1 108 ? -5.234 22.016 4.344 1 97.94 108 THR B N 1
ATOM 3405 C CA . THR B 1 108 ? -3.934 22.109 3.693 1 97.94 108 THR B CA 1
ATOM 3406 C C . THR B 1 108 ? -3.945 23.188 2.613 1 97.94 108 THR B C 1
ATOM 3408 O O . THR B 1 108 ? -4.863 23.234 1.791 1 97.94 108 THR B O 1
ATOM 3411 N N . VAL B 1 109 ? -2.898 24.062 2.637 1 96.31 109 VAL B N 1
ATOM 3412 C CA . VAL B 1 109 ? -2.844 25.172 1.68 1 96.31 109 VAL B CA 1
ATOM 3413 C C . VAL B 1 109 ? -1.405 25.375 1.214 1 96.31 109 VAL B C 1
ATOM 3415 O O . VAL B 1 109 ? -0.459 25 1.91 1 96.31 109 VAL B O 1
ATOM 3418 N N . THR B 1 110 ? -1.296 25.844 -0.018 1 95.12 110 THR B N 1
ATOM 3419 C CA . THR B 1 110 ? -0.023 26.359 -0.502 1 95.12 110 THR B CA 1
ATOM 3420 C C . THR B 1 110 ? 0.041 27.875 -0.321 1 95.12 110 THR B C 1
ATOM 3422 O O . THR B 1 110 ? -0.789 28.609 -0.866 1 95.12 110 THR B O 1
ATOM 3425 N N . LEU B 1 111 ? 1.036 28.328 0.439 1 92.88 111 LEU B N 1
ATOM 3426 C CA . LEU B 1 111 ? 1.107 29.75 0.778 1 92.88 111 LEU B CA 1
ATOM 3427 C C . LEU B 1 111 ? 2.258 30.422 0.042 1 92.88 111 LEU B C 1
ATOM 3429 O O . LEU B 1 111 ? 3.238 29.766 -0.321 1 92.88 111 LEU B O 1
ATOM 3433 N N . ASP B 1 112 ? 1.996 31.656 -0.169 1 90.5 112 ASP B N 1
ATOM 3434 C CA . ASP B 1 112 ? 3.07 32.562 -0.595 1 90.5 112 ASP B CA 1
ATOM 3435 C C . ASP B 1 112 ? 3.326 33.625 0.445 1 90.5 112 ASP B C 1
ATOM 3437 O O . ASP B 1 112 ? 2.541 33.812 1.382 1 90.5 112 ASP B O 1
ATOM 3441 N N . GLU B 1 113 ? 4.402 34.312 0.345 1 86.75 113 GLU B N 1
ATOM 3442 C CA . GLU B 1 113 ? 4.824 35.312 1.342 1 86.75 113 GLU B CA 1
ATOM 3443 C C . GLU B 1 113 ? 3.76 36.375 1.548 1 86.75 113 GLU B C 1
ATOM 3445 O O . GLU B 1 113 ? 3.553 36.844 2.668 1 86.75 113 GLU B O 1
ATOM 3450 N N . ASN B 1 114 ? 3.064 36.688 0.523 1 87.5 114 ASN B N 1
ATOM 3451 C CA . ASN B 1 114 ? 2.111 37.781 0.571 1 87.5 114 ASN B CA 1
ATOM 3452 C C . ASN B 1 114 ? 0.771 37.344 1.149 1 87.5 114 ASN B C 1
ATOM 3454 O O . ASN B 1 114 ? -0.049 38.188 1.534 1 87.5 114 ASN B O 1
ATOM 3458 N N . SER B 1 115 ? 0.61 36.062 1.325 1 88.62 115 SER B N 1
ATOM 3459 C CA . SER B 1 115 ? -0.709 35.562 1.7 1 88.62 115 SER B CA 1
ATOM 3460 C C . SER B 1 115 ? -0.747 35.156 3.168 1 88.62 115 SER B C 1
ATOM 3462 O O . SER B 1 115 ? -1.812 34.844 3.701 1 88.62 115 SER B O 1
ATOM 3464 N N . VAL B 1 116 ? 0.353 35.219 3.869 1 90.44 116 VAL B N 1
ATOM 3465 C CA . VAL B 1 116 ? 0.476 34.656 5.215 1 90.44 116 VAL B CA 1
ATOM 3466 C C . VAL B 1 116 ? -0.437 35.438 6.172 1 90.44 116 VAL B C 1
ATOM 3468 O O . VAL B 1 116 ? -1.203 34.812 6.926 1 90.44 116 VAL B O 1
ATOM 3471 N N . HIS B 1 117 ? -0.332 36.719 6.09 1 89.31 117 HIS B N 1
ATOM 3472 C CA . HIS B 1 117 ? -1.103 37.562 7 1 89.31 117 HIS B CA 1
ATOM 3473 C C . HIS B 1 117 ? -2.602 37.344 6.797 1 89.31 117 HIS B C 1
ATOM 3475 O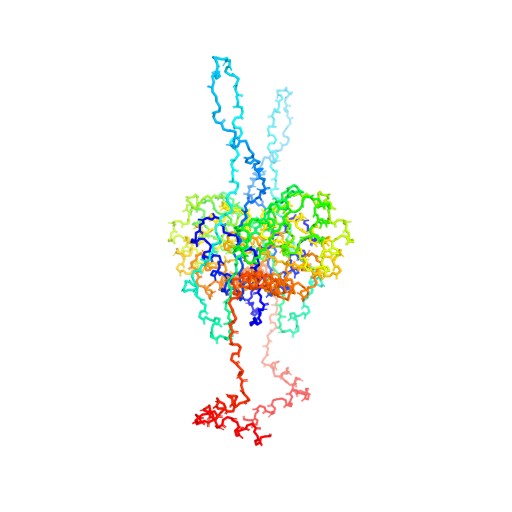 O . HIS B 1 117 ? -3.348 37.219 7.766 1 89.31 117 HIS B O 1
ATOM 3481 N N . LYS B 1 118 ? -2.969 37.406 5.566 1 89 118 LYS B N 1
ATOM 3482 C CA . LYS B 1 118 ? -4.379 37.219 5.246 1 89 118 LYS B CA 1
ATOM 3483 C C . LYS B 1 118 ? -4.863 35.844 5.684 1 89 118 LYS B C 1
ATOM 3485 O O . LYS B 1 118 ? -5.961 35.719 6.23 1 89 118 LYS B O 1
ATOM 3490 N N . PHE B 1 119 ? -4.098 34.906 5.457 1 92.38 119 PHE B N 1
ATOM 3491 C CA . PHE B 1 119 ? -4.426 33.531 5.812 1 92.38 119 PHE B CA 1
ATOM 3492 C C . PHE B 1 119 ? -4.566 33.375 7.32 1 92.38 119 PHE B C 1
ATOM 3494 O O . PHE B 1 119 ? -5.508 32.75 7.805 1 92.38 119 PHE B O 1
ATOM 3501 N N . GLN B 1 120 ? -3.652 33.938 8.031 1 90.19 120 GLN B N 1
ATOM 3502 C CA . GLN B 1 120 ? -3.617 33.844 9.484 1 90.19 120 GLN B CA 1
ATOM 3503 C C . GLN B 1 120 ? -4.895 34.438 10.094 1 90.19 120 GLN B C 1
ATOM 3505 O O . GLN B 1 120 ? -5.367 33.938 11.125 1 90.19 120 GLN B O 1
ATOM 3510 N N . HIS B 1 121 ? -5.488 35.406 9.398 1 89.62 121 HIS B N 1
ATOM 3511 C CA . HIS B 1 121 ? -6.605 36.125 10 1 89.62 121 HIS B CA 1
ATOM 3512 C C . HIS B 1 121 ? -7.93 35.719 9.367 1 89.62 121 HIS B C 1
ATOM 3514 O O . HIS B 1 121 ? -8.984 36.25 9.719 1 89.62 121 HIS B O 1
ATOM 3520 N N . ASP B 1 122 ? -7.879 34.844 8.43 1 89.69 122 ASP B N 1
ATOM 3521 C CA . ASP B 1 122 ? -9.102 34.344 7.828 1 89.69 122 ASP B CA 1
ATOM 3522 C C . ASP B 1 122 ? -9.891 33.5 8.82 1 89.69 122 ASP B C 1
ATOM 3524 O O . ASP B 1 122 ? -9.375 32.5 9.352 1 89.69 122 ASP B O 1
ATOM 3528 N N . ALA B 1 123 ? -11.164 33.844 9.117 1 89.62 123 ALA B N 1
ATOM 3529 C CA . ALA B 1 123 ? -12.016 33.188 10.117 1 89.62 123 ALA B CA 1
ATOM 3530 C C . ALA B 1 123 ? -12.289 31.75 9.734 1 89.62 123 ALA B C 1
ATOM 3532 O O . ALA B 1 123 ? -12.516 30.906 10.602 1 89.62 123 ALA B O 1
ATOM 3533 N N . ARG B 1 124 ? -12.305 31.453 8.469 1 92.06 124 ARG B N 1
ATOM 3534 C CA . ARG B 1 124 ? -12.594 30.109 7.988 1 92.06 124 ARG B CA 1
ATOM 3535 C C . ARG B 1 124 ? -11.461 29.156 8.336 1 92.06 124 ARG B C 1
ATOM 3537 O O . ARG B 1 124 ? -11.688 27.953 8.484 1 92.06 124 ARG B O 1
ATOM 3544 N N . VAL B 1 125 ? -10.273 29.672 8.438 1 93.56 125 VAL B N 1
ATOM 3545 C CA . VAL B 1 125 ? -9.102 28.875 8.789 1 93.56 125 VAL B CA 1
ATOM 3546 C C . VAL B 1 125 ? -9.234 28.375 10.227 1 93.56 125 VAL B C 1
ATOM 3548 O O . VAL B 1 125 ? -8.859 27.25 10.531 1 93.56 125 VAL B O 1
ATOM 3551 N N . LYS B 1 126 ? -9.852 29.156 11.047 1 90.38 126 LYS B N 1
ATOM 3552 C CA . LYS B 1 126 ? -9.953 28.859 12.469 1 90.38 126 LYS B CA 1
ATOM 3553 C C . LYS B 1 126 ? -10.945 27.734 12.734 1 90.38 126 LYS B C 1
ATOM 3555 O O . LYS B 1 126 ? -10.977 27.172 13.828 1 90.38 126 LYS B O 1
ATOM 3560 N N . LYS B 1 127 ? -11.727 27.406 11.742 1 93.62 127 LYS B N 1
ATOM 3561 C CA . LYS B 1 127 ? -12.711 26.328 11.883 1 93.62 127 LYS B CA 1
ATOM 3562 C C . LYS B 1 127 ? -12.039 24.969 11.875 1 93.62 127 LYS B C 1
ATOM 3564 O O . LYS B 1 127 ? -12.625 23.969 12.32 1 93.62 127 LYS B O 1
ATOM 3569 N N . TYR B 1 128 ? -10.891 24.906 11.367 1 96.62 128 TYR B N 1
ATOM 3570 C CA . TYR B 1 128 ? -10.18 23.641 11.242 1 96.62 128 TYR B CA 1
ATOM 3571 C C . TYR B 1 128 ? -9.336 23.359 12.484 1 96.62 128 TYR B C 1
ATOM 3573 O O . TYR B 1 128 ? -8.836 24.297 13.125 1 96.62 128 TYR B O 1
ATOM 3581 N N . ASP B 1 129 ? -9.195 22.047 12.789 1 96.38 129 ASP B N 1
ATOM 3582 C CA . ASP B 1 129 ? -8.383 21.641 13.938 1 96.38 129 ASP B CA 1
ATOM 3583 C C . ASP B 1 129 ? -6.895 21.766 13.617 1 96.38 129 ASP B C 1
ATOM 3585 O O . ASP B 1 129 ? -6.121 22.281 14.43 1 96.38 129 ASP B O 1
ATOM 3589 N N . ILE B 1 130 ? -6.477 21.281 12.477 1 97.56 130 ILE B N 1
ATOM 3590 C CA . ILE B 1 130 ? -5.074 21.266 12.078 1 97.56 130 ILE B CA 1
ATOM 3591 C C . ILE B 1 130 ? -4.883 22.109 10.828 1 97.56 130 ILE B C 1
ATOM 3593 O O . ILE B 1 130 ? -5.691 22.062 9.906 1 97.56 130 ILE B O 1
ATOM 3597 N N . ILE B 1 131 ? -3.809 22.875 10.859 1 97.19 131 ILE B N 1
ATOM 3598 C CA . ILE B 1 131 ? -3.451 23.688 9.703 1 97.19 131 ILE B CA 1
ATOM 3599 C C . ILE B 1 131 ? -2.121 23.219 9.125 1 97.19 131 ILE B C 1
ATOM 3601 O O . ILE B 1 131 ? -1.103 23.203 9.82 1 97.19 131 ILE B O 1
ATOM 3605 N N . ALA B 1 132 ? -2.168 22.766 7.848 1 98.06 132 ALA B N 1
ATOM 3606 C CA . ALA B 1 132 ? -0.973 22.328 7.133 1 98.06 132 ALA B CA 1
ATOM 3607 C C . ALA B 1 132 ? -0.669 23.234 5.953 1 98.06 132 ALA B C 1
ATOM 3609 O O . ALA B 1 132 ? -1.581 23.672 5.246 1 98.06 132 ALA B O 1
ATOM 3610 N N . VAL B 1 133 ? 0.645 23.531 5.758 1 96.75 133 VAL B N 1
ATOM 3611 C CA . VAL B 1 133 ? 1.012 24.469 4.711 1 96.75 133 VAL B CA 1
ATOM 3612 C C . VAL B 1 133 ? 2.133 23.891 3.854 1 96.75 133 VAL B C 1
ATOM 3614 O O . VAL B 1 133 ? 2.996 23.172 4.359 1 96.75 133 VAL B O 1
ATOM 3617 N N . ARG B 1 134 ? 2.043 24.141 2.576 1 96 134 ARG B N 1
ATOM 3618 C CA . ARG B 1 134 ? 3.145 23.922 1.644 1 96 134 ARG B CA 1
ATOM 3619 C C . ARG B 1 134 ? 3.934 25.203 1.414 1 96 134 ARG B C 1
ATOM 3621 O O . ARG B 1 134 ? 3.357 26.234 1.07 1 96 134 ARG B O 1
ATOM 3628 N N . VAL B 1 135 ? 5.223 25.094 1.573 1 93.94 135 VAL B N 1
ATOM 3629 C CA . VAL B 1 135 ? 6.082 26.266 1.479 1 93.94 135 VAL B CA 1
ATOM 3630 C C . VAL B 1 135 ? 7.008 26.125 0.274 1 93.94 135 VAL B C 1
ATOM 3632 O O . VAL B 1 135 ? 7.66 25.094 0.097 1 93.94 135 VAL B O 1
ATOM 3635 N N . PRO B 1 136 ? 7.086 27.109 -0.512 1 89.31 136 PRO B N 1
ATOM 3636 C CA . PRO B 1 136 ? 7.895 27.031 -1.73 1 89.31 136 PRO B CA 1
ATOM 3637 C C . PRO B 1 136 ? 9.375 27.266 -1.471 1 89.31 136 PRO B C 1
ATOM 3639 O O . PRO B 1 136 ? 10.227 26.828 -2.248 1 89.31 136 PRO B O 1
ATOM 3642 N N . ASN B 1 137 ? 9.648 28 -0.42 1 91.69 137 ASN B N 1
ATOM 3643 C CA . ASN B 1 137 ? 11.039 28.375 -0.221 1 91.69 137 ASN B CA 1
ATOM 3644 C C . ASN B 1 137 ? 11.367 28.578 1.258 1 91.69 137 ASN B C 1
ATOM 3646 O O . ASN B 1 137 ? 10.484 28.438 2.111 1 91.69 137 ASN B O 1
ATOM 3650 N N . GLU B 1 138 ? 12.641 28.891 1.512 1 94.31 138 GLU B N 1
ATOM 3651 C CA . GLU B 1 138 ? 13.133 29 2.881 1 94.31 138 GLU B CA 1
ATOM 3652 C C . GLU B 1 138 ? 12.633 30.297 3.539 1 94.31 138 GLU B C 1
ATOM 3654 O O . GLU B 1 138 ? 12.43 30.328 4.754 1 94.31 138 GLU B O 1
ATOM 3659 N N . GLN B 1 139 ? 12.422 31.297 2.762 1 94.12 139 GLN B N 1
ATOM 3660 C CA . GLN B 1 139 ? 11.969 32.594 3.311 1 94.12 139 GLN B CA 1
ATOM 3661 C C . GLN B 1 139 ? 10.617 32.438 3.996 1 94.12 139 GLN B C 1
ATOM 3663 O O . GLN B 1 139 ? 10.406 32.969 5.09 1 94.12 139 GLN B O 1
ATOM 3668 N N . LEU B 1 140 ? 9.75 31.766 3.338 1 94.12 140 LEU B N 1
ATOM 3669 C CA . LEU B 1 140 ? 8.438 31.547 3.926 1 94.12 140 LEU B CA 1
ATOM 3670 C C . LEU B 1 140 ? 8.539 30.672 5.176 1 94.12 140 LEU B C 1
ATOM 3672 O O . LEU B 1 140 ? 7.801 30.875 6.141 1 94.12 140 LEU B O 1
ATOM 3676 N N . LEU B 1 141 ? 9.398 29.75 5.152 1 95.12 141 LEU B N 1
ATOM 3677 C CA . LEU B 1 141 ? 9.609 28.891 6.324 1 95.12 141 LEU B CA 1
ATOM 3678 C C . LEU B 1 141 ? 10.078 29.719 7.516 1 95.12 141 LEU B C 1
ATOM 3680 O O . LEU B 1 141 ? 9.625 29.516 8.641 1 95.12 141 LEU B O 1
ATOM 3684 N N . LEU B 1 142 ? 10.922 30.609 7.266 1 94.19 142 LEU B N 1
ATOM 3685 C CA . LEU B 1 142 ? 11.406 31.5 8.312 1 94.19 142 LEU B CA 1
ATOM 3686 C C . LEU B 1 142 ? 10.289 32.375 8.844 1 94.19 142 LEU B C 1
ATOM 3688 O O . LEU B 1 142 ? 10.219 32.656 10.047 1 94.19 142 LEU B O 1
ATOM 3692 N N . THR B 1 143 ? 9.5 32.812 7.922 1 94.12 143 THR B N 1
ATOM 3693 C CA . THR B 1 143 ? 8.359 33.625 8.32 1 94.12 143 THR B CA 1
ATOM 3694 C C . THR B 1 143 ? 7.426 32.844 9.242 1 94.12 143 THR B C 1
ATOM 3696 O O . THR B 1 143 ? 6.934 33.375 10.242 1 94.12 143 THR B O 1
ATOM 3699 N N . LEU B 1 144 ? 7.207 31.594 8.922 1 93.44 144 LEU B N 1
ATOM 3700 C CA . LEU B 1 144 ? 6.332 30.734 9.719 1 93.44 144 LEU B CA 1
ATOM 3701 C C . LEU B 1 144 ? 6.953 30.453 11.086 1 93.44 144 LEU B C 1
ATOM 3703 O O . LEU B 1 144 ? 6.238 30.344 12.086 1 93.44 144 LEU B O 1
ATOM 3707 N N . GLN B 1 145 ? 8.203 30.297 11.125 1 93.06 145 GLN B N 1
ATOM 3708 C CA . GLN B 1 145 ? 8.914 30.062 12.375 1 93.06 145 GLN B CA 1
ATOM 3709 C C . GLN B 1 145 ? 8.719 31.234 13.344 1 93.06 145 GLN B C 1
ATOM 3711 O O . GLN B 1 145 ? 8.547 31.016 14.547 1 93.06 145 GLN B O 1
ATOM 3716 N N . ARG B 1 146 ? 8.703 32.406 12.82 1 90.25 146 ARG B N 1
ATOM 3717 C CA . ARG B 1 146 ? 8.617 33.625 13.633 1 90.25 146 ARG B CA 1
ATOM 3718 C C . ARG B 1 146 ? 7.172 33.938 14 1 90.25 146 ARG B C 1
ATOM 3720 O O . ARG B 1 146 ? 6.883 34.312 15.133 1 90.25 146 ARG B O 1
ATOM 3727 N N . LYS B 1 147 ? 6.293 33.719 13.008 1 82.31 147 LYS B N 1
ATOM 3728 C CA . LYS B 1 147 ? 4.918 34.188 13.164 1 82.31 147 LYS B CA 1
ATOM 3729 C C . LYS B 1 147 ? 3.924 33.031 13.008 1 82.31 147 LYS B C 1
ATOM 3731 O O . LYS B 1 147 ? 2.715 33.281 12.922 1 82.31 147 LYS B O 1
ATOM 3736 N N . GLY B 1 148 ? 4.387 31.938 12.961 1 75.62 148 GLY B N 1
ATOM 3737 C CA . GLY B 1 148 ? 3.547 30.844 12.477 1 75.62 148 GLY B CA 1
ATOM 3738 C C . GLY B 1 148 ? 2.924 30.031 13.602 1 75.62 148 GLY B C 1
ATOM 3739 O O . GLY B 1 148 ? 2.895 28.797 13.531 1 75.62 148 GLY B O 1
ATOM 3740 N N . ASP B 1 149 ? 2.396 30.719 14.578 1 83.69 149 ASP B N 1
ATOM 3741 C CA . ASP B 1 149 ? 1.754 30 15.68 1 83.69 149 ASP B CA 1
ATOM 3742 C C . ASP B 1 149 ? 0.445 29.359 15.227 1 83.69 149 ASP B C 1
ATOM 3744 O O . ASP B 1 149 ? -0.087 28.484 15.906 1 83.69 149 ASP B O 1
ATOM 3748 N N . PHE B 1 150 ? 0.034 29.766 14.055 1 88.56 150 PHE B N 1
ATOM 3749 C CA . PHE B 1 150 ? -1.245 29.281 13.562 1 88.56 150 PHE B CA 1
ATOM 3750 C C . PHE B 1 150 ? -1.047 28.047 12.68 1 88.56 150 PHE B C 1
ATOM 3752 O O . PHE B 1 150 ? -2.016 27.391 12.289 1 88.56 150 PHE B O 1
ATOM 3759 N N . VAL B 1 151 ? 0.174 27.688 12.375 1 95.06 151 VAL B N 1
ATOM 3760 C CA . VAL B 1 151 ? 0.476 26.547 11.508 1 95.06 151 VAL B CA 1
ATOM 3761 C C . VAL B 1 151 ? 0.964 25.375 12.352 1 95.06 151 VAL B C 1
ATOM 3763 O O . VAL B 1 151 ? 1.805 25.531 13.234 1 95.06 151 VAL B O 1
ATOM 3766 N N . ASP B 1 152 ? 0.467 24.234 12.023 1 96.62 152 ASP B N 1
ATOM 3767 C CA . ASP B 1 152 ? 0.847 23.031 12.766 1 96.62 152 ASP B CA 1
ATOM 3768 C C . ASP B 1 152 ? 1.848 22.188 11.969 1 9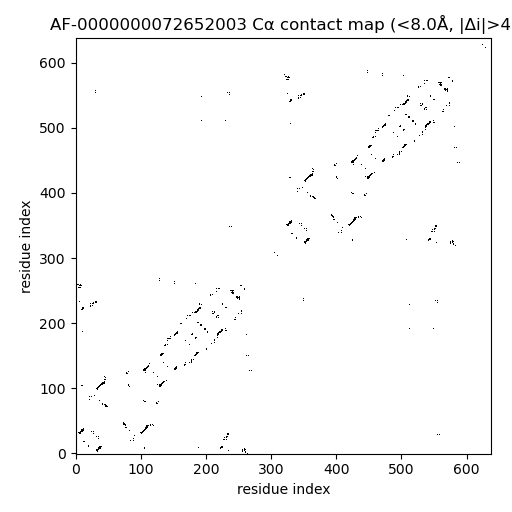6.62 152 ASP B C 1
ATOM 3770 O O . ASP B 1 152 ? 2.787 21.625 12.539 1 96.62 152 ASP B O 1
ATOM 3774 N N . LEU B 1 153 ? 1.63 22.141 10.648 1 97.69 153 LEU B N 1
ATOM 3775 C CA . LEU B 1 153 ? 2.395 21.219 9.82 1 97.69 153 LEU B CA 1
ATOM 3776 C C . LEU B 1 153 ? 2.918 21.906 8.57 1 97.69 153 LEU B C 1
ATOM 3778 O O . LEU B 1 153 ? 2.213 22.719 7.965 1 97.69 153 LEU B O 1
ATOM 3782 N N . VAL B 1 154 ? 4.137 21.594 8.273 1 97.44 154 VAL B N 1
ATOM 3783 C CA . VAL B 1 154 ? 4.652 21.844 6.93 1 97.44 154 VAL B CA 1
ATOM 3784 C C . VAL B 1 154 ? 4.695 20.547 6.141 1 97.44 154 VAL B C 1
ATOM 3786 O O . VAL B 1 154 ? 5.398 19.609 6.52 1 97.44 154 VAL B O 1
ATOM 3789 N N . THR B 1 155 ? 3.953 20.5 5.016 1 97.69 155 THR B N 1
ATOM 3790 C CA . THR B 1 155 ? 3.77 19.219 4.344 1 97.69 155 THR B CA 1
ATOM 3791 C C . THR B 1 155 ? 4.512 19.203 3.014 1 97.69 155 THR B C 1
ATOM 3793 O O . THR B 1 155 ? 4.562 20.203 2.305 1 97.69 155 THR B O 1
ATOM 3796 N N . LEU B 1 156 ? 5.055 18.016 2.723 1 95.19 156 LEU B N 1
ATOM 3797 C CA . LEU B 1 156 ? 5.652 17.75 1.418 1 95.19 156 LEU B CA 1
ATOM 3798 C C . LEU B 1 156 ? 4.637 17.109 0.474 1 95.19 156 LEU B C 1
ATOM 3800 O O . LEU B 1 156 ? 4.941 16.859 -0.694 1 95.19 156 LEU B O 1
ATOM 3804 N N . ASP B 1 157 ? 3.438 16.906 0.972 1 92.56 157 ASP B N 1
ATOM 3805 C CA . ASP B 1 157 ? 2.389 16.297 0.159 1 92.56 157 ASP B CA 1
ATOM 3806 C C . ASP B 1 157 ? 2.037 17.188 -1.035 1 92.56 157 ASP B C 1
ATOM 3808 O O . ASP B 1 157 ? 1.801 18.391 -0.878 1 92.56 157 ASP B O 1
ATOM 3812 N N . GLY B 1 158 ? 2.006 16.641 -2.172 1 83.44 158 GLY B N 1
ATOM 3813 C CA . GLY B 1 158 ? 1.621 17.391 -3.359 1 83.44 158 GLY B CA 1
ATOM 3814 C C . GLY B 1 158 ? 2.799 18.031 -4.074 1 83.44 158 GLY B C 1
ATOM 3815 O O . GLY B 1 158 ? 2.637 18.625 -5.137 1 83.44 158 GLY B O 1
ATOM 3816 N N . ILE B 1 159 ? 3.904 17.922 -3.488 1 79.69 159 ILE B N 1
ATOM 3817 C CA . ILE B 1 159 ? 5.094 18.453 -4.145 1 79.69 159 ILE B CA 1
ATOM 3818 C C . ILE B 1 159 ? 5.676 17.406 -5.09 1 79.69 159 ILE B C 1
ATOM 3820 O O . ILE B 1 159 ? 6.078 16.328 -4.652 1 79.69 159 ILE B O 1
ATOM 3824 N N . ASN B 1 160 ? 5.566 17.609 -6.289 1 76.81 160 ASN B N 1
ATOM 3825 C CA . ASN B 1 160 ? 6.02 16.656 -7.305 1 76.81 160 ASN B CA 1
ATOM 3826 C C . ASN B 1 160 ? 7.418 17 -7.809 1 76.81 160 ASN B C 1
ATOM 3828 O O . ASN B 1 160 ? 7.891 16.406 -8.781 1 76.81 160 ASN B O 1
ATOM 3832 N N . SER B 1 161 ? 8.117 17.797 -7.094 1 76.31 161 SER B N 1
ATOM 3833 C CA . SER B 1 161 ? 9.445 18.219 -7.508 1 76.31 161 SER B CA 1
ATOM 3834 C C . SER B 1 161 ? 10.523 17.281 -6.961 1 76.31 161 SER B C 1
ATOM 3836 O O . SER B 1 161 ? 10.281 16.562 -5.996 1 76.31 161 SER B O 1
ATOM 3838 N N . ASP B 1 162 ? 11.586 17.359 -7.695 1 83.12 162 ASP B N 1
ATOM 3839 C CA . ASP B 1 162 ? 12.766 16.672 -7.184 1 83.12 162 ASP B CA 1
ATOM 3840 C C . ASP B 1 162 ? 13.234 17.281 -5.863 1 83.12 162 ASP B C 1
ATOM 3842 O O . ASP B 1 162 ? 12.992 18.469 -5.598 1 83.12 162 ASP B O 1
ATOM 3846 N N . VAL B 1 163 ? 13.844 16.422 -5.078 1 86 163 VAL B N 1
ATOM 3847 C CA . VAL B 1 163 ? 14.328 16.812 -3.762 1 86 163 VAL B CA 1
ATOM 3848 C C . VAL B 1 163 ? 15.188 18.078 -3.887 1 86 163 VAL B C 1
ATOM 3850 O O . VAL B 1 163 ? 15.148 18.953 -3.023 1 86 163 VAL B O 1
ATOM 3853 N N . ARG B 1 164 ? 15.922 18.188 -4.953 1 86.56 164 ARG B N 1
ATOM 3854 C CA . ARG B 1 164 ? 16.844 19.297 -5.164 1 86.56 164 ARG B CA 1
ATOM 3855 C C . ARG B 1 164 ? 16.078 20.609 -5.336 1 86.56 164 ARG B C 1
ATOM 3857 O O . ARG B 1 164 ? 16.625 21.688 -5.113 1 86.56 164 ARG B O 1
ATOM 3864 N N . ASP B 1 165 ? 14.805 20.391 -5.695 1 88.81 165 ASP B N 1
ATOM 3865 C CA . ASP B 1 165 ? 14 21.578 -5.969 1 88.81 165 ASP B CA 1
ATOM 3866 C C . ASP B 1 165 ? 13.297 22.062 -4.703 1 88.81 165 ASP B C 1
ATOM 3868 O O . ASP B 1 165 ? 12.719 23.156 -4.688 1 88.81 165 ASP B O 1
ATOM 3872 N N . VAL B 1 166 ? 13.359 21.281 -3.656 1 92.38 166 VAL B N 1
ATOM 3873 C CA . VAL B 1 166 ? 12.836 21.688 -2.357 1 92.38 166 VAL B CA 1
ATOM 3874 C C . VAL B 1 166 ? 13.953 22.312 -1.528 1 92.38 166 VAL B C 1
ATOM 3876 O O . VAL B 1 166 ? 14.508 21.688 -0.635 1 92.38 166 VAL B O 1
ATOM 3879 N N . SER B 1 167 ? 14.164 23.578 -1.777 1 91.44 167 SER B N 1
ATOM 3880 C CA . SER B 1 167 ? 15.352 24.281 -1.318 1 91.44 167 SER B CA 1
ATOM 3881 C C . SER B 1 167 ? 15.453 24.281 0.203 1 91.44 167 SER B C 1
ATOM 3883 O O . SER B 1 167 ? 16.547 24.141 0.759 1 91.44 167 SER B O 1
ATOM 3885 N N . TRP B 1 168 ? 14.352 24.391 0.875 1 94.06 168 TRP B N 1
ATOM 3886 C CA . TRP B 1 168 ? 14.383 24.531 2.326 1 94.06 168 TRP B CA 1
ATOM 3887 C C . TRP B 1 168 ? 14.781 23.219 2.996 1 94.06 168 TRP B C 1
ATOM 3889 O O . TRP B 1 168 ? 15.133 23.203 4.18 1 94.06 168 TRP B O 1
ATOM 3899 N N . LEU B 1 169 ? 14.75 22.078 2.275 1 93.5 169 LEU B N 1
ATOM 3900 C CA . LEU B 1 169 ? 15.141 20.766 2.793 1 93.5 169 LEU B CA 1
ATOM 3901 C C . LEU B 1 169 ? 16.641 20.703 3.053 1 93.5 169 LEU B C 1
ATOM 3903 O O . LEU B 1 169 ? 17.125 19.812 3.752 1 93.5 169 LEU B O 1
ATOM 3907 N N . PHE B 1 170 ? 17.344 21.688 2.615 1 93.56 170 PHE B N 1
ATOM 3908 C CA . PHE B 1 170 ? 18.797 21.703 2.771 1 93.56 170 PHE B CA 1
ATOM 3909 C C . PHE B 1 170 ? 19.234 22.75 3.785 1 93.56 170 PHE B C 1
ATOM 3911 O O . PHE B 1 170 ? 20.422 23.016 3.949 1 93.56 170 PHE B O 1
ATOM 3918 N N . LYS B 1 171 ? 18.281 23.359 4.418 1 95.5 171 LYS B N 1
ATOM 3919 C CA . LYS B 1 171 ? 18.547 24.375 5.434 1 95.5 171 LYS B CA 1
ATOM 3920 C C . LYS B 1 171 ? 18.266 23.844 6.832 1 95.5 171 LYS B C 1
ATOM 3922 O O . LYS B 1 171 ? 17.25 24.188 7.445 1 95.5 171 LYS B O 1
ATOM 3927 N N . GLN B 1 172 ? 19.219 23.141 7.363 1 95.56 172 GLN B N 1
ATOM 3928 C CA . GLN B 1 172 ? 19.062 22.391 8.609 1 95.56 172 GLN B CA 1
ATOM 3929 C C . GLN B 1 172 ? 18.672 23.312 9.758 1 95.56 172 GLN B C 1
ATOM 3931 O O . GLN B 1 172 ? 17.766 23.016 10.523 1 95.56 172 GLN B O 1
ATOM 3936 N N . LYS B 1 173 ? 19.359 24.406 9.859 1 96.06 173 LYS B N 1
ATOM 3937 C CA . LYS B 1 173 ? 19.125 25.328 10.961 1 96.06 173 LYS B CA 1
ATOM 3938 C C . LYS B 1 173 ? 17.688 25.859 10.945 1 96.06 173 LYS B C 1
ATOM 3940 O O . LYS B 1 173 ? 17.047 25.953 11.992 1 96.06 173 LYS B O 1
ATOM 3945 N N . ILE B 1 174 ? 17.25 26.172 9.781 1 96.12 174 ILE B N 1
ATOM 3946 C CA . ILE B 1 174 ? 15.898 26.719 9.641 1 96.12 174 ILE B CA 1
ATOM 3947 C C . ILE B 1 174 ? 14.867 25.656 9.977 1 96.12 174 ILE B C 1
ATOM 3949 O O . ILE B 1 174 ? 13.922 25.906 10.727 1 96.12 174 ILE B O 1
ATOM 3953 N N . VAL B 1 175 ? 15.055 24.469 9.477 1 96.38 175 VAL B N 1
ATOM 3954 C CA . VAL B 1 175 ? 14.141 23.359 9.727 1 96.38 175 VAL B CA 1
ATOM 3955 C C . VAL B 1 175 ? 14.109 23.031 11.219 1 96.38 175 VAL B C 1
ATOM 3957 O O . VAL B 1 175 ? 13.031 22.891 11.812 1 96.38 175 VAL B O 1
ATOM 3960 N N . GLN B 1 176 ? 15.266 23.016 11.805 1 95.19 176 GLN B N 1
ATOM 3961 C CA . GLN B 1 176 ? 15.344 22.719 13.227 1 95.19 176 GLN B CA 1
ATOM 3962 C C . GLN B 1 176 ? 14.68 23.797 14.062 1 95.19 176 GLN B C 1
ATOM 3964 O O . GLN B 1 176 ? 14.047 23.516 15.078 1 95.19 176 GLN B O 1
ATOM 3969 N N . SER B 1 177 ? 14.891 25.016 13.672 1 95.06 177 SER B N 1
ATOM 3970 C CA . SER B 1 177 ? 14.258 26.109 14.383 1 95.06 177 SER B CA 1
ATOM 3971 C C . SER B 1 177 ? 12.734 26 14.336 1 95.06 177 SER B C 1
ATOM 3973 O O . SER B 1 177 ? 12.055 26.344 15.305 1 95.06 177 SER B O 1
ATOM 3975 N N . CYS B 1 178 ? 12.18 25.531 13.211 1 95.62 178 CYS B N 1
ATOM 3976 C CA . CYS B 1 178 ? 10.742 25.312 13.078 1 95.62 178 CYS B CA 1
ATOM 3977 C C . CYS B 1 178 ? 10.281 24.188 14.008 1 95.62 178 CYS B C 1
ATOM 3979 O O . CYS B 1 178 ? 9.266 24.328 14.695 1 95.62 178 CYS B O 1
ATOM 3981 N N . VAL B 1 179 ? 11.055 23.156 14.07 1 95 179 VAL B N 1
ATOM 3982 C CA . VAL B 1 179 ? 10.734 22.031 14.938 1 95 179 VAL B CA 1
ATOM 3983 C C . VAL B 1 179 ? 10.742 22.484 16.391 1 95 179 VAL B C 1
ATOM 3985 O O . VAL B 1 179 ? 9.883 22.078 17.172 1 95 179 VAL B O 1
ATOM 3988 N N . ASN B 1 180 ? 11.625 23.359 16.719 1 93.62 180 ASN B N 1
ATOM 3989 C CA . ASN B 1 180 ? 11.797 23.828 18.078 1 93.62 180 ASN B CA 1
ATOM 3990 C C . ASN B 1 180 ? 10.602 24.656 18.547 1 93.62 180 ASN B C 1
ATOM 3992 O O . ASN B 1 180 ? 10.297 24.703 19.734 1 93.62 180 ASN B O 1
ATOM 3996 N N . VAL B 1 181 ? 9.93 25.266 17.609 1 93.5 181 VAL B N 1
ATOM 3997 C CA . VAL B 1 181 ? 8.789 26.094 18 1 93.5 181 VAL B CA 1
ATOM 3998 C C . VAL B 1 181 ? 7.5 25.281 17.875 1 93.5 181 VAL B C 1
ATOM 4000 O O . VAL B 1 181 ? 6.406 25.828 18.016 1 93.5 181 VAL B O 1
ATOM 4003 N N . GLY B 1 182 ? 7.578 24.016 17.453 1 92.81 182 GLY B N 1
ATOM 4004 C CA . GLY B 1 182 ? 6.426 23.141 17.516 1 92.81 182 GLY B CA 1
ATOM 4005 C C . GLY B 1 182 ? 5.844 22.812 16.141 1 92.81 182 GLY B C 1
ATOM 4006 O O . GLY B 1 182 ? 4.824 22.125 16.047 1 92.81 182 GLY B O 1
ATOM 4007 N N . ILE B 1 183 ? 6.441 23.312 15.156 1 95.62 183 ILE B N 1
ATOM 4008 C CA . ILE B 1 183 ? 5.992 23 13.805 1 95.62 183 ILE B CA 1
ATOM 4009 C C . ILE B 1 183 ? 6.547 21.641 13.375 1 95.62 183 ILE B C 1
ATOM 4011 O O . ILE B 1 183 ? 7.738 21.359 13.555 1 95.62 183 ILE B O 1
ATOM 4015 N N . TYR B 1 184 ? 5.695 20.781 12.914 1 97.44 184 TYR B N 1
ATOM 4016 C CA . TYR B 1 184 ? 6.125 19.469 12.438 1 97.44 184 TYR B CA 1
ATOM 4017 C C . TYR B 1 184 ? 6.176 19.438 10.914 1 97.44 184 TYR B C 1
ATOM 4019 O O . TYR B 1 184 ? 5.492 20.219 10.242 1 97.44 184 TYR B O 1
ATOM 4027 N N . PHE B 1 185 ? 7.016 18.578 10.391 1 97.69 185 PHE B N 1
ATOM 4028 C CA . PHE B 1 185 ? 7.109 18.328 8.953 1 97.69 185 PHE B CA 1
ATOM 4029 C C . PHE B 1 185 ? 6.453 17 8.586 1 97.69 185 PHE B C 1
ATOM 4031 O O . PHE B 1 185 ? 6.594 16.016 9.305 1 97.69 185 PHE B O 1
ATOM 4038 N N . GLU B 1 186 ? 5.777 17.016 7.457 1 97.94 186 GLU B N 1
ATOM 4039 C CA . GLU B 1 186 ? 4.988 15.836 7.094 1 97.94 186 GLU B CA 1
ATOM 4040 C C . GLU B 1 186 ? 5.484 15.219 5.785 1 97.94 186 GLU B C 1
ATOM 4042 O O . GLU B 1 186 ? 5.719 15.938 4.809 1 97.94 186 GLU B O 1
ATOM 4047 N N . ILE B 1 187 ? 5.594 13.938 5.848 1 96 187 ILE B N 1
ATOM 4048 C CA . ILE B 1 187 ? 5.77 13.156 4.629 1 96 187 ILE B CA 1
ATOM 4049 C C . ILE B 1 187 ? 4.566 12.234 4.434 1 96 187 ILE B C 1
ATOM 4051 O O . ILE B 1 187 ? 3.979 11.75 5.406 1 96 187 ILE B O 1
ATOM 4055 N N . THR B 1 188 ? 4.148 12.023 3.174 1 96.75 188 THR B N 1
ATOM 4056 C CA . THR B 1 188 ? 2.994 11.188 2.855 1 96.75 188 THR B CA 1
ATOM 4057 C C . THR B 1 188 ? 3.398 10.039 1.934 1 96.75 188 THR B C 1
ATOM 4059 O O . THR B 1 188 ? 4.164 10.234 0.988 1 96.75 188 THR B O 1
ATOM 4062 N N . TYR B 1 189 ? 2.838 8.844 2.17 1 95.44 189 TYR B N 1
ATOM 4063 C CA . TYR B 1 189 ? 3.375 7.695 1.449 1 95.44 189 TYR B CA 1
ATOM 4064 C C . TYR B 1 189 ? 2.477 7.316 0.277 1 95.44 189 TYR B C 1
ATOM 4066 O O . TYR B 1 189 ? 2.877 6.543 -0.596 1 95.44 189 TYR B O 1
ATOM 4074 N N . SER B 1 190 ? 1.236 7.758 0.19 1 94.19 190 SER B N 1
ATOM 4075 C CA . SER B 1 190 ? 0.289 7.281 -0.812 1 94.19 190 SER B CA 1
ATOM 4076 C C . SER B 1 190 ? 0.775 7.59 -2.225 1 94.19 190 SER B C 1
ATOM 4078 O O . SER B 1 190 ? 0.621 6.77 -3.133 1 94.19 190 SER B O 1
ATOM 4080 N N . LYS B 1 191 ? 1.364 8.727 -2.416 1 88.94 191 LYS B N 1
ATOM 4081 C CA . LYS B 1 191 ? 1.831 9.117 -3.746 1 88.94 191 LYS B CA 1
ATOM 4082 C C . LYS B 1 191 ? 3.023 8.266 -4.176 1 88.94 191 LYS B C 1
ATOM 4084 O O . LYS B 1 191 ? 3.211 8.008 -5.367 1 88.94 191 LYS B O 1
ATOM 4089 N N . ALA B 1 192 ? 3.783 7.863 -3.236 1 91.94 192 ALA B N 1
ATOM 4090 C CA . ALA B 1 192 ? 4.953 7.035 -3.525 1 91.94 192 ALA B CA 1
ATOM 4091 C C . ALA B 1 192 ? 4.539 5.684 -4.102 1 91.94 192 ALA B C 1
ATOM 4093 O O . ALA B 1 192 ? 5.348 4.996 -4.727 1 91.94 192 ALA B O 1
ATOM 4094 N N . LEU B 1 193 ? 3.322 5.312 -3.869 1 90.62 193 LEU B N 1
ATOM 4095 C CA . LEU B 1 193 ? 2.805 4.027 -4.328 1 90.62 193 LEU B CA 1
ATOM 4096 C C . LEU B 1 193 ? 2.4 4.102 -5.797 1 90.62 193 LEU B C 1
ATOM 4098 O O . LEU B 1 193 ? 2.186 3.068 -6.438 1 90.62 193 LEU B O 1
ATOM 4102 N N . GLN B 1 194 ? 2.328 5.289 -6.383 1 87.19 194 GLN B N 1
ATOM 4103 C CA . GLN B 1 194 ? 1.682 5.496 -7.676 1 87.19 194 GLN B CA 1
ATOM 4104 C C . GLN B 1 194 ? 2.684 5.367 -8.82 1 87.19 194 GLN B C 1
ATOM 4106 O O . GLN B 1 194 ? 2.295 5.258 -9.984 1 87.19 194 GLN B O 1
ATOM 4111 N N . GLY B 1 195 ? 3.945 5.402 -8.531 1 84.06 195 GLY B N 1
ATOM 4112 C CA . GLY B 1 195 ? 4.914 5.277 -9.609 1 84.06 195 GLY B CA 1
ATOM 4113 C C . GLY B 1 195 ? 6.352 5.379 -9.133 1 84.06 195 GLY B C 1
ATOM 4114 O O . GLY B 1 195 ? 6.605 5.773 -7.992 1 84.06 195 GLY B O 1
ATOM 4115 N N . SER B 1 196 ? 7.266 5.008 -10.039 1 85.06 196 SER B N 1
ATOM 4116 C CA . SER B 1 196 ? 8.688 4.953 -9.695 1 85.06 196 SER B CA 1
ATOM 4117 C C . SER B 1 196 ? 9.25 6.348 -9.453 1 85.06 196 SER B C 1
ATOM 4119 O O . SER B 1 196 ? 10.094 6.539 -8.57 1 85.06 196 SER B O 1
ATOM 4121 N N . GLU B 1 197 ? 8.781 7.289 -10.266 1 88.31 197 GLU B N 1
ATOM 4122 C CA . GLU B 1 197 ? 9.281 8.656 -10.117 1 88.31 197 GLU B CA 1
ATOM 4123 C C . GLU B 1 197 ? 8.867 9.25 -8.773 1 88.31 197 GLU B C 1
ATOM 4125 O O . GLU B 1 197 ? 9.695 9.82 -8.062 1 88.31 197 GLU B O 1
ATOM 4130 N N . ARG B 1 198 ? 7.605 9.078 -8.438 1 89.69 198 ARG B N 1
ATOM 4131 C CA . ARG B 1 198 ? 7.086 9.586 -7.176 1 89.69 198 ARG B CA 1
ATOM 4132 C C . ARG B 1 198 ? 7.723 8.867 -5.992 1 89.69 198 ARG B C 1
ATOM 4134 O O . ARG B 1 198 ? 7.988 9.477 -4.953 1 89.69 198 ARG B O 1
ATOM 4141 N N . ARG B 1 199 ? 7.996 7.715 -6.203 1 90.62 199 ARG B N 1
ATOM 4142 C CA . ARG B 1 199 ? 8.641 6.902 -5.18 1 90.62 199 ARG B CA 1
ATOM 4143 C C . ARG B 1 199 ? 10.055 7.398 -4.891 1 90.62 199 ARG B C 1
ATOM 4145 O O . ARG B 1 199 ? 10.453 7.52 -3.73 1 90.62 199 ARG B O 1
ATOM 4152 N N . ARG B 1 200 ? 10.781 7.641 -5.906 1 90.25 200 ARG B N 1
ATOM 4153 C CA . ARG B 1 200 ? 12.141 8.148 -5.754 1 90.25 200 ARG B CA 1
ATOM 4154 C C . ARG B 1 200 ? 12.141 9.492 -5.027 1 90.25 200 ARG B C 1
ATOM 4156 O O . ARG B 1 200 ? 12.984 9.727 -4.156 1 90.25 200 ARG B O 1
ATOM 4163 N N . GLN B 1 201 ? 11.234 10.312 -5.449 1 91.75 201 GLN B N 1
ATOM 4164 C CA . GLN B 1 201 ? 11.109 11.617 -4.809 1 91.75 201 GLN B CA 1
ATOM 4165 C C . GLN B 1 201 ? 10.781 11.477 -3.324 1 91.75 201 GLN B C 1
ATOM 4167 O O . GLN B 1 201 ? 11.375 12.148 -2.484 1 91.75 201 GLN B O 1
ATOM 4172 N N . PHE B 1 202 ? 9.922 10.617 -3.072 1 92.88 202 PHE B N 1
ATOM 4173 C CA . PHE B 1 202 ? 9.508 10.367 -1.696 1 92.88 202 PHE B CA 1
ATOM 4174 C C . PHE B 1 202 ? 10.695 9.93 -0.843 1 92.88 202 PHE B C 1
ATOM 4176 O O . PHE B 1 202 ? 10.945 10.5 0.218 1 92.88 202 PHE B O 1
ATOM 4183 N N . PHE B 1 203 ? 11.344 9.023 -1.323 1 92.38 203 PHE B N 1
ATOM 4184 C CA . PHE B 1 203 ? 12.461 8.492 -0.549 1 92.38 203 PHE B CA 1
ATOM 4185 C C . PHE B 1 203 ? 13.547 9.539 -0.369 1 92.38 203 PHE B C 1
ATOM 4187 O O . PHE B 1 203 ? 14.117 9.672 0.718 1 92.38 203 PHE B O 1
ATOM 4194 N N . SER B 1 204 ? 13.836 10.242 -1.427 1 93.25 204 SER B N 1
ATOM 4195 C CA . SER B 1 204 ? 14.867 11.266 -1.349 1 93.25 204 SER B CA 1
ATOM 4196 C C . SER B 1 204 ? 14.508 12.352 -0.338 1 93.25 204 SER B C 1
ATOM 4198 O O . SER B 1 204 ? 15.328 12.734 0.495 1 93.25 204 SER B O 1
ATOM 4200 N N . CYS B 1 205 ? 13.281 12.781 -0.355 1 93.88 205 CYS B N 1
ATOM 4201 C CA . CYS B 1 205 ? 12.82 13.82 0.559 1 93.88 205 CYS B CA 1
ATOM 4202 C C . CYS B 1 205 ? 12.766 13.297 1.991 1 93.88 205 CYS B C 1
ATOM 4204 O O . CYS B 1 205 ? 13.188 13.992 2.92 1 93.88 205 CYS B O 1
ATOM 4206 N N . ALA B 1 206 ? 12.258 12.102 2.143 1 94.38 206 ALA B N 1
ATOM 4207 C CA . ALA B 1 206 ? 12.141 11.5 3.469 1 94.38 206 ALA B CA 1
ATOM 4208 C C . ALA B 1 206 ? 13.508 11.32 4.117 1 94.38 206 ALA B C 1
ATOM 4210 O O . ALA B 1 206 ? 13.703 11.68 5.277 1 94.38 206 ALA B O 1
ATOM 4211 N N . ARG B 1 207 ? 14.43 10.812 3.365 1 93.75 207 ARG B N 1
ATOM 4212 C CA . ARG B 1 207 ? 15.773 10.586 3.881 1 93.75 207 ARG B CA 1
ATOM 4213 C C . ARG B 1 207 ? 16.422 11.906 4.297 1 93.75 207 ARG B C 1
ATOM 4215 O O . ARG B 1 207 ? 17.047 11.984 5.359 1 93.75 207 ARG B O 1
ATOM 4222 N N . LYS B 1 208 ? 16.328 12.875 3.416 1 93.62 208 LYS B N 1
ATOM 4223 C CA . LYS B 1 208 ? 16.906 14.172 3.715 1 93.62 208 LYS B CA 1
ATOM 4224 C C . LYS B 1 208 ? 16.281 14.781 4.969 1 93.62 208 LYS B C 1
ATOM 4226 O O . LYS B 1 208 ? 17 15.328 5.816 1 93.62 208 LYS B O 1
ATOM 4231 N N . LEU B 1 209 ? 15 14.688 5.098 1 93.81 209 LEU B N 1
ATOM 4232 C CA . LEU B 1 209 ? 14.289 15.234 6.246 1 93.81 209 LEU B CA 1
ATOM 4233 C C . LEU B 1 209 ? 14.703 14.523 7.531 1 93.81 209 LEU B C 1
ATOM 4235 O O . LEU B 1 209 ? 14.898 15.156 8.57 1 93.81 209 LEU B O 1
ATOM 4239 N N . ILE B 1 210 ? 14.812 13.25 7.477 1 93.19 210 ILE B N 1
ATOM 4240 C CA . ILE B 1 210 ? 15.203 12.445 8.633 1 93.19 210 ILE B CA 1
ATOM 4241 C C . ILE B 1 210 ? 16.625 12.836 9.062 1 93.19 210 ILE B C 1
ATOM 4243 O O . ILE B 1 210 ? 16.891 12.953 10.258 1 93.19 210 ILE B O 1
ATOM 4247 N N . GLU B 1 211 ? 17.406 12.984 8.109 1 92.69 211 GLU B N 1
ATOM 4248 C CA . GLU B 1 211 ? 18.781 13.375 8.375 1 92.69 211 GLU B CA 1
ATOM 4249 C C . GLU B 1 211 ? 18.859 14.719 9.094 1 92.69 211 GLU B C 1
ATOM 4251 O O . GLU B 1 211 ? 19.547 14.852 10.109 1 92.69 211 GLU B O 1
ATOM 4256 N N . ILE B 1 212 ? 18.141 15.641 8.633 1 92.94 212 ILE B N 1
ATOM 4257 C CA . ILE B 1 212 ? 18.281 17.016 9.125 1 92.94 212 ILE B CA 1
ATOM 4258 C C . ILE B 1 212 ? 17.547 17.156 10.453 1 92.94 212 ILE B C 1
ATOM 4260 O O . ILE B 1 212 ? 17.797 18.109 11.211 1 92.94 212 ILE B O 1
ATOM 4264 N N . THR B 1 213 ? 16.594 16.297 10.773 1 91.88 213 THR B N 1
ATOM 4265 C CA . THR B 1 213 ? 15.852 16.359 12.023 1 91.88 213 THR B CA 1
ATOM 4266 C C . THR B 1 213 ? 16.422 15.383 13.047 1 91.88 213 THR B C 1
ATOM 4268 O O . THR B 1 213 ? 15.828 15.18 14.109 1 91.88 213 THR B O 1
ATOM 4271 N N . ARG B 1 214 ? 17.5 14.797 12.812 1 86 214 ARG B N 1
ATOM 4272 C CA . ARG B 1 214 ? 18.25 13.93 13.711 1 86 214 ARG B CA 1
ATOM 4273 C C . ARG B 1 214 ? 17.391 12.75 14.164 1 86 214 ARG B C 1
ATOM 4275 O O . ARG B 1 214 ? 17.234 12.508 15.359 1 86 214 ARG B O 1
ATOM 4282 N N . GLY B 1 215 ? 16.812 12.062 13.281 1 84 215 GLY B N 1
ATOM 4283 C CA . GLY B 1 215 ? 16.125 10.812 13.602 1 84 215 GLY B CA 1
ATOM 4284 C C . GLY B 1 215 ? 14.617 10.945 13.609 1 84 215 GLY B C 1
ATOM 4285 O O . GLY B 1 215 ? 13.922 10.18 14.281 1 84 215 GLY B O 1
ATOM 4286 N N . GLY B 1 216 ? 14.148 11.938 13.07 1 86.75 216 GLY B N 1
ATOM 4287 C CA . GLY B 1 216 ? 12.711 11.977 12.844 1 86.75 216 GLY B CA 1
ATOM 4288 C C . GLY B 1 216 ? 11.977 12.797 13.891 1 86.75 216 GLY B C 1
ATOM 4289 O O . GLY B 1 216 ? 10.75 12.719 13.992 1 86.75 216 GLY B O 1
ATOM 4290 N N . ASN B 1 217 ? 12.82 13.539 14.641 1 89.19 217 ASN B N 1
ATOM 4291 C CA . ASN B 1 217 ? 12.164 14.484 15.539 1 89.19 217 ASN B CA 1
ATOM 4292 C C . ASN B 1 217 ? 11.43 15.578 14.773 1 89.19 217 ASN B C 1
ATOM 4294 O O . ASN B 1 217 ? 11.977 16.156 13.828 1 89.19 217 ASN B O 1
ATOM 4298 N N . GLY B 1 218 ? 10.195 15.742 15.023 1 94.75 218 GLY B N 1
ATOM 4299 C CA . GLY B 1 218 ? 9.453 16.797 14.359 1 94.75 218 GLY B CA 1
ATOM 4300 C C . GLY B 1 218 ? 8.875 16.375 13.023 1 94.75 218 GLY B C 1
ATOM 4301 O O . GLY B 1 218 ? 8.516 17.219 12.195 1 94.75 218 GLY B O 1
ATOM 4302 N N . ILE B 1 219 ? 8.867 15.008 12.797 1 97 219 ILE B N 1
ATOM 4303 C CA . ILE B 1 219 ? 8.352 14.5 11.531 1 97 219 ILE B CA 1
ATOM 4304 C C . ILE B 1 219 ? 7.129 13.625 11.789 1 97 219 ILE B C 1
ATOM 4306 O O . ILE B 1 219 ? 7.09 12.867 12.758 1 97 219 ILE B O 1
ATOM 4310 N N . ILE B 1 220 ? 6.172 13.773 10.961 1 97.75 220 ILE B N 1
ATOM 4311 C CA . ILE B 1 220 ? 5.043 12.852 10.992 1 97.75 220 ILE B CA 1
ATOM 4312 C C . ILE B 1 220 ? 4.906 12.156 9.633 1 97.75 220 ILE B C 1
ATOM 4314 O O . ILE B 1 220 ? 5.348 12.688 8.617 1 97.75 220 ILE B O 1
ATOM 4318 N N . LEU B 1 221 ? 4.441 10.969 9.664 1 97.06 221 LEU B N 1
ATOM 4319 C CA . LEU B 1 221 ? 4.148 10.172 8.484 1 97.06 221 LEU B CA 1
ATOM 4320 C C . LEU B 1 221 ? 2.646 9.938 8.352 1 97.06 221 LEU B C 1
ATOM 4322 O O . LEU B 1 221 ? 2 9.469 9.289 1 97.06 221 LEU B O 1
ATOM 4326 N N . SER B 1 222 ? 2.074 10.422 7.297 1 98.12 222 SER B N 1
ATOM 4327 C CA . SER B 1 222 ? 0.651 10.242 7.027 1 98.12 222 SER B CA 1
ATOM 4328 C C . SER B 1 222 ? 0.42 9.562 5.684 1 98.12 222 SER B C 1
ATOM 4330 O O . SER B 1 222 ? 1.359 9.375 4.906 1 98.12 222 SER B O 1
ATOM 4332 N N . SER B 1 223 ? -0.757 9.148 5.445 1 97.56 223 SER B N 1
ATOM 4333 C CA . SER B 1 223 ? -1.057 8.469 4.191 1 97.56 223 SER B CA 1
ATOM 4334 C C . SER B 1 223 ? -1.169 9.453 3.037 1 97.56 223 SER B C 1
ATOM 4336 O O . SER B 1 223 ? -0.542 9.266 1.991 1 97.56 223 SER B O 1
ATOM 4338 N N . GLY B 1 224 ? -1.83 10.539 3.24 1 97.31 224 GLY B N 1
ATOM 4339 C CA . GLY B 1 224 ? -2.213 11.383 2.121 1 97.31 224 GLY B CA 1
ATOM 4340 C C . GLY B 1 224 ? -3.162 10.703 1.155 1 97.31 224 GLY B C 1
ATOM 4341 O O . GLY B 1 224 ? -3.174 11.016 -0.037 1 97.31 224 GLY B O 1
ATOM 4342 N N . ALA B 1 225 ? -3.895 9.742 1.646 1 95.75 225 ALA B N 1
ATOM 4343 C CA . ALA B 1 225 ? -4.695 8.867 0.789 1 95.75 225 ALA B CA 1
ATOM 4344 C C . ALA B 1 225 ? -6.066 9.484 0.512 1 95.75 225 ALA B C 1
ATOM 4346 O O . ALA B 1 225 ? -6.668 10.102 1.396 1 95.75 225 ALA B O 1
ATOM 4347 N N . ASP B 1 226 ? -6.559 9.312 -0.7 1 94.06 226 ASP B N 1
ATOM 4348 C CA . ASP B 1 226 ? -7.934 9.656 -1.047 1 94.06 226 ASP B CA 1
ATOM 4349 C C . ASP B 1 226 ? -8.727 8.414 -1.445 1 94.06 226 ASP B C 1
ATOM 4351 O O . ASP B 1 226 ? -9.93 8.492 -1.71 1 94.06 226 ASP B O 1
ATOM 4355 N N . GLU B 1 227 ? -7.992 7.285 -1.428 1 93.44 227 GLU B N 1
ATOM 4356 C CA . GLU B 1 227 ? -8.617 5.992 -1.709 1 93.44 227 GLU B CA 1
ATOM 4357 C C . GLU B 1 227 ? -8.258 4.965 -0.639 1 93.44 227 GLU B C 1
ATOM 4359 O O . GLU B 1 227 ? -7.133 4.945 -0.139 1 93.44 227 GLU B O 1
ATOM 4364 N N . SER B 1 228 ? -9.188 4.031 -0.465 1 93.12 228 SER B N 1
ATOM 4365 C CA . SER B 1 228 ? -9.07 3.064 0.622 1 93.12 228 SER B CA 1
ATOM 4366 C C . SER B 1 228 ? -7.891 2.121 0.392 1 93.12 228 SER B C 1
ATOM 4368 O O . SER B 1 228 ? -7.219 1.716 1.342 1 93.12 228 SER B O 1
ATOM 4370 N N . ILE B 1 229 ? -7.547 1.822 -0.822 1 93.06 229 ILE B N 1
ATOM 4371 C CA . ILE B 1 229 ? -6.547 0.807 -1.135 1 93.06 229 ILE B CA 1
ATOM 4372 C C . ILE B 1 229 ? -5.156 1.332 -0.792 1 93.06 229 ILE B C 1
ATOM 4374 O O . ILE B 1 229 ? -4.223 0.551 -0.588 1 93.06 229 ILE B O 1
ATOM 4378 N N . SER B 1 230 ? -5.027 2.629 -0.728 1 93.88 230 SER B N 1
ATOM 4379 C CA . SER B 1 230 ? -3.727 3.238 -0.47 1 93.88 230 SER B CA 1
ATOM 4380 C C . SER B 1 230 ? -3.414 3.264 1.022 1 93.88 230 SER B C 1
ATOM 4382 O O . SER B 1 230 ? -2.266 3.482 1.419 1 93.88 230 SER B O 1
ATOM 4384 N N . LEU B 1 231 ? -4.418 3.025 1.848 1 95.75 231 LEU B N 1
ATOM 4385 C CA . LEU B 1 231 ? -4.238 3.066 3.295 1 95.75 231 LEU B CA 1
ATOM 4386 C C . LEU B 1 231 ? -3.529 1.812 3.791 1 95.75 231 LEU B C 1
ATOM 4388 O O . LEU B 1 231 ? -3.822 0.706 3.332 1 95.75 231 LEU B O 1
ATOM 4392 N N . ARG B 1 232 ? -2.557 2.062 4.637 1 94.69 232 ARG B N 1
ATOM 4393 C CA . ARG B 1 232 ? -1.823 0.971 5.273 1 94.69 232 ARG B CA 1
ATOM 4394 C C . ARG B 1 232 ? -2.045 0.968 6.781 1 94.69 232 ARG B C 1
ATOM 4396 O O . ARG B 1 232 ? -2.301 2.016 7.379 1 94.69 232 ARG B O 1
ATOM 4403 N N . ALA B 1 233 ? -1.949 -0.225 7.355 1 92.56 233 ALA B N 1
ATOM 4404 C CA . ALA B 1 233 ? -2.086 -0.356 8.805 1 92.56 233 ALA B CA 1
ATOM 4405 C C . ALA B 1 233 ? -0.892 0.261 9.531 1 92.56 233 ALA B C 1
ATOM 4407 O O . ALA B 1 233 ? 0.199 0.363 8.961 1 92.56 233 ALA B O 1
ATOM 4408 N N . PRO B 1 234 ? -1.126 0.617 10.781 1 92.94 234 PRO B N 1
ATOM 4409 C CA . PRO B 1 234 ? -0.075 1.299 11.539 1 92.94 234 PRO B CA 1
ATOM 4410 C C . PRO B 1 234 ? 1.241 0.526 11.547 1 92.94 234 PRO B C 1
ATOM 4412 O O . PRO B 1 234 ? 2.303 1.104 11.305 1 92.94 234 PRO B O 1
ATOM 4415 N N . TYR B 1 235 ? 1.193 -0.725 11.711 1 87.75 235 TYR B N 1
ATOM 4416 C CA . TYR B 1 235 ? 2.42 -1.511 11.781 1 87.75 235 TYR B CA 1
ATOM 4417 C C . TYR B 1 235 ? 3.104 -1.58 10.422 1 87.75 235 TYR B C 1
ATOM 4419 O O . TYR B 1 235 ? 4.332 -1.59 10.336 1 87.75 235 TYR B O 1
ATOM 4427 N N . ASP B 1 236 ? 2.305 -1.617 9.438 1 89.81 236 ASP B N 1
ATOM 4428 C CA . ASP B 1 236 ? 2.857 -1.591 8.086 1 89.81 236 ASP B CA 1
ATOM 4429 C C . ASP B 1 236 ? 3.518 -0.246 7.789 1 89.81 236 ASP B C 1
ATOM 4431 O O . ASP B 1 236 ? 4.566 -0.193 7.141 1 89.81 236 ASP B O 1
ATOM 4435 N N . VAL B 1 237 ? 2.916 0.758 8.25 1 93.19 237 VAL B N 1
ATOM 4436 C CA . VAL B 1 237 ? 3.492 2.086 8.07 1 93.19 237 VAL B CA 1
ATOM 4437 C C . VAL B 1 237 ? 4.828 2.176 8.797 1 93.19 237 VAL B C 1
ATOM 4439 O O . VAL B 1 237 ? 5.797 2.729 8.273 1 93.19 237 VAL B O 1
ATOM 4442 N N . GLY B 1 238 ? 4.863 1.632 10.008 1 89.06 238 GLY B N 1
ATOM 4443 C CA . GLY B 1 238 ? 6.129 1.56 10.711 1 89.06 238 GLY B CA 1
ATOM 4444 C C . GLY B 1 238 ? 7.211 0.843 9.922 1 89.06 238 GLY B C 1
ATOM 4445 O O . GLY B 1 238 ? 8.367 1.28 9.898 1 89.06 238 GLY B O 1
ATOM 4446 N N . ASN B 1 239 ? 6.781 -0.204 9.234 1 85.62 239 ASN B N 1
ATOM 4447 C CA . ASN B 1 239 ? 7.727 -0.974 8.43 1 85.62 239 ASN B CA 1
ATOM 4448 C C . ASN B 1 239 ? 8.234 -0.167 7.234 1 85.62 239 ASN B C 1
ATOM 4450 O O . ASN B 1 239 ? 9.375 -0.344 6.801 1 85.62 239 ASN B O 1
ATOM 4454 N N . LEU B 1 240 ? 7.41 0.696 6.73 1 90.31 240 LEU B N 1
ATOM 4455 C CA . LEU B 1 240 ? 7.785 1.521 5.586 1 90.31 240 LEU B CA 1
ATOM 4456 C C . LEU B 1 240 ? 8.969 2.414 5.922 1 90.31 240 LEU B C 1
ATOM 4458 O O . LEU B 1 240 ? 9.766 2.754 5.047 1 90.31 240 LEU B O 1
ATOM 4462 N N . SER B 1 241 ? 9.031 2.795 7.176 1 91.06 241 SER B N 1
ATOM 4463 C CA . SER B 1 241 ? 10.062 3.732 7.594 1 91.06 241 SER B CA 1
ATOM 4464 C C . SER B 1 241 ? 11.461 3.152 7.371 1 91.06 241 SER B C 1
ATOM 4466 O O . SER B 1 241 ? 12.414 3.893 7.117 1 91.06 241 SER B O 1
ATOM 4468 N N . THR B 1 242 ? 11.57 1.859 7.371 1 88.38 242 THR B N 1
ATOM 4469 C CA . THR B 1 242 ? 12.867 1.214 7.188 1 88.38 242 THR B CA 1
ATOM 4470 C C . THR B 1 242 ? 13.391 1.447 5.773 1 88.38 242 THR B C 1
ATOM 4472 O O . THR B 1 242 ? 14.594 1.383 5.535 1 88.38 242 THR B O 1
ATOM 4475 N N . LEU B 1 243 ? 12.547 1.762 4.91 1 89.44 243 LEU B N 1
ATOM 4476 C CA . LEU B 1 243 ? 12.922 1.972 3.514 1 89.44 243 LEU B CA 1
ATOM 4477 C C . LEU B 1 243 ? 13.594 3.33 3.328 1 89.44 243 LEU B C 1
ATOM 4479 O O . LEU B 1 243 ? 14.211 3.584 2.293 1 89.44 243 LEU B O 1
ATOM 4483 N N . PHE B 1 244 ? 13.438 4.141 4.324 1 89.19 244 PHE B N 1
ATOM 4484 C CA . PHE B 1 244 ? 14.086 5.438 4.156 1 89.19 244 PHE B CA 1
ATOM 4485 C C . PHE B 1 244 ? 14.945 5.77 5.375 1 89.19 244 PHE B C 1
ATOM 4487 O O . PHE B 1 244 ? 15.109 6.941 5.719 1 89.19 244 PHE B O 1
ATOM 4494 N N . GLY B 1 245 ? 15.312 4.805 6.043 1 85.12 245 GLY B N 1
ATOM 4495 C CA . GLY B 1 245 ? 16.453 4.953 6.93 1 85.12 245 GLY B CA 1
ATOM 4496 C C . GLY B 1 245 ? 16.062 5.059 8.391 1 85.12 245 GLY B C 1
ATOM 4497 O O . GLY B 1 245 ? 16.891 5.426 9.234 1 85.12 245 GLY B O 1
ATOM 4498 N N . LEU B 1 246 ? 14.844 4.797 8.727 1 89.81 246 LEU B N 1
ATOM 4499 C CA . LEU B 1 246 ? 14.414 4.82 10.117 1 89.81 246 LEU B CA 1
ATOM 4500 C C . LEU B 1 246 ? 14.133 3.412 10.625 1 89.81 246 LEU B C 1
ATOM 4502 O O . LEU B 1 246 ? 13.484 2.619 9.938 1 89.81 246 LEU B O 1
ATOM 4506 N N . PRO B 1 247 ? 14.68 3.166 11.781 1 88 247 PRO B N 1
ATOM 4507 C CA . PRO B 1 247 ? 14.305 1.882 12.375 1 88 247 PRO B CA 1
ATOM 4508 C C . PRO B 1 247 ? 12.805 1.764 12.625 1 88 247 PRO B C 1
ATOM 4510 O O . PRO B 1 247 ? 12.109 2.779 12.742 1 88 247 PRO B O 1
ATOM 4513 N N . LEU B 1 248 ? 12.344 0.546 12.727 1 85.56 248 LEU B N 1
ATOM 4514 C CA . LEU B 1 248 ? 10.93 0.238 12.883 1 85.56 248 LEU B CA 1
ATOM 4515 C C . LEU B 1 248 ? 10.336 0.997 14.062 1 85.56 248 LEU B C 1
ATOM 4517 O O . LEU B 1 248 ? 9.281 1.619 13.945 1 85.56 248 LEU B O 1
ATOM 4521 N N . MET B 1 249 ? 11.031 1.022 15.148 1 86.38 249 MET B N 1
ATOM 4522 C CA . MET B 1 249 ? 10.523 1.647 16.359 1 86.38 249 MET B CA 1
ATOM 4523 C C . MET B 1 249 ? 10.406 3.158 16.188 1 86.38 249 MET B C 1
ATOM 4525 O O . MET B 1 249 ? 9.43 3.764 16.641 1 86.38 249 MET B O 1
ATOM 4529 N N . THR B 1 250 ? 11.352 3.709 15.555 1 89.06 250 THR B N 1
ATOM 4530 C CA . THR B 1 250 ? 11.336 5.148 15.312 1 89.06 250 THR B CA 1
ATOM 4531 C C . THR B 1 250 ? 10.273 5.512 14.281 1 89.06 250 THR B C 1
ATOM 4533 O O . THR B 1 250 ? 9.656 6.574 14.359 1 89.06 250 THR B O 1
ATOM 4536 N N . GLY B 1 251 ? 10.078 4.59 13.367 1 91.56 251 GLY B N 1
ATOM 4537 C CA . GLY B 1 251 ? 9.031 4.801 12.383 1 91.56 251 GLY B CA 1
ATOM 4538 C C . GLY B 1 251 ? 7.641 4.848 12.992 1 91.56 251 GLY B C 1
ATOM 4539 O O . GLY B 1 251 ? 6.805 5.652 12.57 1 91.56 251 GLY B O 1
ATOM 4540 N N . ARG B 1 252 ? 7.473 4.07 13.961 1 92.5 252 ARG B N 1
ATOM 4541 C CA . ARG B 1 252 ? 6.184 4.043 14.648 1 92.5 252 ARG B CA 1
ATOM 4542 C C . ARG B 1 252 ? 5.914 5.363 15.359 1 92.5 252 ARG B C 1
ATOM 4544 O O . ARG B 1 252 ? 4.77 5.809 15.453 1 92.5 252 ARG B O 1
ATOM 4551 N N . LYS B 1 253 ? 6.945 5.98 15.812 1 94.38 253 LYS B N 1
ATOM 4552 C CA . LYS B 1 253 ? 6.82 7.254 16.516 1 94.38 253 LYS B CA 1
ATOM 4553 C C . LYS B 1 253 ? 6.211 8.32 15.602 1 94.38 253 LYS B C 1
ATOM 4555 O O . LYS B 1 253 ? 5.5 9.211 16.062 1 94.38 253 LYS B O 1
ATOM 4560 N N . LEU B 1 254 ? 6.43 8.156 14.312 1 96.5 254 LEU B N 1
ATOM 4561 C CA . LEU B 1 254 ? 5.988 9.156 13.352 1 96.5 254 LEU B CA 1
ATOM 4562 C C . LEU B 1 254 ? 4.469 9.156 13.219 1 96.5 254 LEU B C 1
ATOM 4564 O O . LEU B 1 254 ? 3.877 10.148 12.797 1 96.5 254 LEU B O 1
ATOM 4568 N N . ILE B 1 255 ? 3.803 8.047 13.633 1 96.69 255 ILE B N 1
ATOM 4569 C CA . ILE B 1 255 ? 2.354 7.957 13.492 1 96.69 255 ILE B CA 1
ATOM 4570 C C . ILE B 1 255 ? 1.706 7.812 14.867 1 96.69 255 ILE B C 1
ATOM 4572 O O . ILE B 1 255 ? 0.49 7.633 14.969 1 96.69 255 ILE B O 1
ATOM 4576 N N . SER B 1 256 ? 2.48 7.828 15.875 1 95.88 256 SER B N 1
ATOM 4577 C CA . SER B 1 256 ? 1.96 7.66 17.234 1 95.88 256 SER B CA 1
ATOM 4578 C C . SER B 1 256 ? 2.273 8.875 18.094 1 95.88 256 SER B C 1
ATOM 4580 O O . SER B 1 256 ? 1.523 9.852 18.094 1 95.88 256 SER B O 1
ATOM 4582 N N . GLU B 1 257 ? 3.506 8.891 18.609 1 95.31 257 GLU B N 1
ATOM 4583 C CA . GLU B 1 257 ? 3.877 9.945 19.547 1 95.31 257 GLU B CA 1
ATOM 4584 C C . GLU B 1 257 ? 3.896 11.312 18.859 1 95.31 257 GLU B C 1
ATOM 4586 O O . GLU B 1 257 ? 3.33 12.273 19.375 1 95.31 257 GLU B O 1
ATOM 4591 N N . ASN B 1 258 ? 4.574 11.383 17.781 1 96.19 258 ASN B N 1
ATOM 4592 C CA . ASN B 1 258 ? 4.664 12.656 17.062 1 96.19 258 ASN B CA 1
ATOM 4593 C C . ASN B 1 258 ? 3.287 13.141 16.625 1 96.19 258 ASN B C 1
ATOM 4595 O O . ASN B 1 258 ? 2.979 14.328 16.734 1 96.19 258 ASN B O 1
ATOM 4599 N N . ALA B 1 259 ? 2.525 12.203 16.109 1 96.94 259 ALA B N 1
ATOM 4600 C CA . ALA B 1 259 ? 1.174 12.555 15.68 1 96.94 259 ALA B CA 1
ATOM 4601 C C . ALA B 1 259 ? 0.339 13.055 16.859 1 96.94 259 ALA B C 1
ATOM 4603 O O . ALA B 1 259 ? -0.405 14.031 16.734 1 96.94 259 ALA B O 1
ATOM 4604 N N . GLN B 1 260 ? 0.466 12.438 17.969 1 95.56 260 GLN B N 1
ATOM 4605 C CA . GLN B 1 260 ? -0.237 12.859 19.188 1 95.56 260 GLN B CA 1
ATOM 4606 C C . GLN B 1 260 ? 0.162 14.273 19.594 1 95.56 260 GLN B C 1
ATOM 4608 O O . GLN B 1 260 ? -0.688 15.07 19.984 1 95.56 260 GLN B O 1
ATOM 4613 N N . ASN B 1 261 ? 1.411 14.523 19.5 1 95.25 261 ASN B N 1
ATOM 4614 C CA . ASN B 1 261 ? 1.903 15.852 19.859 1 95.25 261 ASN B CA 1
ATOM 4615 C C . ASN B 1 261 ? 1.299 16.922 18.953 1 95.25 261 ASN B C 1
ATOM 4617 O O . ASN B 1 261 ? 0.942 18 19.422 1 95.25 261 ASN B O 1
ATOM 4621 N N . VAL B 1 262 ? 1.177 16.609 17.719 1 96.75 262 VAL B N 1
ATOM 4622 C CA . VAL B 1 262 ? 0.579 17.562 16.781 1 96.75 262 VAL B CA 1
ATOM 4623 C C . VAL B 1 262 ? -0.881 17.797 17.156 1 96.75 262 VAL B C 1
ATOM 4625 O O . VAL B 1 262 ? -1.338 18.953 17.172 1 96.75 262 VAL B O 1
ATOM 4628 N N . LEU B 1 263 ? -1.556 16.734 17.453 1 95.94 263 LEU B N 1
ATOM 4629 C CA . LEU B 1 263 ? -2.973 16.828 17.781 1 95.94 263 LEU B CA 1
ATOM 4630 C C . LEU B 1 263 ? -3.174 17.609 19.094 1 95.94 263 LEU B C 1
ATOM 4632 O O . LEU B 1 263 ? -4.105 18.406 19.203 1 95.94 263 LEU B O 1
ATOM 4636 N N . LEU B 1 264 ? -2.328 17.359 20.031 1 92.81 264 LEU B N 1
ATOM 4637 C CA . LEU B 1 264 ? -2.402 18.062 21.312 1 92.81 264 LEU B CA 1
ATOM 4638 C C . LEU B 1 264 ? -2.152 19.562 21.109 1 92.81 264 LEU B C 1
ATOM 4640 O O . LEU B 1 264 ? -2.863 20.391 21.688 1 92.81 264 LEU B O 1
ATOM 4644 N N . ARG B 1 265 ? -1.219 19.844 20.359 1 90.38 265 ARG B N 1
ATOM 4645 C CA . ARG B 1 265 ? -0.913 21.25 20.078 1 90.38 265 ARG B CA 1
ATOM 4646 C C . ARG B 1 265 ? -2.072 21.922 19.344 1 90.38 265 ARG B C 1
ATOM 4648 O O . ARG B 1 265 ? -2.424 23.062 19.656 1 90.38 265 ARG B O 1
ATOM 4655 N N . ALA B 1 266 ? -2.574 21.234 18.375 1 90.88 266 ALA B N 1
ATOM 4656 C CA . ALA B 1 266 ? -3.699 21.766 17.609 1 90.88 266 ALA B CA 1
ATOM 4657 C C . ALA B 1 266 ? -4.895 22.047 18.516 1 90.88 266 ALA B C 1
ATOM 4659 O O . ALA B 1 266 ? -5.57 23.062 18.359 1 90.88 266 ALA B O 1
ATOM 4660 N N . GLN B 1 267 ? -5.133 21.219 19.469 1 88.38 267 GLN B N 1
ATOM 4661 C CA . GLN B 1 267 ? -6.238 21.406 20.406 1 88.38 267 GLN B CA 1
ATOM 4662 C C . GLN B 1 267 ? -5.988 22.594 21.328 1 88.38 267 GLN B C 1
ATOM 4664 O O . GLN B 1 267 ? -6.91 23.344 21.641 1 88.38 267 GLN B O 1
ATOM 4669 N N . THR B 1 268 ? -4.785 22.719 21.766 1 87.06 268 THR B N 1
ATOM 4670 C CA . THR B 1 268 ? -4.422 23.828 22.625 1 87.06 268 THR B CA 1
ATOM 4671 C C . THR B 1 268 ? -4.574 25.156 21.906 1 87.06 268 THR B C 1
ATOM 4673 O O . THR B 1 268 ? -5.059 26.141 22.484 1 87.06 268 THR B O 1
ATOM 4676 N N . ARG B 1 269 ? -4.184 25.156 20.75 1 84.88 269 ARG B N 1
ATOM 4677 C CA . ARG B 1 269 ? -4.305 26.359 19.938 1 84.88 269 ARG B CA 1
ATOM 4678 C C . ARG B 1 269 ? -5.766 26.781 19.797 1 84.88 269 ARG B C 1
ATOM 4680 O O . ARG B 1 269 ? -6.082 27.984 19.859 1 84.88 269 ARG B O 1
ATOM 4687 N N . LYS B 1 270 ? -6.59 25.844 19.578 1 80.31 270 LYS B N 1
ATOM 4688 C CA . LYS B 1 270 ? -8.008 26.125 19.391 1 80.31 270 LYS B CA 1
ATOM 4689 C C . LYS B 1 270 ? -8.648 26.609 20.688 1 80.31 270 LYS B C 1
ATOM 4691 O O . LYS B 1 270 ? -9.547 27.453 20.688 1 80.31 270 LYS B O 1
ATOM 4696 N N . THR B 1 271 ? -8.203 26 21.844 1 75.94 271 THR B N 1
ATOM 4697 C CA . THR B 1 271 ? -8.742 26.359 23.156 1 75.94 271 THR B CA 1
ATOM 4698 C C . THR B 1 271 ? -8.32 27.781 23.531 1 75.94 271 THR B C 1
ATOM 4700 O O . THR B 1 271 ? -9.133 28.562 24.047 1 75.94 271 THR B O 1
ATOM 4703 N N . ILE B 1 272 ? -7.113 28.031 23.344 1 66.94 272 ILE B N 1
ATOM 4704 C CA . ILE B 1 272 ? -6.594 29.344 23.688 1 66.94 272 ILE B CA 1
ATOM 4705 C C . ILE B 1 272 ? -7.285 30.422 22.844 1 66.94 272 ILE B C 1
ATOM 4707 O O . ILE B 1 272 ? -7.688 31.453 23.359 1 66.94 272 ILE B O 1
ATOM 4711 N N . LYS B 1 273 ? -7.461 30.031 21.672 1 59.66 273 LYS B N 1
ATOM 4712 C CA . LYS B 1 273 ? -8.125 30.984 20.797 1 59.66 273 LYS B CA 1
ATOM 4713 C C . LYS B 1 273 ? -9.602 31.125 21.156 1 59.66 273 LYS B C 1
ATOM 4715 O O . LYS B 1 273 ? -10.148 32.219 21.109 1 59.66 273 LYS B O 1
ATOM 4720 N N . GLY B 1 274 ? -10.156 29.984 21.531 1 48.88 274 GLY B N 1
ATOM 4721 C CA . GLY B 1 274 ? -11.531 30.016 22.016 1 48.88 274 GLY B CA 1
ATOM 4722 C C . GLY B 1 274 ? -11.68 30.766 23.328 1 48.88 274 GLY B C 1
ATOM 4723 O O . GLY B 1 274 ? -12.68 31.453 23.547 1 48.88 274 GLY B O 1
ATOM 4724 N N . ALA B 1 275 ? -10.695 30.484 24.25 1 48.28 275 ALA B N 1
ATOM 4725 C CA . ALA B 1 275 ? -10.727 31.172 25.547 1 48.28 275 ALA B CA 1
ATOM 4726 C C . ALA B 1 275 ? -10.539 32.688 25.375 1 48.28 275 ALA B C 1
ATOM 4728 O O . ALA B 1 275 ? -11.195 33.469 26.047 1 48.28 275 ALA B O 1
ATOM 4729 N N . ILE B 1 276 ? -9.727 32.969 24.531 1 47.09 276 ILE B N 1
ATOM 4730 C CA . ILE B 1 276 ? -9.5 34.375 24.281 1 47.09 276 ILE B CA 1
ATOM 4731 C C . ILE B 1 276 ? -10.758 35 23.672 1 47.09 276 ILE B C 1
ATOM 4733 O O . ILE B 1 276 ? -11.141 36.125 24.016 1 47.09 276 ILE B O 1
ATOM 4737 N N . HIS B 1 277 ? -11.367 34.125 22.938 1 45.62 277 HIS B N 1
ATOM 4738 C CA . HIS B 1 277 ? -12.602 34.625 22.344 1 45.62 277 HIS B CA 1
ATOM 4739 C C . HIS B 1 277 ? -13.703 34.75 23.391 1 45.62 277 HIS B C 1
ATOM 4741 O O . HIS B 1 277 ? -14.516 35.656 23.344 1 45.62 277 HIS B O 1
ATOM 4747 N N . VAL B 1 278 ? -13.734 33.75 24.359 1 43 278 VAL B N 1
ATOM 4748 C CA . VAL B 1 278 ? -14.727 33.812 25.422 1 43 278 VAL B CA 1
ATOM 4749 C C . VAL B 1 278 ? -14.398 34.969 26.375 1 43 278 VAL B C 1
ATOM 4751 O O . VAL B 1 278 ? -15.305 35.656 26.859 1 43 278 VAL B O 1
ATOM 4754 N N . THR B 1 279 ? -13.109 35.062 26.719 1 41.66 279 THR B N 1
ATOM 4755 C CA . THR B 1 279 ? -12.797 36.156 27.656 1 41.66 279 THR B CA 1
ATOM 4756 C C . THR B 1 279 ? -13.188 37.5 27.062 1 41.66 279 THR B C 1
ATOM 4758 O O . THR B 1 279 ? -13.461 38.438 27.812 1 41.66 279 THR B O 1
ATOM 4761 N N . ASN B 1 280 ? -13.109 37.625 25.812 1 39.06 280 ASN B N 1
ATOM 4762 C CA . ASN B 1 280 ? -13.5 38.938 25.328 1 39.06 280 ASN B CA 1
ATOM 4763 C C . ASN B 1 280 ? -15 39.156 25.422 1 39.06 280 ASN B C 1
ATOM 4765 O O . ASN B 1 280 ? -15.508 40.219 25.078 1 39.06 280 ASN B O 1
ATOM 4769 N N . PHE B 1 281 ? -15.766 38.094 25.641 1 33.84 281 PHE B N 1
ATOM 4770 C CA . PHE B 1 281 ? -17.188 38.375 25.812 1 33.84 281 PHE B CA 1
ATOM 4771 C C . PHE B 1 281 ? -17.484 38.75 27.25 1 33.84 281 PHE B C 1
ATOM 4773 O O . PHE B 1 281 ? -18.359 39.594 27.516 1 33.84 281 PHE B O 1
ATOM 4780 N N . SER B 1 282 ? -17.062 37.969 28.266 1 33.91 282 SER B N 1
ATOM 4781 C CA . SER B 1 282 ? -17.656 38.125 29.594 1 33.91 282 SER B CA 1
ATOM 4782 C C . SER B 1 282 ? -17 39.281 30.359 1 33.91 282 SER B C 1
ATOM 4784 O O . SER B 1 282 ? -15.906 39.094 30.922 1 33.91 282 SER B O 1
ATOM 4786 N N . THR B 1 283 ? -16.938 40.5 29.938 1 30.69 283 THR B N 1
ATOM 4787 C CA . THR B 1 283 ? -16.75 41.531 30.938 1 30.69 283 THR B CA 1
ATOM 4788 C C . THR B 1 283 ? -17.766 41.406 32.062 1 30.69 283 THR B C 1
ATOM 4790 O O . THR B 1 283 ? -17.875 42.281 32.906 1 30.69 283 THR B O 1
ATOM 4793 N N . LYS B 1 284 ? -18.953 40.688 31.859 1 30.05 284 LYS B N 1
ATOM 4794 C CA . LYS B 1 284 ? -19.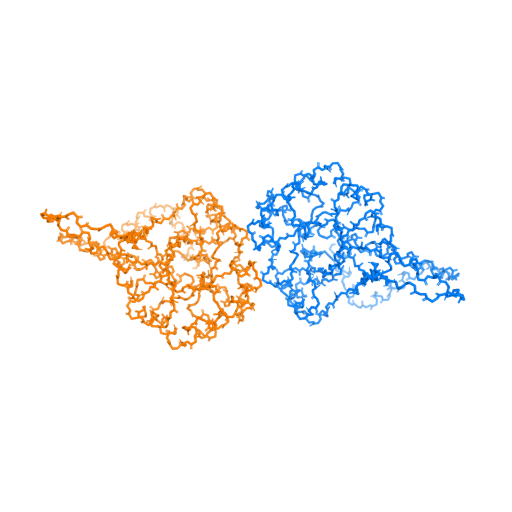797 40.781 33.062 1 30.05 284 LYS B CA 1
ATOM 4795 C C . LYS B 1 284 ? -19.156 40.031 34.219 1 30.05 284 LYS B C 1
ATOM 4797 O O . LYS B 1 284 ? -18.516 39 34.031 1 30.05 284 LYS B O 1
ATOM 4802 N N . THR B 1 285 ? -19.109 40.594 35.562 1 28.41 285 THR B N 1
ATOM 4803 C CA . THR B 1 285 ? -18.578 40.312 36.875 1 28.41 285 THR B CA 1
ATOM 4804 C C . THR B 1 285 ? -18.953 38.906 37.312 1 28.41 285 THR B C 1
ATOM 4806 O O . THR B 1 285 ? -20.109 38.625 37.625 1 28.41 285 THR B O 1
ATOM 4809 N N . PRO B 1 286 ? -18.766 37.812 36.531 1 30.19 286 PRO B N 1
ATOM 4810 C CA . PRO B 1 286 ? -19.344 36.625 37.156 1 30.19 286 PRO B CA 1
ATOM 4811 C C . PRO B 1 286 ? -18.812 36.375 38.594 1 30.19 286 PRO B C 1
ATOM 4813 O O . PRO B 1 286 ? -17.641 36.656 38.875 1 30.19 286 PRO B O 1
ATOM 4816 N N . ILE B 1 287 ? -19.672 36.594 39.625 1 29.11 287 ILE B N 1
ATOM 4817 C CA . ILE B 1 287 ? -19.578 36.281 41.031 1 29.11 287 ILE B CA 1
ATOM 4818 C C . ILE B 1 287 ? -18.953 34.906 41.219 1 29.11 287 ILE B C 1
ATOM 4820 O O . ILE B 1 287 ? -19.453 33.938 40.656 1 29.11 287 ILE B O 1
ATOM 4824 N N . ILE B 1 288 ? -17.703 34.875 41.281 1 27.77 288 ILE B N 1
ATOM 4825 C CA . ILE B 1 288 ? -16.859 33.719 41.531 1 27.77 288 ILE B CA 1
ATOM 4826 C C . ILE B 1 288 ? -17.422 32.938 42.75 1 27.77 288 ILE B C 1
ATOM 4828 O O . ILE B 1 288 ? -17.5 33.469 43.844 1 27.77 288 ILE B O 1
ATOM 4832 N N . PRO B 1 289 ? -18.547 32.125 42.438 1 26.56 289 PRO B N 1
ATOM 4833 C CA . PRO B 1 289 ? -19 31.438 43.656 1 26.56 289 PRO B CA 1
ATOM 4834 C C . PRO B 1 289 ? -17.844 30.828 44.438 1 26.56 289 PRO B C 1
ATOM 4836 O O . PRO B 1 289 ? -16.859 30.359 43.875 1 26.56 289 PRO B O 1
ATOM 4839 N N . SER B 1 290 ? -17.406 31.422 45.531 1 23.98 290 SER B N 1
ATOM 4840 C CA . SER B 1 290 ? -16.469 30.984 46.562 1 23.98 290 SER B CA 1
ATOM 4841 C C . SER B 1 290 ? -16.688 29.531 46.938 1 23.98 290 SER B C 1
ATOM 4843 O O . SER B 1 290 ? -17.703 29.172 47.531 1 23.98 290 SER B O 1
ATOM 4845 N N . ALA B 1 291 ? -16.578 28.594 45.844 1 24.86 291 ALA B N 1
ATOM 4846 C CA . ALA B 1 291 ? -16.719 27.172 46.188 1 24.86 291 ALA B CA 1
ATOM 4847 C C . ALA B 1 291 ? -15.891 26.828 47.406 1 24.86 291 ALA B C 1
ATOM 4849 O O . ALA B 1 291 ? -14.656 26.875 47.375 1 24.86 291 ALA B O 1
ATOM 4850 N N . THR B 1 292 ? -16.375 26.953 48.562 1 25.86 292 THR B N 1
ATOM 4851 C CA . THR B 1 292 ? -16 26.469 49.906 1 25.86 292 THR B CA 1
ATOM 4852 C C . THR B 1 292 ? -15.641 24.984 49.844 1 25.86 292 THR B C 1
ATOM 4854 O O . THR B 1 292 ? -16.078 24.266 48.938 1 25.86 292 THR B O 1
ATOM 4857 N N . GLY B 1 293 ? -14.719 24.359 50.75 1 28.84 293 GLY B N 1
ATOM 4858 C CA . GLY B 1 293 ? -13.984 23.156 51.094 1 28.84 293 GLY B CA 1
ATOM 4859 C C . GLY B 1 293 ? -14.836 21.906 51.062 1 28.84 293 GLY B C 1
ATOM 4860 O O . GLY B 1 293 ? -14.312 20.797 51.188 1 28.84 293 GLY B O 1
ATOM 4861 N N . GLN B 1 294 ? -16.156 22.031 51.344 1 30.5 294 GLN B N 1
ATOM 4862 C CA . GLN B 1 294 ? -17.016 20.953 51.812 1 30.5 294 GLN B CA 1
ATOM 4863 C C . GLN B 1 294 ? -17.438 20.031 50.688 1 30.5 294 GLN B C 1
ATOM 4865 O O . GLN B 1 294 ? -17.953 18.938 50.938 1 30.5 294 GLN B O 1
ATOM 4870 N N . ASP B 1 295 ? -17.438 20.578 49.469 1 32.94 295 ASP B N 1
ATOM 4871 C CA . ASP B 1 295 ? -18.219 19.812 48.469 1 32.94 295 ASP B CA 1
ATOM 4872 C C . ASP B 1 295 ? -17.469 18.578 48.031 1 32.94 295 ASP B C 1
ATOM 4874 O O . ASP B 1 295 ? -18.016 17.75 47.281 1 32.94 295 ASP B O 1
ATOM 4878 N N . GLY B 1 296 ? -16.188 18.641 48.156 1 30.75 296 GLY B N 1
ATOM 4879 C CA . GLY B 1 296 ? -15.438 17.422 47.906 1 30.75 296 GLY B CA 1
ATOM 4880 C C . GLY B 1 296 ? -15.906 16.25 48.75 1 30.75 296 GLY B C 1
ATOM 4881 O O . GLY B 1 296 ? -15.961 15.117 48.281 1 30.75 296 GLY B O 1
ATOM 4882 N N . VAL B 1 297 ? -16.156 16.656 49.969 1 35.66 297 VAL B N 1
ATOM 4883 C CA . VAL B 1 297 ? -16.5 15.68 51.031 1 35.66 297 VAL B CA 1
ATOM 4884 C C . VAL B 1 297 ? -17.844 15.047 50.719 1 35.66 297 VAL B C 1
ATOM 4886 O O . VAL B 1 297 ? -18.047 13.844 50.906 1 35.66 297 VAL B O 1
ATOM 4889 N N . GLN B 1 298 ? -18.719 15.922 50.188 1 36.12 298 GLN B N 1
ATOM 4890 C CA . GLN B 1 298 ? -20.078 15.43 50 1 36.12 298 GLN B CA 1
ATOM 4891 C C . GLN B 1 298 ? -20.156 14.398 48.906 1 36.12 298 GLN B C 1
ATOM 4893 O O . GLN B 1 298 ? -20.859 13.391 49.031 1 36.12 298 GLN B O 1
ATOM 4898 N N . MET B 1 299 ? -19.5 14.781 47.844 1 37.03 299 MET B N 1
ATOM 4899 C CA . MET B 1 299 ? -19.594 13.828 46.75 1 37.03 299 MET B CA 1
ATOM 4900 C C . MET B 1 299 ? -18.938 12.508 47.094 1 37.03 299 MET B C 1
ATOM 4902 O O . MET B 1 299 ? -19.453 11.438 46.75 1 37.03 299 MET B O 1
ATOM 4906 N N . PHE B 1 300 ? -17.844 12.617 47.844 1 37.81 300 PHE B N 1
ATOM 4907 C CA . PHE B 1 300 ? -17.266 11.398 48.406 1 37.81 300 PHE B CA 1
ATOM 4908 C C . PHE B 1 300 ? -18.266 10.648 49.25 1 37.81 300 PHE B C 1
ATOM 4910 O O . PHE B 1 300 ? -18.375 9.422 49.188 1 37.81 300 PHE B O 1
ATOM 4917 N N . LYS B 1 301 ? -19 11.398 50.031 1 41.16 301 LYS B N 1
ATOM 4918 C CA . LYS B 1 301 ? -20.016 10.828 50.906 1 41.16 301 LYS B CA 1
ATOM 4919 C C . LYS B 1 301 ? -21.125 10.141 50.094 1 41.16 301 LYS B C 1
ATOM 4921 O O . LYS B 1 301 ? -21.625 9.094 50.5 1 41.16 301 LYS B O 1
ATOM 4926 N N . GLN B 1 302 ? -21.484 10.797 49.062 1 41.94 302 GLN B N 1
ATOM 4927 C CA . GLN B 1 302 ? -22.578 10.227 48.281 1 41.94 302 GLN B CA 1
ATOM 4928 C C . GLN B 1 302 ? -22.141 8.938 47.594 1 41.94 302 GLN B C 1
ATOM 4930 O O . GLN B 1 302 ? -22.906 7.977 47.531 1 41.94 302 GLN B O 1
ATOM 4935 N N . LEU B 1 303 ? -20.953 9.07 47.031 1 37.59 303 LEU B N 1
ATOM 4936 C CA . LEU B 1 303 ? -20.469 7.863 46.344 1 37.59 303 LEU B CA 1
ATOM 4937 C C . LEU B 1 303 ? -20.156 6.77 47.375 1 37.59 303 LEU B C 1
ATOM 4939 O O . LEU B 1 303 ? -20.328 5.582 47.094 1 37.59 303 LEU B O 1
ATOM 4943 N N . SER B 1 304 ? -19.734 7.199 48.531 1 44.06 304 SER B N 1
ATOM 4944 C CA . SER B 1 304 ? -19.5 6.23 49.594 1 44.06 304 SER B CA 1
ATOM 4945 C C . SER B 1 304 ? -20.766 5.469 49.938 1 44.06 304 SER B C 1
ATOM 4947 O O . SER B 1 304 ? -20.734 4.484 50.688 1 44.06 304 SER B O 1
ATOM 4949 N N . LYS B 1 305 ? -21.875 6.07 49.656 1 43.56 305 LYS B N 1
ATOM 4950 C CA . LYS B 1 305 ? -23.141 5.43 49.969 1 43.56 305 LYS B CA 1
ATOM 4951 C C . LYS B 1 305 ? -23.438 4.281 49 1 43.56 305 LYS B C 1
ATOM 4953 O O . LYS B 1 305 ? -24.375 3.508 49.219 1 43.56 305 LYS B O 1
ATOM 4958 N N . ILE B 1 306 ? -22.938 4.418 47.844 1 36.81 306 ILE B N 1
ATOM 4959 C CA . ILE B 1 306 ? -23.172 3.318 46.938 1 36.81 306 ILE B CA 1
ATOM 4960 C C . ILE B 1 306 ? -22.359 2.102 47.344 1 36.81 306 ILE B C 1
ATOM 4962 O O . ILE B 1 306 ? -21.141 2.197 47.531 1 36.81 306 ILE B O 1
ATOM 4966 N N . GLU B 1 307 ? -23 1.088 47.656 1 41.41 307 GLU B N 1
ATOM 4967 C CA . GLU B 1 307 ? -22.516 -0.151 48.25 1 41.41 307 GLU B CA 1
ATOM 4968 C C . GLU B 1 307 ? -21.312 -0.694 47.469 1 41.41 307 GLU B C 1
ATOM 4970 O O . GLU B 1 307 ? -20.328 -1.136 48.062 1 41.41 307 GLU B O 1
ATOM 4975 N N . GLU B 1 308 ? -21.516 -0.646 46.188 1 41.56 308 GLU B N 1
ATOM 4976 C CA . GLU B 1 308 ? -20.516 -1.306 45.375 1 41.56 308 GLU B CA 1
ATOM 4977 C C . GLU B 1 308 ? -19.172 -0.589 45.469 1 41.56 308 GLU B C 1
ATOM 4979 O O . GLU B 1 308 ? -18.109 -1.23 45.469 1 41.56 308 GLU B O 1
ATOM 4984 N N . PHE B 1 309 ? -19.062 0.667 45.594 1 37.41 309 PHE B N 1
ATOM 4985 C CA . PHE B 1 309 ? -17.844 1.468 45.719 1 37.41 309 PHE B CA 1
ATOM 4986 C C . PHE B 1 309 ? -17.172 1.176 47.062 1 37.41 309 PHE B C 1
ATOM 4988 O O . PHE B 1 309 ? -15.945 1.079 47.125 1 37.41 309 PHE B O 1
ATOM 4995 N N . ARG B 1 310 ? -17.969 1.023 48.062 1 41.22 310 ARG B N 1
ATOM 4996 C CA . ARG B 1 310 ? -17.453 0.67 49.406 1 41.22 310 ARG B CA 1
ATOM 4997 C C . ARG B 1 310 ? -16.703 -0.653 49.375 1 41.22 310 ARG B C 1
ATOM 4999 O O . ARG B 1 310 ? -15.664 -0.798 50 1 41.22 310 ARG B O 1
ATOM 5006 N N . ALA B 1 311 ? -17.344 -1.564 48.656 1 43.34 311 ALA B N 1
ATOM 5007 C CA . ALA B 1 311 ? -16.75 -2.896 48.625 1 43.34 311 ALA B CA 1
ATOM 5008 C C . ALA B 1 311 ? -15.344 -2.85 48 1 43.34 311 ALA B C 1
ATOM 5010 O O . ALA B 1 311 ? -14.422 -3.502 48.5 1 43.34 311 ALA B O 1
ATOM 5011 N N . GLU B 1 312 ? -15.156 -2.049 46.969 1 37.38 312 GLU B N 1
ATOM 5012 C CA . GLU B 1 312 ? -13.883 -2.031 46.281 1 37.38 312 GLU B CA 1
ATOM 5013 C C . GLU B 1 312 ? -12.812 -1.277 47.062 1 37.38 312 GLU B C 1
ATOM 5015 O O . GLU B 1 312 ? -11.648 -1.671 47.062 1 37.38 312 GLU B O 1
ATOM 5020 N N . MET B 1 313 ? -13.133 -0.358 47.781 1 38.69 313 MET B N 1
ATOM 5021 C CA . MET B 1 313 ? -12.156 0.319 48.625 1 38.69 313 MET B CA 1
ATOM 5022 C C . MET B 1 313 ? -11.641 -0.618 49.719 1 38.69 313 MET B C 1
ATOM 5024 O O . MET B 1 313 ? -10.477 -0.547 50.094 1 38.69 313 MET B O 1
ATOM 5028 N N . ASN B 1 314 ? -12.586 -1.324 50.344 1 40.91 314 ASN B N 1
ATOM 5029 C CA . ASN B 1 314 ? -12.188 -2.229 51.406 1 40.91 314 ASN B CA 1
ATOM 5030 C C . ASN B 1 314 ? -11.188 -3.273 50.938 1 40.91 314 ASN B C 1
ATOM 5032 O O . ASN B 1 314 ? -10.305 -3.691 51.688 1 40.91 314 ASN B O 1
ATOM 5036 N N . GLU B 1 315 ? -11.312 -3.754 49.688 1 39.53 315 GLU B N 1
ATOM 5037 C CA . GLU B 1 315 ? -10.375 -4.77 49.219 1 39.53 315 GLU B CA 1
ATOM 5038 C C . GLU B 1 315 ? -8.984 -4.18 49.031 1 39.53 315 GLU B C 1
ATOM 5040 O O . GLU B 1 315 ? -7.977 -4.84 49.281 1 39.53 315 GLU B O 1
ATOM 5045 N N . MET B 1 316 ? -8.836 -2.951 48.625 1 34.03 316 MET B N 1
ATOM 5046 C CA . MET B 1 316 ? -7.508 -2.369 48.469 1 34.03 316 MET B CA 1
ATOM 5047 C C . MET B 1 316 ? -6.844 -2.146 49.812 1 34.03 316 MET B C 1
ATOM 5049 O O . MET B 1 316 ? -5.617 -2.154 49.938 1 34.03 316 MET B O 1
ATOM 5053 N N . ASN B 1 317 ? -7.527 -1.769 50.844 1 35.31 317 ASN B N 1
ATOM 5054 C CA . ASN B 1 317 ? -6.883 -1.544 52.125 1 35.31 317 ASN B CA 1
ATOM 5055 C C . ASN B 1 317 ? -6.453 -2.855 52.781 1 35.31 317 ASN B C 1
ATOM 5057 O O . ASN B 1 317 ? -5.789 -2.852 53.812 1 35.31 317 ASN B O 1
ATOM 5061 N N . GLN B 1 318 ? -7.035 -4.023 52.562 1 33.06 318 GLN B N 1
ATOM 5062 C CA . GLN B 1 318 ? -6.602 -5.25 53.219 1 33.06 318 GLN B CA 1
ATOM 5063 C C . GLN B 1 318 ? -5.379 -5.844 52.5 1 33.06 318 GLN B C 1
ATOM 5065 O O . GLN B 1 318 ? -4.723 -6.738 53.062 1 33.06 318 GLN B O 1
ATOM 5070 N N . VAL B 1 319 ? -5.02 -5.434 51.281 1 24.97 319 VAL B N 1
ATOM 5071 C CA . VAL B 1 319 ? -3.705 -5.961 50.938 1 24.97 319 VAL B CA 1
ATOM 5072 C C . VAL B 1 319 ? -2.623 -4.949 51.281 1 24.97 319 VAL B C 1
ATOM 5074 O O . VAL B 1 319 ? -2.809 -3.742 51.125 1 24.97 319 VAL B O 1
#